Protein AF-0000000070130057 (afdb_homodimer)

Solvent-accessible surface area (backbone atoms only — not comparable to full-atom values): 23128 Å² total; per-residue (Å²): 115,54,73,46,84,80,68,53,20,65,65,51,54,66,45,45,42,53,61,58,37,49,52,50,35,60,72,58,41,41,67,57,41,49,72,44,56,46,43,49,52,34,55,74,64,65,37,26,80,53,32,22,42,25,56,45,51,37,89,67,77,59,58,74,66,25,41,43,33,24,40,70,43,34,28,30,53,31,68,74,71,41,56,88,39,25,64,25,47,39,77,36,27,28,45,46,43,96,88,23,33,36,51,62,34,29,28,48,35,75,87,44,52,90,55,84,71,90,58,66,80,38,64,66,50,34,54,46,51,53,52,50,41,51,51,26,52,75,53,70,36,67,63,41,48,24,36,24,57,42,81,56,84,82,57,69,20,27,38,30,44,39,39,87,74,29,42,36,47,39,80,43,79,88,55,98,75,51,63,75,49,42,39,86,33,33,43,42,60,33,69,70,34,41,75,68,66,34,35,31,28,33,53,37,40,91,83,61,51,57,56,70,65,68,47,75,111,115,53,74,49,83,80,67,53,19,66,63,50,54,66,46,45,41,54,61,58,39,49,51,51,33,60,73,57,41,40,67,57,43,50,74,44,57,47,41,49,52,34,54,74,66,64,38,28,79,53,31,20,41,25,56,46,52,37,90,67,79,59,58,73,65,24,41,43,33,25,38,70,44,34,28,32,53,31,66,74,69,42,55,87,46,23,62,25,44,40,76,34,27,30,45,45,44,95,88,21,34,35,51,63,34,29,29,48,34,77,88,45,52,89,56,84,69,89,58,65,79,39,67,66,51,32,54,44,49,52,53,50,41,52,50,26,52,74,53,70,38,67,63,40,50,24,38,26,57,42,82,56,84,82,58,67,20,27,38,31,46,42,39,87,74,28,41,37,48,39,80,45,80,87,55,97,74,52,63,75,48,41,40,87,33,33,42,41,59,33,70,70,33,41,74,67,64,33,36,32,28,34,55,38,39,92,84,66,51,56,59,72,67,64,46,76,115

Structure (mmCIF, N/CA/C/O backb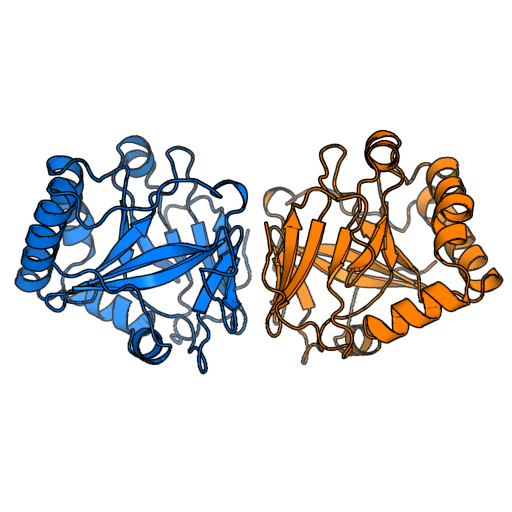one):
data_AF-0000000070130057-model_v1
#
loop_
_entity.id
_entity.type
_entity.pdbx_description
1 polymer 'Uncharacterized protein'
#
loop_
_atom_site.group_PDB
_atom_site.id
_atom_site.type_symbol
_atom_site.label_atom_id
_atom_site.label_alt_id
_atom_site.label_comp_id
_atom_site.label_asym_id
_atom_site.label_entity_id
_atom_site.label_seq_id
_atom_site.pdbx_PDB_ins_code
_atom_site.Cartn_x
_atom_site.Cartn_y
_atom_site.Cartn_z
_atom_site.occupancy
_atom_site.B_iso_or_equiv
_atom_site.auth_seq_id
_atom_site.auth_comp_id
_atom_site.auth_asym_id
_atom_site.auth_atom_id
_atom_site.pdbx_PDB_model_num
ATOM 1 N N . MET A 1 1 ? -14.195 27.641 13.086 1 81.94 1 MET A N 1
ATOM 2 C CA . MET A 1 1 ? -13.766 27.438 11.703 1 81.94 1 MET A CA 1
ATOM 3 C C . MET A 1 1 ? -14.633 26.375 11.016 1 81.94 1 MET A C 1
ATOM 5 O O . MET A 1 1 ? -14.992 25.375 11.625 1 81.94 1 MET A O 1
ATOM 9 N N . ARG A 1 2 ? -14.969 26.656 9.711 1 84.19 2 ARG A N 1
ATOM 10 C CA . ARG A 1 2 ? -15.867 25.766 8.969 1 84.19 2 ARG A CA 1
ATOM 11 C C . ARG A 1 2 ? -15.117 24.562 8.406 1 84.19 2 ARG A C 1
ATOM 13 O O . ARG A 1 2 ? -13.992 24.703 7.918 1 84.19 2 ARG A O 1
ATOM 20 N N . TYR A 1 3 ? -15.68 23.469 8.633 1 80.44 3 TYR A N 1
ATOM 21 C CA . TYR A 1 3 ? -15.133 22.234 8.086 1 80.44 3 TYR A CA 1
ATOM 22 C C . TYR A 1 3 ? -15.836 21.844 6.789 1 80.44 3 TYR A C 1
ATOM 24 O O . TYR A 1 3 ? -17.062 21.797 6.734 1 80.44 3 TYR A O 1
ATOM 32 N N . ALA A 1 4 ? -15.047 21.719 5.719 1 73.44 4 ALA A N 1
ATOM 33 C CA . ALA A 1 4 ? -15.594 21.312 4.43 1 73.44 4 ALA A CA 1
ATOM 34 C C . ALA A 1 4 ? -15.523 19.797 4.258 1 73.44 4 ALA A C 1
ATOM 36 O O . ALA A 1 4 ? -14.484 19.188 4.516 1 73.44 4 ALA A O 1
ATOM 37 N N . LEU A 1 5 ? -16.547 19.172 3.861 1 60.19 5 LEU A N 1
ATOM 38 C CA . LEU A 1 5 ? -16.594 17.719 3.725 1 60.19 5 LEU A CA 1
ATOM 39 C C . LEU A 1 5 ? -16.25 17.297 2.301 1 60.19 5 LEU A C 1
ATOM 41 O O . LEU A 1 5 ? -15.633 16.234 2.092 1 60.19 5 LEU A O 1
ATOM 45 N N . ARG A 1 6 ? -16.75 18.203 1.464 1 62.5 6 ARG A N 1
ATOM 46 C CA . ARG A 1 6 ? -16.594 17.719 0.095 1 62.5 6 ARG A CA 1
ATOM 47 C C . ARG A 1 6 ? -15.375 18.359 -0.571 1 62.5 6 ARG A C 1
ATOM 49 O O . ARG A 1 6 ? -15.195 19.578 -0.499 1 62.5 6 ARG A O 1
ATOM 56 N N . VAL A 1 7 ? -14.531 17.453 -1.036 1 64 7 VAL A N 1
ATOM 57 C CA . VAL A 1 7 ? -13.305 17.938 -1.672 1 64 7 VAL A CA 1
ATOM 58 C C . VAL A 1 7 ? -13.312 17.562 -3.154 1 64 7 VAL A C 1
ATOM 60 O O . VAL A 1 7 ? -13.664 16.438 -3.52 1 64 7 VAL A O 1
ATOM 63 N N . ALA A 1 8 ? -13.203 18.609 -3.973 1 65.81 8 ALA A N 1
ATOM 64 C CA . ALA A 1 8 ? -13.031 18.422 -5.41 1 65.81 8 ALA A CA 1
ATOM 65 C C . ALA A 1 8 ? -11.555 18.312 -5.777 1 65.81 8 ALA A C 1
ATOM 67 O O . ALA A 1 8 ? -10.695 18.875 -5.078 1 65.81 8 ALA A O 1
ATOM 68 N N . SER A 1 9 ? -11.258 17.531 -6.855 1 74.56 9 SER A N 1
ATOM 69 C CA . SER A 1 9 ? -9.891 17.375 -7.34 1 74.56 9 SER A CA 1
ATOM 70 C C . SER A 1 9 ? -9.227 18.719 -7.59 1 74.56 9 SER A C 1
ATOM 72 O O . SER A 1 9 ? -8.008 18.859 -7.465 1 74.56 9 SER A O 1
ATOM 74 N N . GLY A 1 10 ? -10.055 19.656 -7.871 1 75 10 GLY A N 1
ATOM 75 C CA . GLY A 1 10 ? -9.516 21 -8.086 1 75 10 GLY A CA 1
ATOM 76 C C . GLY A 1 10 ? -8.828 21.562 -6.859 1 75 10 GLY A C 1
ATOM 77 O O . GLY A 1 10 ? -7.77 22.188 -6.965 1 75 10 GLY A O 1
ATOM 78 N N . SER A 1 11 ? -9.453 21.312 -5.797 1 82.56 11 SER A N 1
ATOM 79 C CA . SER A 1 11 ? -8.867 21.797 -4.551 1 82.56 11 SER A CA 1
ATOM 80 C C . SER A 1 11 ? -7.535 21.125 -4.266 1 82.56 11 SER A C 1
ATOM 82 O O . SER A 1 11 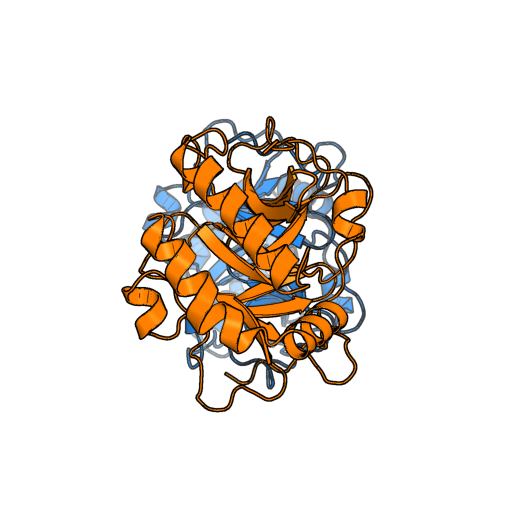? -6.578 21.766 -3.846 1 82.56 11 SER A O 1
ATOM 84 N N . PHE A 1 12 ? -7.422 19.891 -4.527 1 90.88 12 PHE A N 1
ATOM 85 C CA . PHE A 1 12 ? -6.18 19.156 -4.336 1 90.88 12 PHE A CA 1
ATOM 86 C C . PHE A 1 12 ? -5.094 19.672 -5.273 1 90.88 12 PHE A C 1
ATOM 88 O O . PHE A 1 12 ? -3.953 19.875 -4.855 1 90.88 12 PHE A O 1
ATOM 95 N N . ASN A 1 13 ? -5.48 19.938 -6.492 1 92.75 13 ASN A N 1
ATOM 96 C CA . ASN A 1 13 ? -4.508 20.312 -7.512 1 92.75 13 ASN A CA 1
ATOM 97 C C . ASN A 1 13 ? -4 21.734 -7.301 1 92.75 13 ASN A C 1
ATOM 99 O O . ASN A 1 13 ? -3.004 22.141 -7.906 1 92.75 13 ASN A O 1
ATOM 103 N N . SER A 1 14 ? -4.621 22.422 -6.469 1 91.25 14 SER A N 1
ATOM 104 C CA . SER A 1 14 ? -4.16 23.766 -6.141 1 91.25 14 SER A CA 1
ATOM 105 C C . SER A 1 14 ? -3.039 23.734 -5.105 1 91.25 14 SER A C 1
ATOM 107 O O . SER A 1 14 ? -2.342 24.734 -4.902 1 91.25 14 SER A O 1
ATOM 109 N N . ILE A 1 15 ? -2.881 22.656 -4.449 1 92.75 15 ILE A N 1
ATOM 110 C CA . ILE A 1 15 ? -1.793 22.469 -3.494 1 92.75 15 ILE A CA 1
ATOM 111 C C . ILE A 1 15 ? -0.452 22.5 -4.227 1 92.75 15 ILE A C 1
ATOM 113 O O . ILE A 1 15 ? -0.314 21.922 -5.309 1 92.75 15 ILE A O 1
ATOM 117 N N . GLY A 1 16 ? 0.476 23.203 -3.682 1 90.56 16 GLY A N 1
ATOM 118 C CA . GLY A 1 16 ? 1.799 23.297 -4.281 1 90.56 16 GLY A CA 1
ATOM 119 C C . GLY A 1 16 ? 2.551 21.969 -4.258 1 90.56 16 GLY A C 1
ATOM 120 O O . GLY A 1 16 ? 2.273 21.109 -3.426 1 90.56 16 GLY A O 1
ATOM 121 N N . GLU A 1 17 ? 3.516 21.938 -5.129 1 90.88 17 GLU A N 1
ATOM 122 C CA . GLU A 1 17 ? 4.402 20.781 -5.16 1 90.88 17 GLU A CA 1
ATOM 123 C C . GLU A 1 17 ? 5.445 20.859 -4.051 1 90.88 17 GLU A C 1
ATOM 125 O O . GLU A 1 17 ? 5.602 21.891 -3.404 1 90.88 17 GLU A O 1
ATOM 130 N N . LEU A 1 18 ? 6.133 19.766 -3.873 1 89.44 18 LEU A N 1
ATOM 131 C CA . LEU A 1 18 ? 7.07 19.625 -2.766 1 89.44 18 LEU A CA 1
ATOM 132 C C . LEU A 1 18 ? 8.133 20.719 -2.812 1 89.44 18 LEU A C 1
ATOM 134 O O . LEU A 1 18 ? 8.461 21.312 -1.784 1 89.44 18 LEU A O 1
ATOM 138 N N . HIS A 1 19 ? 8.656 21 -3.965 1 87.12 19 HIS A N 1
ATOM 139 C CA . HIS A 1 19 ? 9.734 21.969 -4.059 1 87.12 19 HIS A CA 1
ATOM 140 C C . HIS A 1 19 ? 9.258 23.359 -3.656 1 87.12 19 HIS A C 1
ATOM 142 O O . HIS A 1 19 ? 9.992 24.109 -3.004 1 87.12 19 HIS A O 1
ATOM 148 N N . THR A 1 20 ? 8.062 23.672 -4.043 1 91.12 20 THR A N 1
ATOM 149 C CA . THR A 1 20 ? 7.488 24.969 -3.688 1 91.12 20 THR A CA 1
ATOM 150 C C . THR A 1 20 ? 7.246 25.047 -2.184 1 91.12 20 THR A C 1
ATOM 152 O O . THR A 1 20 ? 7.555 26.078 -1.561 1 91.12 20 THR A O 1
ATOM 155 N N . ALA A 1 21 ? 6.727 24.031 -1.631 1 93.88 21 ALA A N 1
ATOM 156 C CA . ALA A 1 21 ? 6.484 23.984 -0.191 1 93.88 21 ALA A CA 1
ATOM 157 C C . ALA A 1 21 ? 7.789 24.094 0.59 1 93.88 21 ALA A C 1
ATOM 159 O O . ALA A 1 21 ? 7.871 24.812 1.59 1 93.88 21 ALA A O 1
ATOM 160 N N . LYS A 1 22 ? 8.789 23.375 0.125 1 91.75 22 LYS A N 1
ATOM 161 C CA . LYS A 1 22 ? 10.094 23.406 0.781 1 91.75 22 LYS A CA 1
ATOM 162 C C . LYS A 1 22 ? 10.695 24.797 0.765 1 91.75 22 LYS A C 1
ATOM 164 O O . LYS A 1 22 ? 11.242 25.266 1.771 1 91.75 22 LYS A O 1
ATOM 169 N N . GLU A 1 23 ? 10.617 25.391 -0.335 1 92.56 23 GLU A N 1
ATOM 170 C CA . GLU A 1 23 ? 11.141 26.75 -0.449 1 92.56 23 GLU A CA 1
ATOM 171 C C . GLU A 1 23 ? 10.453 27.688 0.529 1 92.56 23 GLU A C 1
ATOM 173 O O . GLU A 1 23 ? 11.109 28.469 1.22 1 92.56 23 GLU A O 1
ATOM 178 N N . LYS A 1 24 ? 9.219 27.625 0.547 1 95.75 24 LYS A N 1
ATOM 179 C CA . LYS A 1 24 ? 8.469 28.453 1.479 1 95.75 24 LYS A CA 1
ATOM 180 C C . LYS A 1 24 ? 8.82 28.125 2.926 1 95.75 24 LYS A C 1
ATOM 182 O O . LYS A 1 24 ? 8.977 29.016 3.758 1 95.75 24 LYS A O 1
ATOM 187 N N . PHE A 1 25 ? 8.914 26.891 3.213 1 96.38 25 PHE A N 1
ATOM 188 C CA . PHE A 1 25 ? 9.281 26.406 4.539 1 96.38 25 PHE A CA 1
ATOM 189 C C . PHE A 1 25 ? 10.594 27.031 4.996 1 96.38 25 PHE A C 1
ATOM 191 O O . PHE A 1 25 ? 10.688 27.531 6.121 1 96.38 25 PHE A O 1
ATOM 198 N N . ASP A 1 26 ? 11.523 27.062 4.129 1 94.56 26 ASP A N 1
ATOM 199 C CA . ASP A 1 26 ? 12.828 27.625 4.453 1 94.56 26 ASP A CA 1
ATOM 200 C C . ASP A 1 26 ? 12.742 29.141 4.637 1 94.56 26 ASP A C 1
ATOM 202 O O . ASP A 1 26 ? 13.352 29.703 5.551 1 94.56 26 ASP A O 1
ATOM 206 N N . THR A 1 27 ? 12.016 29.688 3.807 1 96.88 27 THR A N 1
ATOM 207 C CA . THR A 1 27 ? 11.891 31.141 3.801 1 96.88 27 THR A CA 1
ATOM 208 C C . THR A 1 27 ? 11.297 31.641 5.113 1 96.88 27 THR A C 1
ATOM 210 O O . THR A 1 27 ? 11.727 32.656 5.648 1 96.88 27 THR A O 1
ATOM 213 N N . VAL A 1 28 ? 10.367 30.891 5.672 1 97.56 28 VAL A N 1
ATOM 214 C CA . VAL A 1 28 ? 9.641 31.391 6.836 1 97.56 28 VAL A CA 1
ATOM 215 C C . VAL A 1 28 ? 10.305 30.875 8.117 1 97.56 28 VAL A C 1
ATOM 217 O O . VAL A 1 28 ? 9.828 31.141 9.219 1 97.56 28 VAL A O 1
ATOM 220 N N . GLY A 1 29 ? 11.328 30.141 7.992 1 97 29 GLY A N 1
ATOM 221 C CA . GLY A 1 29 ? 11.945 29.547 9.164 1 97 29 GLY A CA 1
ATOM 222 C C . GLY A 1 29 ? 11.148 28.391 9.742 1 97 29 GLY A C 1
ATOM 223 O O . GLY A 1 29 ? 10.906 28.344 10.945 1 97 29 GLY A O 1
ATOM 224 N N . GLY A 1 30 ? 10.781 27.5 8.898 1 97.06 30 GLY A N 1
ATOM 225 C CA . GLY A 1 30 ? 9.883 26.422 9.242 1 97.06 30 GLY A CA 1
ATOM 226 C C . GLY A 1 30 ? 10.391 25.562 10.383 1 97.06 30 GLY A C 1
ATOM 227 O O . GLY A 1 30 ? 9.617 25.125 11.242 1 97.06 30 GLY A O 1
ATOM 228 N N . ASP A 1 31 ? 11.68 25.375 10.43 1 95.38 31 ASP A N 1
ATOM 229 C CA . ASP A 1 31 ? 12.25 24.547 11.484 1 95.38 31 ASP A CA 1
ATOM 230 C C . ASP A 1 31 ? 11.969 25.141 12.859 1 95.38 31 ASP A C 1
ATOM 232 O O . ASP A 1 31 ? 11.555 24.422 13.781 1 95.38 31 ASP A O 1
ATOM 236 N N . LYS A 1 32 ? 12.195 26.359 12.984 1 96.69 32 LYS A N 1
ATOM 237 C CA . LYS A 1 32 ? 11.938 27.031 14.25 1 96.69 32 LYS A CA 1
ATOM 238 C C . LYS A 1 32 ? 10.453 27.031 14.586 1 96.69 32 LYS A C 1
ATOM 240 O O . LYS A 1 32 ? 10.078 26.844 15.75 1 96.69 32 LYS A O 1
ATOM 245 N N . LEU A 1 33 ? 9.664 27.266 13.594 1 98.12 33 LEU A N 1
ATOM 246 C CA . LEU A 1 33 ? 8.219 27.234 13.812 1 98.12 33 LEU A CA 1
ATOM 247 C C . LEU A 1 33 ? 7.781 25.875 14.367 1 98.12 33 LEU A C 1
ATOM 249 O O . LEU A 1 33 ? 7.008 25.812 15.32 1 98.12 33 LEU A O 1
ATOM 253 N N . VAL A 1 34 ? 8.312 24.812 13.758 1 98.19 34 VAL A N 1
ATOM 254 C CA . VAL A 1 34 ? 7.938 23.469 14.148 1 98.19 34 VAL A CA 1
ATOM 255 C C . VAL A 1 34 ? 8.43 23.188 15.562 1 98.19 34 VAL A C 1
ATOM 257 O O . VAL A 1 34 ? 7.664 22.734 16.422 1 98.19 34 VAL A O 1
ATOM 260 N N . GLU A 1 35 ? 9.609 23.516 15.844 1 97.12 35 GLU A N 1
ATOM 261 C CA . GLU A 1 35 ? 10.281 23.078 17.062 1 97.12 35 GLU A CA 1
ATOM 262 C C . GLU A 1 35 ? 9.859 23.922 18.266 1 97.12 35 GLU A C 1
ATOM 264 O O . GLU A 1 35 ? 10.023 23.5 19.406 1 97.12 35 GLU A O 1
ATOM 269 N N . GLN A 1 36 ? 9.312 25.016 18 1 97.62 36 GLN A N 1
ATOM 270 C CA . GLN A 1 36 ? 8.969 25.906 19.109 1 97.62 36 GLN A CA 1
ATOM 271 C C . GLN A 1 36 ? 7.484 26.234 19.094 1 97.62 36 GLN A C 1
ATOM 273 O O . GLN A 1 36 ? 6.703 25.641 19.844 1 97.62 36 GLN A O 1
ATOM 278 N N . ALA A 1 37 ? 7.047 26.938 18.094 1 98.38 37 ALA A N 1
ATOM 279 C CA . ALA A 1 37 ? 5.691 27.484 18.094 1 98.38 37 ALA A CA 1
ATOM 280 C C . ALA A 1 37 ? 4.648 26.375 17.984 1 98.38 37 ALA A C 1
ATOM 282 O O . ALA A 1 37 ? 3.719 26.312 18.797 1 98.38 37 ALA A O 1
ATOM 283 N N . PHE A 1 38 ? 4.805 25.484 17.062 1 98.81 38 PHE A N 1
ATOM 284 C CA . PHE A 1 38 ? 3.809 24.438 16.859 1 98.81 38 PHE A CA 1
ATOM 285 C C . PHE A 1 38 ? 3.881 23.406 17.984 1 98.81 38 PHE A C 1
ATOM 287 O O . PHE A 1 38 ? 2.85 22.922 18.469 1 98.81 38 PHE A O 1
ATOM 294 N N . LEU A 1 39 ? 5.09 23.078 18.344 1 98.62 39 LEU A N 1
ATOM 295 C CA . LEU A 1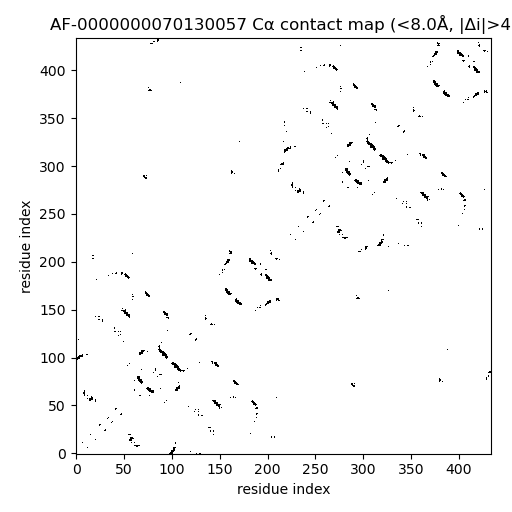 39 ? 5.242 22.172 19.484 1 98.62 39 LEU A CA 1
ATOM 296 C C . LEU A 1 39 ? 4.438 22.656 20.672 1 98.62 39 LEU A C 1
ATOM 298 O O . LEU A 1 39 ? 3.645 21.906 21.25 1 98.62 39 LEU A O 1
ATOM 302 N N . GLU A 1 40 ? 4.578 23.844 21.047 1 98.56 40 GLU A N 1
ATOM 303 C CA . GLU A 1 40 ? 3.871 24.438 22.188 1 98.56 40 GLU A CA 1
ATOM 304 C C . GLU A 1 40 ? 2.363 24.469 21.938 1 98.56 40 GLU A C 1
ATOM 306 O O . GLU A 1 40 ? 1.579 24.141 22.828 1 98.56 40 GLU A O 1
ATOM 311 N N . LEU A 1 41 ? 1.992 24.859 20.797 1 98.75 41 LEU A N 1
ATOM 312 C CA . LEU A 1 41 ? 0.579 24.984 20.453 1 98.75 41 LEU A CA 1
ATOM 313 C C . LEU A 1 41 ? -0.141 23.656 20.609 1 98.75 41 LEU A C 1
ATOM 315 O O . LEU A 1 41 ? -1.194 23.578 21.234 1 98.75 41 LEU A O 1
ATOM 319 N N . PHE A 1 42 ? 0.424 22.578 20 1 98.81 42 PHE A N 1
ATOM 320 C CA . PHE A 1 42 ? -0.192 21.25 20.031 1 98.81 42 PHE A CA 1
ATOM 321 C C . PHE A 1 42 ? -0.318 20.75 21.453 1 98.81 42 PHE A C 1
ATOM 323 O O . PHE A 1 42 ? -1.369 20.234 21.859 1 98.81 42 PHE A O 1
ATOM 330 N N . ARG A 1 43 ? 0.713 20.953 22.203 1 98.31 43 ARG A N 1
ATOM 331 C CA . ARG A 1 43 ? 0.74 20.391 23.562 1 98.31 43 ARG A CA 1
ATOM 332 C C . ARG A 1 43 ? -0.15 21.203 24.5 1 98.31 43 ARG A C 1
ATOM 334 O O . ARG A 1 43 ? -0.862 20.641 25.328 1 98.31 43 ARG A O 1
ATOM 341 N N . ARG A 1 44 ? -0.126 22.484 24.359 1 98.31 44 ARG A N 1
ATOM 342 C CA . ARG A 1 44 ? -0.952 23.328 25.203 1 98.31 44 ARG A CA 1
ATOM 343 C C . ARG A 1 44 ? -2.434 23.031 25.016 1 98.31 44 ARG A C 1
ATOM 345 O O . ARG A 1 44 ? -3.203 23.016 25.984 1 98.31 44 ARG A O 1
ATOM 352 N N . HIS A 1 45 ? -2.846 22.75 23.781 1 98.38 45 HIS A N 1
ATOM 353 C CA . HIS A 1 45 ? -4.246 22.469 23.5 1 98.38 45 HIS A CA 1
ATOM 354 C C . HIS A 1 45 ? -4.562 20.984 23.703 1 98.38 45 HIS A C 1
ATOM 356 O O . HIS A 1 45 ? -5.723 20.578 23.625 1 98.38 45 HIS A O 1
ATOM 362 N N . GLY A 1 46 ? -3.533 20.156 23.844 1 97.69 46 GLY A N 1
ATOM 363 C CA . GLY A 1 46 ? -3.73 18.75 24.078 1 97.69 46 GLY A CA 1
ATOM 364 C C . GLY A 1 46 ? -4.172 17.984 22.844 1 97.69 46 GLY A C 1
ATOM 365 O O . GLY A 1 46 ? -4.977 17.047 22.922 1 97.69 46 GLY A O 1
ATOM 366 N N . VAL A 1 47 ? -3.715 18.406 21.719 1 98 47 VAL A N 1
ATOM 367 C CA . VAL A 1 47 ? -4.148 17.734 20.5 1 98 47 VAL A CA 1
ATOM 368 C C . VAL A 1 47 ? -2.988 16.938 19.906 1 98 47 VAL A C 1
ATOM 370 O O . VAL A 1 47 ? -3.068 16.469 18.766 1 98 47 VAL A O 1
ATOM 373 N N . ASP A 1 48 ? -1.914 16.75 20.688 1 98.06 48 ASP A N 1
ATOM 374 C CA . ASP A 1 48 ? -0.689 16.109 20.219 1 98.06 48 ASP A CA 1
ATOM 375 C C . ASP A 1 48 ? -0.893 14.609 20.016 1 98.06 48 ASP A C 1
ATOM 377 O O . ASP A 1 48 ? -0.057 13.938 19.406 1 98.06 48 ASP A O 1
ATOM 381 N N . ARG A 1 49 ? -2.006 14.062 20.422 1 96.81 49 ARG A N 1
ATOM 382 C CA . ARG A 1 49 ? -2.324 12.672 20.141 1 96.81 49 ARG A CA 1
ATOM 383 C C . ARG A 1 49 ? -3.576 12.555 19.281 1 96.81 49 ARG A C 1
ATOM 385 O O . ARG A 1 49 ? -4.172 11.477 19.172 1 96.81 49 ARG A O 1
ATOM 392 N N . ILE A 1 50 ? -3.934 13.664 18.719 1 96.69 50 ILE A N 1
ATOM 393 C CA . ILE A 1 50 ? -5.035 13.695 17.766 1 96.69 50 ILE A CA 1
ATOM 394 C C . ILE A 1 50 ? -4.5 14 16.375 1 96.69 50 ILE A C 1
ATOM 396 O O . ILE A 1 50 ? -4.863 13.336 15.398 1 96.69 50 ILE A O 1
ATOM 400 N N . PHE A 1 51 ? -3.58 14.977 16.375 1 98.06 51 PHE A N 1
ATOM 401 C CA . PHE A 1 51 ? -3.078 15.453 15.086 1 98.06 51 PHE A CA 1
ATOM 402 C C . PHE A 1 51 ? -1.556 15.391 15.047 1 98.06 51 PHE A C 1
ATOM 404 O O . PHE A 1 51 ? -0.899 15.422 16.094 1 98.06 51 PHE A O 1
ATOM 411 N N . GLY A 1 52 ? -1.076 15.242 13.898 1 98.5 52 GLY A N 1
ATOM 412 C CA . GLY A 1 52 ? 0.26 15.68 13.523 1 98.5 52 GLY A CA 1
ATOM 413 C C . GLY A 1 52 ? 0.261 16.922 12.664 1 98.5 52 GLY A C 1
ATOM 414 O O . GLY A 1 52 ? -0.793 17.375 12.211 1 98.5 52 GLY A O 1
ATOM 415 N N . LEU A 1 53 ? 1.449 17.469 12.562 1 98.81 53 LEU A N 1
ATOM 416 C CA . LEU A 1 53 ? 1.669 18.594 11.664 1 98.81 53 LEU A CA 1
ATOM 417 C C . LEU A 1 53 ? 2.252 18.125 10.336 1 98.81 53 LEU A C 1
ATOM 419 O O . LEU A 1 53 ? 3.164 17.297 10.312 1 98.81 53 LEU A O 1
ATOM 423 N N . THR A 1 54 ? 1.7 18.625 9.25 1 98.44 54 THR A N 1
ATOM 424 C CA . THR A 1 54 ? 2.223 18.25 7.941 1 98.44 54 THR A CA 1
ATOM 425 C C . THR A 1 54 ? 2.512 19.484 7.09 1 98.44 54 THR A C 1
ATOM 427 O O . THR A 1 54 ? 1.78 20.469 7.156 1 98.44 54 THR A O 1
ATOM 430 N N . MET A 1 55 ? 3.619 19.438 6.41 1 97.75 55 MET A N 1
ATOM 431 C CA . MET A 1 55 ? 3.826 20.391 5.324 1 97.75 55 MET A CA 1
ATOM 432 C C . MET A 1 55 ? 2.979 20.031 4.109 1 97.75 55 MET A C 1
ATOM 434 O O . MET A 1 55 ? 3.186 18.969 3.5 1 97.75 55 MET A O 1
ATOM 438 N N . VAL A 1 56 ? 2.061 20.844 3.775 1 97.25 56 VAL A N 1
ATOM 439 C CA . VAL A 1 56 ? 1.082 20.547 2.736 1 97.25 56 VAL A CA 1
ATOM 440 C C . VAL A 1 56 ? 1.752 20.594 1.364 1 97.25 56 VAL A C 1
ATOM 442 O O . VAL A 1 56 ? 2.355 21.609 0.996 1 97.25 56 VAL A O 1
ATOM 445 N N . HIS A 1 57 ? 1.711 19.484 0.653 1 94.88 57 HIS A N 1
ATOM 446 C CA . HIS A 1 57 ? 2.26 19.406 -0.696 1 94.88 57 HIS A CA 1
ATOM 447 C C . HIS A 1 57 ? 1.637 18.25 -1.476 1 94.88 57 HIS A C 1
ATOM 449 O O . HIS A 1 57 ? 1.047 17.344 -0.885 1 94.88 57 HIS A O 1
ATOM 455 N N . ARG A 1 58 ? 1.724 18.328 -2.713 1 92.69 58 ARG A N 1
ATOM 456 C CA . ARG A 1 58 ? 1.25 17.234 -3.557 1 92.69 58 ARG A CA 1
ATOM 457 C C . ARG A 1 58 ? 2.393 16.641 -4.371 1 92.69 58 ARG A C 1
ATOM 459 O O . ARG A 1 58 ? 3.377 17.328 -4.664 1 92.69 58 ARG A O 1
ATOM 466 N N . HIS A 1 59 ? 2.205 15.453 -4.746 1 89.38 59 HIS A N 1
ATOM 467 C CA . HIS A 1 59 ? 3.223 14.742 -5.516 1 89.38 59 HIS A CA 1
ATOM 468 C C . HIS A 1 59 ? 2.82 14.617 -6.98 1 89.38 59 HIS A C 1
ATOM 470 O O . HIS A 1 59 ? 3.68 14.492 -7.855 1 89.38 59 HIS A O 1
ATOM 476 N N . PHE A 1 60 ? 1.62 14.602 -7.285 1 90 60 PHE A N 1
ATOM 477 C CA . PHE A 1 60 ? 1.045 14.539 -8.625 1 90 60 PHE A CA 1
ATOM 478 C C . PHE A 1 60 ? -0.367 15.109 -8.633 1 90 60 PHE A C 1
ATOM 480 O O . PHE A 1 60 ? -0.9 15.477 -7.586 1 90 60 PHE A O 1
ATOM 487 N N . GLU A 1 61 ? -0.917 15.219 -9.828 1 92.69 61 GLU A N 1
ATOM 488 C CA . GLU A 1 61 ? -2.264 15.766 -9.945 1 92.69 61 GLU A CA 1
ATOM 489 C C . GLU A 1 61 ? -3.316 14.664 -9.922 1 92.69 61 GLU A C 1
ATOM 491 O O . GLU A 1 61 ? -3.016 13.508 -10.219 1 92.69 61 GLU A O 1
ATOM 496 N N . LEU A 1 62 ? -4.445 15.055 -9.508 1 92.19 62 LEU A N 1
ATOM 497 C CA . LEU A 1 62 ? -5.602 14.164 -9.555 1 92.19 62 LEU A CA 1
ATOM 498 C C . LEU A 1 62 ? -6.543 14.562 -10.688 1 92.19 62 LEU A C 1
ATOM 500 O O . LEU A 1 62 ? -6.582 15.727 -11.094 1 92.19 62 LEU A O 1
ATOM 504 N N . ASN A 1 63 ? -7.281 13.523 -11.133 1 88.5 63 ASN A N 1
ATOM 505 C CA . ASN A 1 63 ? -8.227 13.766 -12.211 1 88.5 63 ASN A CA 1
ATOM 506 C C . ASN A 1 63 ? -9.672 13.617 -11.742 1 88.5 63 ASN A C 1
ATOM 508 O O . ASN A 1 63 ? -9.977 12.742 -10.93 1 88.5 63 ASN A O 1
ATOM 512 N N . GLY A 1 64 ? -10.5 14.477 -12.312 1 82.62 64 GLY A N 1
ATOM 513 C CA . GLY A 1 64 ? -11.922 14.305 -12.094 1 82.62 64 GLY A CA 1
ATOM 514 C C . GLY A 1 64 ? -12.312 14.289 -10.633 1 82.62 64 GLY A C 1
ATOM 515 O O . GLY A 1 64 ? -12.016 15.234 -9.898 1 82.62 64 GLY A O 1
ATOM 516 N N . LYS A 1 65 ? -12.922 13.117 -10.289 1 82.06 65 LYS A N 1
ATOM 517 C CA . LYS A 1 65 ? -13.422 12.977 -8.93 1 82.06 65 LYS A CA 1
ATOM 518 C C . LYS A 1 65 ? -12.516 12.078 -8.102 1 82.06 65 LYS A C 1
ATOM 520 O O . LYS A 1 65 ? -12.93 11.555 -7.062 1 82.06 65 LYS A O 1
ATOM 525 N N . GLU A 1 66 ? -11.289 12.031 -8.5 1 88.62 66 GLU A N 1
ATOM 526 C CA . GLU A 1 66 ? -10.344 11.188 -7.773 1 88.62 66 GLU A CA 1
ATOM 527 C C . GLU A 1 66 ? -10.008 11.781 -6.41 1 88.62 66 GLU A C 1
ATOM 529 O O . GLU A 1 66 ? -9.945 13 -6.254 1 88.62 66 GLU A O 1
ATOM 534 N N . ARG A 1 67 ? -9.766 10.891 -5.496 1 90.25 67 ARG A N 1
ATOM 535 C CA . ARG A 1 67 ? -9.211 11.227 -4.184 1 90.25 67 ARG A CA 1
ATOM 536 C C . ARG A 1 67 ? -7.949 10.414 -3.902 1 90.25 67 ARG A C 1
ATOM 538 O O . ARG A 1 67 ? -7.848 9.25 -4.297 1 90.25 67 ARG A O 1
ATOM 545 N N . LEU A 1 68 ? -7.051 11.086 -3.297 1 92.94 68 LEU A N 1
ATOM 546 C CA . LEU A 1 68 ? -5.852 10.359 -2.887 1 92.94 68 LEU A CA 1
ATOM 547 C C . LEU A 1 68 ? -6.113 9.555 -1.622 1 92.94 68 LEU A C 1
ATOM 549 O O . LEU A 1 68 ? -6.371 10.125 -0.558 1 92.94 68 LEU A O 1
ATOM 553 N N . VAL A 1 69 ? -6.027 8.234 -1.77 1 92.62 69 VAL A N 1
ATOM 554 C CA . VAL A 1 69 ? -6.359 7.348 -0.658 1 92.62 69 VAL A CA 1
ATOM 555 C C . VAL A 1 69 ? -5.156 6.473 -0.32 1 92.62 69 VAL A C 1
ATOM 557 O O . VAL A 1 69 ? -4.617 5.785 -1.191 1 92.62 69 VAL A O 1
ATOM 560 N N . ASP A 1 70 ? -4.801 6.562 0.9 1 95.19 70 ASP A N 1
ATOM 561 C CA . ASP A 1 70 ? -3.711 5.742 1.414 1 95.19 70 ASP A CA 1
ATOM 562 C C . ASP A 1 70 ? -4.234 4.418 1.969 1 95.19 70 ASP A C 1
ATOM 564 O O . ASP A 1 70 ? -5.211 4.395 2.719 1 95.19 70 ASP A O 1
ATOM 568 N N . PHE A 1 71 ? -3.643 3.379 1.517 1 93.38 71 PHE A N 1
ATOM 569 C CA . PHE A 1 71 ? -3.838 2.068 2.123 1 93.38 71 PHE A CA 1
ATOM 570 C C . PHE A 1 71 ? -2.504 1.464 2.547 1 93.38 71 PHE A C 1
ATOM 572 O O . PHE A 1 71 ? -1.66 1.155 1.703 1 93.38 71 PHE A O 1
ATOM 579 N N . GLN A 1 72 ? -2.268 1.358 3.824 1 94.31 72 GLN A N 1
ATOM 580 C CA . GLN A 1 72 ? -1.106 0.724 4.438 1 94.31 72 GLN A CA 1
ATOM 581 C C . GLN A 1 72 ? 0.193 1.298 3.881 1 94.31 72 GLN A C 1
ATOM 583 O O . GLN A 1 72 ? 1.108 0.55 3.533 1 94.31 72 GLN A O 1
ATOM 588 N N . GLY A 1 73 ? 0.168 2.611 3.672 1 94.12 73 GLY A N 1
ATOM 589 C CA . GLY A 1 73 ? 1.419 3.291 3.373 1 94.12 73 GLY A CA 1
ATOM 590 C C . GLY A 1 73 ? 1.576 3.633 1.903 1 94.12 73 GLY A C 1
ATOM 591 O O . GLY A 1 73 ? 2.539 4.297 1.514 1 94.12 73 GLY A O 1
ATOM 592 N N . THR A 1 74 ? 0.636 3.205 1.082 1 94.62 74 THR A N 1
ATOM 593 C CA . THR A 1 74 ? 0.655 3.572 -0.33 1 94.62 74 THR A CA 1
ATOM 594 C C . THR A 1 74 ? -0.594 4.367 -0.699 1 94.62 74 THR A C 1
ATOM 596 O O . THR A 1 74 ? -1.714 3.865 -0.578 1 94.62 74 THR A O 1
ATOM 599 N N . ALA A 1 75 ? -0.362 5.562 -1.104 1 95.06 75 ALA A N 1
ATOM 600 C CA . ALA A 1 75 ? -1.463 6.434 -1.508 1 95.06 75 ALA A CA 1
ATOM 601 C C . ALA A 1 75 ? -1.594 6.48 -3.027 1 95.06 75 ALA A C 1
ATOM 603 O O . ALA A 1 75 ? -0.618 6.746 -3.732 1 95.06 75 ALA A O 1
ATOM 604 N N . VAL A 1 76 ? -2.799 6.18 -3.492 1 93.38 76 VAL A N 1
ATOM 605 C CA . VAL A 1 76 ? -3.084 6.203 -4.922 1 93.38 76 VAL A CA 1
ATOM 606 C C . VAL A 1 76 ? -4.43 6.887 -5.168 1 93.38 76 VAL A C 1
ATOM 608 O O . VAL A 1 76 ? -5.242 7.023 -4.25 1 93.38 76 VAL A O 1
ATOM 611 N N . PRO A 1 77 ? -4.637 7.371 -6.438 1 92.62 77 PRO A N 1
ATOM 612 C CA . PRO A 1 77 ? -5.941 7.957 -6.758 1 92.62 77 PRO A CA 1
ATOM 613 C C . PRO A 1 77 ? -7.059 6.91 -6.812 1 92.62 77 PRO A C 1
ATOM 615 O O . PRO A 1 77 ? -6.895 5.867 -7.445 1 92.62 77 PRO A O 1
ATOM 618 N N . TRP A 1 78 ? -8.07 7.152 -6.109 1 87.88 78 TRP A N 1
ATOM 619 C CA . TRP A 1 78 ? -9.289 6.359 -6.191 1 87.88 78 TRP A CA 1
ATOM 620 C C . TRP A 1 78 ? -10.406 7.148 -6.867 1 87.88 78 TRP A C 1
ATOM 622 O O . TRP A 1 78 ? -10.617 8.328 -6.562 1 87.88 78 TRP A O 1
ATOM 632 N N . GLU A 1 79 ? -10.977 6.422 -7.82 1 77.75 79 GLU A N 1
ATOM 633 C CA . GLU A 1 79 ? -12.117 7.082 -8.461 1 77.75 79 GLU A CA 1
ATOM 634 C C . GLU A 1 79 ? -13.383 6.941 -7.621 1 77.75 79 GLU A C 1
ATOM 636 O O . GLU A 1 79 ? -13.578 5.922 -6.949 1 77.75 79 GLU A O 1
ATOM 641 N N . GLU A 1 80 ? -14.328 7.844 -7.734 1 62.84 80 GLU A N 1
ATOM 642 C CA . GLU A 1 80 ? -15.68 7.855 -7.191 1 62.84 80 GLU A CA 1
ATOM 643 C C . GLU A 1 80 ? -15.711 7.344 -5.754 1 62.84 80 GLU A C 1
ATOM 645 O O . GLU A 1 80 ? -16.562 6.52 -5.398 1 62.84 80 GLU A O 1
ATOM 650 N N . VAL A 1 81 ? -14.648 7.594 -5.004 1 56.75 81 VAL A N 1
ATOM 651 C CA . VAL A 1 81 ? -14.711 7.203 -3.6 1 56.75 81 VAL A CA 1
ATOM 652 C C . VAL A 1 81 ? -15.906 7.871 -2.93 1 56.75 81 VAL A C 1
ATOM 654 O O . VAL A 1 81 ? -16 9.102 -2.889 1 56.75 81 VAL A O 1
ATOM 657 N N . ASP A 1 82 ? -17.094 7.293 -3.035 1 50.03 82 ASP A N 1
ATOM 658 C CA . ASP A 1 82 ? -18.156 7.793 -2.176 1 50.03 82 ASP A CA 1
ATOM 659 C C . ASP A 1 82 ? -18.016 7.258 -0.752 1 50.03 82 ASP A C 1
ATOM 661 O O . ASP A 1 82 ? -18.062 6.047 -0.527 1 50.03 82 ASP A O 1
ATOM 665 N N . GLU A 1 83 ? -17.359 8.039 0.059 1 50.56 83 GLU A N 1
ATOM 666 C CA . GLU A 1 83 ? -17.219 7.711 1.474 1 50.56 83 GLU A CA 1
ATOM 667 C C . GLU A 1 83 ? -18.406 6.906 1.985 1 50.56 83 GLU A C 1
ATOM 669 O O . GLU A 1 83 ? -18.25 6.043 2.854 1 50.56 83 GLU A O 1
ATOM 674 N N . LEU A 1 84 ? -19.5 7.262 1.438 1 46.25 84 LEU A N 1
ATOM 675 C CA . LEU A 1 84 ? -20.719 6.562 1.835 1 46.25 84 LEU A CA 1
ATOM 676 C C . LEU A 1 84 ? -20.688 5.113 1.358 1 46.25 84 LEU A C 1
ATOM 678 O O . LEU A 1 84 ? -21.203 4.223 2.041 1 46.25 84 LEU A O 1
ATOM 682 N N . ASN A 1 85 ? -19.922 4.957 0.283 1 50.81 85 ASN A N 1
ATOM 683 C CA . ASN A 1 85 ? -19.906 3.615 -0.288 1 50.81 85 ASN A CA 1
ATOM 684 C C . ASN A 1 85 ? -18.625 2.871 0.033 1 50.81 85 ASN A C 1
ATOM 686 O O . ASN A 1 85 ? -18.469 1.705 -0.33 1 50.81 85 ASN A O 1
ATOM 690 N N . ASN A 1 86 ? -17.781 3.6 0.749 1 61.81 86 ASN A N 1
ATOM 691 C CA . ASN A 1 86 ? -16.531 2.943 1.107 1 61.81 86 ASN A CA 1
ATOM 692 C C . ASN A 1 86 ? -16.203 3.109 2.592 1 61.81 86 ASN A C 1
ATOM 694 O O . ASN A 1 86 ? -15.344 3.908 2.961 1 61.81 86 ASN A O 1
ATOM 698 N N . PRO A 1 87 ? -17.016 2.203 3.268 1 64.62 87 PRO A N 1
ATOM 699 C CA . PRO A 1 87 ? -16.734 2.287 4.703 1 64.62 87 PRO A CA 1
ATOM 700 C C . PRO A 1 87 ? -15.266 2.025 5.039 1 64.62 87 PRO A C 1
ATOM 702 O O . PRO A 1 87 ? -14.609 1.23 4.363 1 64.62 87 PRO A O 1
ATOM 705 N N . GLY A 1 88 ? -14.664 2.967 5.695 1 78.5 88 GLY A N 1
ATOM 706 C CA . GLY A 1 88 ? -13.297 2.795 6.164 1 78.5 88 GLY A CA 1
ATOM 707 C C . GLY A 1 88 ? -12.352 3.867 5.656 1 78.5 88 GLY A C 1
ATOM 708 O O . GLY A 1 88 ? -11.25 4.023 6.172 1 78.5 88 GLY A O 1
ATOM 709 N N . ILE A 1 89 ? -12.938 4.453 4.523 1 85.31 89 ILE A N 1
ATOM 710 C CA . ILE A 1 89 ? -12.125 5.57 4.047 1 85.31 89 ILE A CA 1
ATOM 711 C C . ILE A 1 89 ? -12.445 6.82 4.863 1 85.31 89 ILE A C 1
ATOM 713 O O . ILE A 1 89 ? -13.602 7.246 4.941 1 85.31 89 ILE A O 1
ATOM 717 N N . THR A 1 90 ? -11.492 7.352 5.445 1 88.31 90 THR A N 1
ATOM 718 C CA . THR A 1 90 ? -11.641 8.562 6.242 1 88.31 90 THR A CA 1
ATOM 719 C C . THR A 1 90 ? -10.586 9.602 5.844 1 88.31 90 THR A C 1
ATOM 721 O O . THR A 1 90 ? -9.555 9.25 5.262 1 88.31 90 THR A O 1
ATOM 724 N N . ALA A 1 91 ? -10.883 10.82 6.172 1 91.44 91 ALA A N 1
ATOM 725 C CA . ALA A 1 91 ? -9.891 11.867 5.957 1 91.44 91 ALA A CA 1
ATOM 726 C C . ALA A 1 91 ? -8.648 11.625 6.812 1 91.44 91 ALA A C 1
ATOM 728 O O . ALA A 1 91 ? -8.758 11.227 7.973 1 91.44 91 ALA A O 1
ATOM 729 N N . ALA A 1 92 ? -7.504 11.945 6.191 1 93.81 92 ALA A N 1
ATOM 730 C CA . ALA A 1 92 ? -6.254 11.664 6.898 1 93.81 92 ALA A CA 1
ATOM 731 C C . ALA A 1 92 ? -5.418 12.93 7.059 1 93.81 92 ALA A C 1
ATOM 733 O O . ALA A 1 92 ? -4.574 13.016 7.953 1 93.81 92 ALA A O 1
ATOM 734 N N . SER A 1 93 ? -5.613 13.859 6.156 1 95.94 93 SER A N 1
ATOM 735 C CA . SER A 1 93 ? -4.906 15.133 6.203 1 95.94 93 SER A CA 1
ATOM 736 C C . SER A 1 93 ? -5.82 16.281 5.816 1 95.94 93 SER A C 1
ATOM 738 O O . SER A 1 93 ? -6.723 16.125 4.992 1 95.94 93 SER A O 1
ATOM 740 N N . TRP A 1 94 ? -5.555 17.453 6.391 1 95.88 94 TRP A N 1
ATOM 741 C CA . TRP A 1 94 ? -6.41 18.625 6.184 1 95.88 94 TRP A CA 1
ATOM 742 C C . TRP A 1 94 ? -5.574 19.875 5.941 1 95.88 94 TRP A C 1
ATOM 744 O O . TRP A 1 94 ? -4.559 20.094 6.609 1 95.88 94 TRP A O 1
ATOM 754 N N . GLU A 1 95 ? -6.039 20.625 5.02 1 95.62 95 GLU A N 1
ATOM 755 C CA . GLU A 1 95 ? -5.633 22.016 4.973 1 95.62 95 GLU A CA 1
ATOM 756 C C . GLU A 1 95 ? -6.379 22.859 6.008 1 95.62 95 GLU A C 1
ATOM 758 O O . GLU A 1 95 ? -7.574 22.641 6.234 1 95.62 95 GLU A O 1
ATOM 763 N N . ILE A 1 96 ? -5.617 23.703 6.57 1 95.06 96 ILE A N 1
ATOM 764 C CA . ILE A 1 96 ? -6.223 24.656 7.5 1 95.06 96 ILE A CA 1
ATOM 765 C C . ILE A 1 96 ? -5.859 26.078 7.09 1 95.06 96 ILE A C 1
ATOM 767 O O . ILE A 1 96 ? -4.688 26.469 7.141 1 95.06 96 ILE A O 1
ATOM 771 N N . THR A 1 97 ? -6.875 26.797 6.699 1 92.75 97 THR A N 1
ATOM 772 C CA . THR A 1 97 ? -6.711 28.188 6.273 1 92.75 97 THR A CA 1
ATOM 773 C C . THR A 1 97 ? -7.812 29.062 6.867 1 92.75 97 THR A C 1
ATOM 775 O O . THR A 1 97 ? -8.75 28.562 7.492 1 92.75 97 THR A O 1
ATOM 778 N N . PRO A 1 98 ? -7.66 30.375 6.672 1 92.44 98 PRO A N 1
ATOM 779 C CA . PRO A 1 98 ? -8.734 31.25 7.145 1 92.44 98 PRO A CA 1
ATOM 780 C C . PRO A 1 98 ? -10.078 30.938 6.488 1 92.44 98 PRO A C 1
ATOM 782 O O . PRO A 1 98 ? -11.125 31.266 7.043 1 92.44 98 PRO A O 1
ATOM 785 N N . GLN A 1 99 ? -10.055 30.266 5.395 1 89.38 99 GLN A N 1
ATOM 786 C CA . GLN A 1 99 ? -11.281 29.938 4.68 1 89.38 99 GLN A CA 1
ATOM 787 C C . GLN A 1 99 ? -11.953 28.703 5.277 1 89.38 99 GLN A C 1
ATOM 789 O O . GLN A 1 99 ? -13.125 28.438 5.02 1 89.38 99 GLN A O 1
ATOM 794 N N . GLY A 1 100 ? -11.18 27.969 6 1 91.94 100 GLY A N 1
ATOM 795 C CA . GLY A 1 100 ? -11.742 26.781 6.621 1 91.94 100 GLY A CA 1
ATOM 796 C C . GLY A 1 100 ? -10.789 25.609 6.617 1 91.94 100 GLY A C 1
ATOM 797 O O . GLY A 1 100 ? -9.602 25.766 6.332 1 91.94 100 GLY A O 1
ATOM 798 N N . ILE A 1 101 ? -11.375 24.5 7.094 1 93.88 101 ILE A N 1
ATOM 799 C CA . ILE A 1 101 ? -10.656 23.234 7.16 1 93.88 101 ILE A CA 1
ATOM 800 C C . ILE A 1 101 ? -11.141 22.312 6.047 1 93.88 101 ILE A C 1
ATOM 802 O O . ILE A 1 101 ? -12.344 22.078 5.898 1 93.88 101 ILE A O 1
ATOM 806 N N . ARG A 1 102 ? -10.195 21.734 5.262 1 92.62 102 ARG A N 1
ATOM 807 C CA . ARG A 1 102 ? -10.562 20.906 4.129 1 92.62 102 ARG A CA 1
ATOM 808 C C . ARG A 1 102 ? -9.688 19.656 4.059 1 92.62 102 ARG A C 1
ATOM 810 O O . ARG A 1 102 ? -8.461 19.75 4.004 1 92.62 102 ARG A O 1
ATOM 817 N N . PRO A 1 103 ? -10.359 18.516 4.043 1 93.12 103 PRO A N 1
ATOM 818 C CA . PRO A 1 103 ? -9.547 17.312 3.822 1 93.12 103 PRO A CA 1
ATOM 819 C C . PRO A 1 103 ? -8.984 17.234 2.406 1 93.12 103 PRO A C 1
ATOM 821 O O . PRO A 1 103 ? -9.641 17.672 1.453 1 93.12 103 PRO A O 1
ATOM 824 N N . TYR A 1 104 ? -7.727 16.672 2.299 1 92.94 104 TYR A N 1
ATOM 825 C CA . TYR A 1 104 ? -7.195 16.562 0.945 1 92.94 104 TYR A CA 1
ATOM 826 C C . TYR A 1 104 ? -6.531 15.219 0.721 1 92.94 104 TYR A C 1
ATOM 828 O O . TYR A 1 104 ? -6.211 14.859 -0.414 1 92.94 104 TYR A O 1
ATOM 836 N N . GLU A 1 105 ? -6.227 14.492 1.725 1 93.88 105 GLU A N 1
ATOM 837 C CA . GLU A 1 105 ? -5.805 13.094 1.645 1 93.88 105 GLU A CA 1
ATOM 838 C C . GLU A 1 105 ? -6.668 12.203 2.533 1 93.88 105 GLU A C 1
ATOM 840 O O . GLU A 1 105 ? -7.109 12.633 3.604 1 93.88 105 GLU A O 1
ATOM 845 N N . PHE A 1 106 ? -6.793 11.023 2.076 1 91.88 106 PHE A N 1
ATOM 846 C CA . PHE A 1 106 ? -7.664 10.078 2.77 1 91.88 106 PHE A CA 1
ATOM 847 C C . PHE A 1 106 ? -6.945 8.766 3.035 1 91.88 106 PHE A C 1
ATOM 849 O O . PHE A 1 106 ? -5.848 8.539 2.516 1 91.88 106 PHE A O 1
ATOM 856 N N . LYS A 1 107 ? -7.551 8.008 3.91 1 92.62 107 LYS A N 1
ATOM 857 C CA . LYS A 1 107 ? -6.977 6.719 4.277 1 92.62 107 LYS A CA 1
ATOM 858 C C . LYS A 1 107 ? -8.055 5.645 4.375 1 92.62 107 LYS A C 1
ATOM 860 O O . LYS A 1 107 ? -9.156 5.906 4.871 1 92.62 107 LYS A O 1
ATOM 865 N N . LEU A 1 108 ? -7.719 4.539 3.824 1 90.31 108 LEU A N 1
ATOM 866 C CA . LEU A 1 108 ? -8.531 3.348 4.043 1 90.31 108 LEU A CA 1
ATOM 867 C C . LEU A 1 108 ? -7.945 2.494 5.168 1 90.31 108 LEU A C 1
ATOM 869 O O . LEU A 1 108 ? -6.785 2.088 5.105 1 90.31 108 LEU A O 1
ATOM 873 N N . ASP A 1 109 ? -8.727 2.297 6.121 1 86.5 109 ASP A N 1
ATOM 874 C CA . ASP A 1 109 ? -8.398 1.401 7.23 1 86.5 109 ASP A CA 1
ATOM 875 C C . ASP A 1 109 ? -9.609 0.555 7.625 1 86.5 109 ASP A C 1
ATOM 877 O O . ASP A 1 109 ? -10.477 1.01 8.375 1 86.5 109 ASP A O 1
ATOM 881 N N . PRO A 1 110 ? -9.547 -0.619 7.184 1 78.38 110 PRO A N 1
ATOM 882 C CA . PRO A 1 110 ? -10.695 -1.476 7.496 1 78.38 110 PRO A CA 1
ATOM 883 C C . PRO A 1 110 ? -10.922 -1.639 9 1 78.38 110 PRO A C 1
ATOM 885 O O . PRO A 1 110 ? -12.055 -1.822 9.438 1 78.38 110 PRO A O 1
ATOM 888 N N . ALA A 1 111 ? -9.859 -1.568 9.727 1 77.06 111 ALA A N 1
ATOM 889 C CA . ALA A 1 111 ? -9.977 -1.738 11.172 1 77.06 111 ALA A CA 1
ATOM 890 C C . ALA A 1 111 ? -10.648 -0.528 11.812 1 77.06 111 ALA A C 1
ATOM 892 O O . ALA A 1 111 ? -11.062 -0.583 12.977 1 77.06 111 ALA A O 1
ATOM 893 N N . SER A 1 112 ? -10.75 0.509 11.047 1 76.12 112 SER A N 1
ATOM 894 C CA . SER A 1 112 ? -11.305 1.743 11.602 1 76.12 112 SER A CA 1
ATOM 895 C C . SER A 1 112 ? -12.797 1.855 11.328 1 76.12 112 SER A C 1
ATOM 897 O O . SER A 1 112 ? -13.43 2.842 11.703 1 76.12 112 SER A O 1
ATOM 899 N N . ILE A 1 113 ? -13.273 0.855 10.695 1 69.56 113 ILE A N 1
ATOM 900 C CA . ILE A 1 113 ? -14.703 0.91 10.414 1 69.56 113 ILE A CA 1
ATOM 901 C C . ILE A 1 113 ? -15.484 1.039 11.727 1 69.56 113 ILE A C 1
ATOM 903 O O . ILE A 1 113 ? -15.281 0.255 12.656 1 69.56 113 ILE A O 1
ATOM 907 N N . GLY A 1 114 ? -16.281 2.002 11.797 1 68.31 114 GLY A N 1
ATOM 908 C CA . GLY A 1 114 ? -17.062 2.244 13 1 68.31 114 GLY A CA 1
ATOM 909 C C . GLY A 1 114 ? -16.375 3.182 13.977 1 68.31 114 GLY A C 1
ATOM 910 O O . GLY A 1 114 ? -17 3.639 14.945 1 68.31 114 GLY A O 1
ATOM 911 N N . ALA A 1 115 ? -15.008 3.453 13.711 1 73.69 115 ALA A N 1
ATOM 912 C CA . ALA A 1 115 ? -14.297 4.371 14.594 1 73.69 115 ALA A CA 1
ATOM 913 C C . ALA A 1 115 ? -14.742 5.812 14.367 1 73.69 115 ALA A C 1
ATOM 915 O O . ALA A 1 115 ? -15.172 6.168 13.266 1 73.69 115 ALA A O 1
ATOM 916 N N . GLN A 1 116 ? -14.68 6.48 15.391 1 72.88 116 GLN A N 1
ATOM 917 C CA . GLN A 1 116 ? -15.055 7.883 15.297 1 72.88 116 GLN A CA 1
ATOM 918 C C . GLN A 1 116 ? -13.977 8.703 14.602 1 72.88 116 GLN A C 1
ATOM 920 O O . GLN A 1 116 ? -12.789 8.562 14.914 1 72.88 116 GLN A O 1
ATOM 925 N N . GLU A 1 117 ? -14.422 9.453 13.695 1 83.25 117 GLU A N 1
ATOM 926 C CA . GLU A 1 117 ? -13.539 10.391 13.016 1 83.25 117 GLU A CA 1
ATOM 927 C C . GLU A 1 117 ? -13.336 11.664 13.836 1 83.25 117 GLU A C 1
ATOM 929 O O . GLU A 1 117 ? -14.062 11.906 14.805 1 83.25 117 GLU A O 1
ATOM 934 N N . VAL A 1 118 ? -12.344 12.398 13.469 1 88 118 VAL A N 1
ATOM 935 C CA . VAL A 1 118 ? -12.086 13.672 14.125 1 88 118 VAL A CA 1
ATOM 936 C C . VAL A 1 118 ? -13.32 14.57 14.008 1 88 118 VAL A C 1
ATOM 938 O O . VAL A 1 118 ? -13.883 14.727 12.922 1 88 118 VAL A O 1
ATOM 941 N N . ASP A 1 119 ? -13.75 15.07 15.133 1 89.81 119 ASP A N 1
ATOM 942 C CA . ASP A 1 119 ? -14.852 16.031 15.156 1 89.81 119 ASP A CA 1
ATOM 943 C C . ASP A 1 119 ? -14.336 17.469 15.211 1 89.81 119 ASP A C 1
ATOM 945 O O . ASP A 1 119 ? -14.031 17.984 16.281 1 89.81 119 ASP A O 1
ATOM 949 N N . PHE A 1 120 ? -14.422 18.109 14.125 1 92.06 120 PHE A N 1
ATOM 950 C CA . PHE A 1 120 ? -13.883 19.453 14.031 1 92.06 120 PHE A CA 1
ATOM 951 C C . PHE A 1 120 ? -14.836 20.469 14.672 1 92.06 120 PHE A C 1
ATOM 953 O O . PHE A 1 120 ? -14.508 21.641 14.805 1 92.06 120 PHE A O 1
ATOM 960 N N . ASN A 1 121 ? -15.938 19.953 15.117 1 90.88 121 ASN A N 1
ATOM 961 C CA . ASN A 1 121 ? -16.859 20.828 15.828 1 90.88 121 ASN A CA 1
ATOM 962 C C . ASN A 1 121 ? -16.609 20.812 17.328 1 90.88 121 ASN A C 1
ATOM 964 O O . ASN A 1 121 ? -17.188 21.609 18.062 1 90.88 121 ASN A O 1
ATOM 968 N N . ASP A 1 122 ? -15.75 19.953 17.734 1 94 122 ASP A N 1
ATOM 969 C CA . ASP A 1 122 ? -15.328 19.969 19.141 1 94 122 ASP A CA 1
ATOM 970 C C . ASP A 1 122 ? -14.742 21.328 19.516 1 94 122 ASP A C 1
ATOM 972 O O . ASP A 1 122 ? -13.859 21.844 18.828 1 94 122 ASP A O 1
ATOM 976 N N . PRO A 1 123 ? -15.211 21.859 20.625 1 95.19 123 PRO A N 1
ATOM 977 C CA . PRO A 1 123 ? -14.758 23.203 21.016 1 95.19 123 PRO A CA 1
ATOM 978 C C . PRO A 1 123 ? -13.242 23.266 21.219 1 95.19 123 PRO A C 1
ATOM 980 O O . PRO A 1 123 ? -12.625 24.297 20.922 1 95.19 123 PRO A O 1
ATOM 983 N N . LYS A 1 124 ? -12.703 22.25 21.75 1 95.31 124 LYS A N 1
ATOM 984 C CA . LYS A 1 124 ? -11.258 22.219 21.953 1 95.31 124 LYS A CA 1
ATOM 985 C C . LYS A 1 124 ? -10.516 22.266 20.625 1 95.31 124 LYS A C 1
ATOM 987 O O . LYS A 1 124 ? -9.516 22.984 20.484 1 95.31 124 LYS A O 1
ATOM 992 N N . ILE A 1 125 ? -10.977 21.547 19.719 1 96.19 125 ILE A N 1
ATOM 993 C CA . ILE A 1 125 ? -10.359 21.484 18.406 1 96.19 125 ILE A CA 1
ATOM 994 C C . ILE A 1 125 ? -10.57 22.812 17.672 1 96.19 125 ILE A C 1
ATOM 996 O O . ILE A 1 125 ? -9.672 23.297 16.984 1 96.19 125 ILE A O 1
ATOM 1000 N N . GLN A 1 126 ? -11.727 23.422 17.875 1 95.94 126 GLN A N 1
ATOM 1001 C CA . GLN A 1 126 ? -12 24.719 17.281 1 95.94 126 GLN A CA 1
ATOM 1002 C C . GLN A 1 126 ? -11.055 25.797 17.812 1 95.94 126 GLN A C 1
ATOM 1004 O O . GLN A 1 126 ? -10.539 26.625 17.062 1 95.94 126 GLN A O 1
ATOM 1009 N N . ALA A 1 127 ? -10.844 25.781 19.062 1 97.5 127 ALA A N 1
ATOM 1010 C CA . ALA A 1 127 ? -9.922 26.734 19.672 1 97.5 127 ALA A CA 1
ATOM 1011 C C . ALA A 1 127 ? -8.5 26.531 19.141 1 97.5 127 ALA A C 1
ATOM 1013 O O . ALA A 1 127 ? -7.809 27.516 18.828 1 97.5 127 ALA A O 1
ATOM 1014 N N . PHE A 1 128 ? -8.109 25.312 19.094 1 98.19 128 PHE A N 1
ATOM 1015 C CA . PHE A 1 128 ? -6.805 24.969 18.531 1 98.19 128 PHE A CA 1
ATOM 1016 C C . PHE A 1 128 ? -6.688 25.484 17.094 1 98.19 128 PHE A C 1
ATOM 1018 O O . PHE A 1 128 ? -5.691 26.109 16.734 1 98.19 128 PHE A O 1
ATOM 1025 N N . ALA A 1 129 ? -7.684 25.219 16.297 1 97.44 129 ALA A N 1
ATOM 1026 C CA . ALA A 1 129 ? -7.668 25.578 14.883 1 97.44 129 ALA A CA 1
ATOM 1027 C C . ALA A 1 129 ? -7.574 27.094 14.711 1 97.44 129 ALA A C 1
ATOM 1029 O O . ALA A 1 129 ? -6.863 27.578 13.828 1 97.44 129 ALA A O 1
ATOM 1030 N N . LYS A 1 130 ? -8.25 27.781 15.508 1 97 130 LYS A N 1
ATOM 1031 C CA . LYS A 1 130 ? -8.203 29.234 15.453 1 97 130 LYS A CA 1
ATOM 1032 C C . LYS A 1 130 ? -6.793 29.75 15.711 1 97 130 LYS A C 1
ATOM 1034 O O . LYS A 1 130 ? -6.285 30.594 14.969 1 97 130 LYS A O 1
ATOM 1039 N N . GLU A 1 131 ? -6.176 29.266 16.734 1 98.25 131 GLU A N 1
ATOM 1040 C CA . GLU A 1 131 ? -4.824 29.719 17.062 1 98.25 131 GLU A CA 1
ATOM 1041 C C . GLU A 1 131 ? -3.816 29.25 16.016 1 98.25 131 GLU A C 1
ATOM 1043 O O . GLU A 1 131 ? -2.824 29.922 15.742 1 98.25 131 GLU A O 1
ATOM 1048 N N . PHE A 1 132 ? -4.105 28.078 15.516 1 98.56 132 PHE A N 1
ATOM 1049 C CA . PHE A 1 132 ? -3.289 27.562 14.422 1 98.56 132 PHE A CA 1
ATOM 1050 C C . PHE A 1 132 ? -3.271 28.547 13.25 1 98.56 132 PHE A C 1
ATOM 1052 O O . PHE A 1 132 ? -2.205 28.891 12.742 1 98.56 132 PHE A O 1
ATOM 1059 N N . V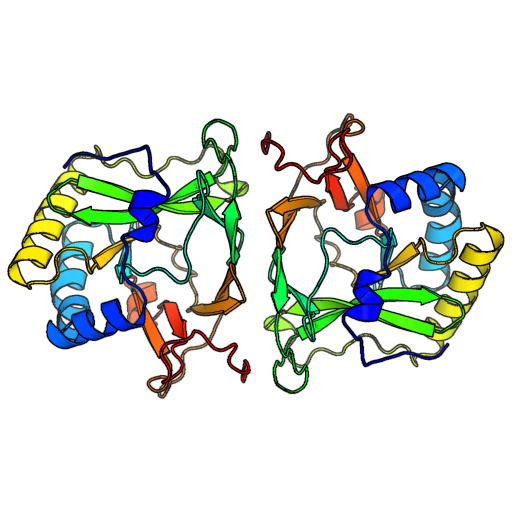AL A 1 133 ? -4.395 29 12.859 1 97.94 133 VAL A N 1
ATOM 1060 C CA . VAL A 1 133 ? -4.539 29.922 11.742 1 97.94 133 VAL A CA 1
ATOM 1061 C C . VAL A 1 133 ? -3.848 31.234 12.07 1 97.94 133 VAL A C 1
ATOM 1063 O O . VAL A 1 133 ? -3.131 31.797 11.234 1 97.94 133 VAL A O 1
ATOM 1066 N N . GLU A 1 134 ? -4.023 31.688 13.219 1 98.12 134 GLU A N 1
ATOM 1067 C CA . GLU A 1 134 ? -3.377 32.938 13.641 1 98.12 134 GLU A CA 1
ATOM 1068 C C . GLU A 1 134 ? -1.857 32.812 13.57 1 98.12 134 GLU A C 1
ATOM 1070 O O . GLU A 1 134 ? -1.176 33.719 13.094 1 98.12 134 GLU A O 1
ATOM 1075 N N . LEU A 1 135 ? -1.396 31.703 14.055 1 98.31 135 LEU A N 1
ATOM 1076 C CA . LEU A 1 135 ? 0.042 31.453 14.07 1 98.31 135 LEU A CA 1
ATOM 1077 C C . LEU A 1 135 ? 0.601 31.438 12.648 1 98.31 135 LEU A C 1
ATOM 1079 O O . LEU A 1 135 ? 1.625 32.062 12.375 1 98.31 135 LEU A O 1
ATOM 1083 N N . THR A 1 136 ? -0.042 30.734 11.758 1 98.31 136 THR A N 1
ATOM 1084 C CA . THR A 1 136 ? 0.458 30.625 10.391 1 98.31 136 THR A CA 1
ATOM 1085 C C . THR A 1 136 ? 0.375 31.969 9.68 1 98.31 136 THR A C 1
ATOM 1087 O O . THR A 1 136 ? 1.254 32.312 8.883 1 98.31 136 THR A O 1
ATOM 1090 N N . GLN A 1 137 ? -0.617 32.719 9.945 1 97.75 137 GLN A N 1
ATOM 1091 C CA . GLN A 1 137 ? -0.741 34.031 9.359 1 97.75 137 GLN A CA 1
ATOM 1092 C C . GLN A 1 137 ? 0.379 34.969 9.828 1 97.75 137 GLN A C 1
ATOM 1094 O O . GLN A 1 137 ? 1.013 35.656 9.023 1 97.75 137 GLN A O 1
ATOM 1099 N N . ARG A 1 138 ? 0.636 34.969 11.07 1 97.75 138 ARG A N 1
ATOM 1100 C CA . ARG A 1 138 ? 1.676 35.812 11.648 1 97.75 138 ARG A CA 1
ATOM 1101 C C . ARG A 1 138 ? 3.049 35.469 11.086 1 97.75 138 ARG A C 1
ATOM 1103 O O . ARG A 1 138 ? 3.885 36.344 10.867 1 97.75 138 ARG A O 1
ATOM 1110 N N . ALA A 1 139 ? 3.186 34.219 10.828 1 97.81 139 ALA A N 1
ATOM 1111 C CA . ALA A 1 139 ? 4.488 33.719 10.383 1 97.81 139 ALA A CA 1
ATOM 1112 C C . ALA A 1 139 ? 4.617 33.844 8.867 1 97.81 139 ALA A C 1
ATOM 1114 O O . ALA A 1 139 ? 5.668 33.531 8.297 1 97.81 139 ALA A O 1
ATOM 1115 N N . GLY A 1 140 ? 3.527 34.25 8.195 1 97.25 140 GLY A N 1
ATOM 1116 C CA . GLY A 1 140 ? 3.535 34.25 6.742 1 97.25 140 GLY A CA 1
ATOM 1117 C C . GLY A 1 140 ? 3.512 32.875 6.133 1 97.25 140 GLY A C 1
ATOM 1118 O O . GLY A 1 140 ? 4.023 32.656 5.031 1 97.25 140 GLY A O 1
ATOM 1119 N N . ALA A 1 141 ? 2.992 31.953 6.855 1 97.81 141 ALA A N 1
ATOM 1120 C CA . ALA A 1 141 ? 3.045 30.547 6.449 1 97.81 141 ALA A CA 1
ATOM 1121 C C . ALA A 1 141 ? 1.648 30.016 6.156 1 97.81 141 ALA A C 1
ATOM 1123 O O . ALA A 1 141 ? 1.396 28.812 6.297 1 97.81 141 ALA A O 1
ATOM 1124 N N . THR A 1 142 ? 0.737 30.938 5.781 1 96.5 142 THR A N 1
ATOM 1125 C CA . THR A 1 142 ? -0.624 30.5 5.477 1 96.5 142 THR A CA 1
ATOM 1126 C C . THR A 1 142 ? -0.625 29.469 4.355 1 96.5 142 THR A C 1
ATOM 1128 O O . THR A 1 142 ? 0.016 29.672 3.32 1 96.5 142 THR A O 1
ATOM 1131 N N . GLY A 1 143 ? -1.248 28.359 4.641 1 95.31 143 GLY A N 1
ATOM 1132 C CA . GLY A 1 143 ? -1.419 27.328 3.633 1 95.31 143 GLY A CA 1
ATOM 1133 C C . GLY A 1 143 ? -0.256 26.344 3.572 1 95.31 143 GLY A C 1
ATOM 1134 O O . GLY A 1 143 ? -0.335 25.312 2.898 1 95.31 143 GLY A O 1
ATOM 1135 N N . LEU A 1 144 ? 0.783 26.625 4.234 1 97.69 144 LEU A N 1
ATOM 1136 C CA . LEU A 1 144 ? 1.977 25.781 4.195 1 97.69 144 LEU A CA 1
ATOM 1137 C C . LEU A 1 144 ? 1.821 24.578 5.113 1 97.69 144 LEU A C 1
ATOM 1139 O O . LEU A 1 144 ? 2.229 23.469 4.762 1 97.69 144 LEU A O 1
ATOM 1143 N N . PHE A 1 145 ? 1.254 24.844 6.293 1 98.44 145 PHE A N 1
ATOM 1144 C CA . PHE A 1 145 ? 1.102 23.781 7.281 1 98.44 145 PHE A CA 1
ATOM 1145 C C . PHE A 1 145 ? -0.348 23.328 7.359 1 98.44 145 PHE A C 1
ATOM 1147 O O . PHE A 1 145 ? -1.271 24.125 7.223 1 98.44 145 PHE A O 1
ATOM 1154 N N . GLY A 1 146 ? -0.504 22.047 7.516 1 98.12 146 GLY A N 1
ATOM 1155 C CA . GLY A 1 146 ? -1.788 21.422 7.766 1 98.12 146 GLY A CA 1
ATOM 1156 C C . GLY A 1 146 ? -1.739 20.391 8.883 1 98.12 146 GLY A C 1
ATOM 1157 O O . GLY A 1 146 ? -0.799 20.375 9.68 1 98.12 146 GLY A O 1
ATOM 1158 N N . LEU A 1 147 ? -2.785 19.656 8.898 1 98.12 147 LEU A N 1
ATOM 1159 C CA . LEU A 1 147 ? -2.887 18.625 9.922 1 98.12 147 LEU A CA 1
ATOM 1160 C C . LEU A 1 147 ? -2.975 17.234 9.289 1 98.12 147 LEU A C 1
ATOM 1162 O O . LEU A 1 147 ? -3.439 17.094 8.156 1 98.12 147 LEU A O 1
ATOM 1166 N N . CYS A 1 148 ? -2.516 16.297 10.023 1 97.94 148 CYS A N 1
ATOM 1167 C CA . CYS A 1 148 ? -2.744 14.898 9.688 1 97.94 148 CYS A CA 1
ATOM 1168 C C . CYS A 1 148 ? -3.107 14.094 10.93 1 97.94 148 CYS A C 1
ATOM 1170 O O . CYS A 1 148 ? -2.895 14.547 12.055 1 97.94 148 CYS A O 1
ATOM 1172 N N . VAL A 1 149 ? -3.672 12.977 10.703 1 96.12 149 VAL A N 1
ATOM 1173 C CA . VAL A 1 149 ? -4.07 12.102 11.805 1 96.12 149 VAL A CA 1
ATOM 1174 C C . VAL A 1 149 ? -2.828 11.625 12.555 1 96.12 149 VAL A C 1
ATOM 1176 O O . VAL A 1 149 ? -1.813 11.289 11.938 1 96.12 149 VAL A O 1
ATOM 1179 N N . TYR A 1 150 ? -2.949 11.609 13.82 1 96.88 150 TYR A N 1
ATOM 1180 C CA . TYR A 1 150 ? -1.902 11.047 14.664 1 96.88 150 TYR A CA 1
ATOM 1181 C C . TYR A 1 150 ? -1.745 9.547 14.406 1 96.88 150 TYR A C 1
ATOM 1183 O O . TYR A 1 150 ? -2.73 8.805 14.398 1 96.88 150 TYR A O 1
ATOM 1191 N N . PRO A 1 151 ? -0.544 9.125 14.234 1 95.06 151 PRO A N 1
ATOM 1192 C CA . PRO A 1 151 ? -0.327 7.746 13.789 1 95.06 151 PRO A CA 1
ATOM 1193 C C . PRO A 1 151 ? -0.319 6.746 14.945 1 95.06 151 PRO A C 1
ATOM 1195 O O . PRO A 1 151 ? -0.345 5.535 14.719 1 95.06 151 PRO A O 1
ATOM 1198 N N . GLY A 1 152 ? -0.277 7.152 16.156 1 94.62 152 GLY A N 1
ATOM 1199 C CA . GLY A 1 152 ? -0.101 6.285 17.312 1 94.62 152 GLY A CA 1
ATOM 1200 C C . GLY A 1 152 ? 1.312 6.309 17.875 1 94.62 152 GLY A C 1
ATOM 1201 O O . GLY A 1 152 ? 2.262 6.621 17.141 1 94.62 152 GLY A O 1
ATOM 1202 N N . ASP A 1 153 ? 1.509 5.887 19.062 1 93.94 153 ASP A N 1
ATOM 1203 C CA . ASP A 1 153 ? 2.773 6.012 19.781 1 93.94 153 ASP A CA 1
ATOM 1204 C C . ASP A 1 153 ? 3.803 5.012 19.266 1 93.94 153 ASP A C 1
ATOM 1206 O O . ASP A 1 153 ? 4.996 5.141 19.531 1 93.94 153 ASP A O 1
ATOM 1210 N N . ASP A 1 154 ? 3.398 4.078 18.562 1 91.19 154 ASP A N 1
ATOM 1211 C CA . ASP A 1 154 ? 4.32 3.074 18.031 1 91.19 154 ASP A CA 1
ATOM 1212 C C . ASP A 1 154 ? 4.816 3.463 16.641 1 91.19 154 ASP A C 1
ATOM 1214 O O . ASP A 1 154 ? 5.453 2.66 15.953 1 91.19 154 ASP A O 1
ATOM 1218 N N . PHE A 1 155 ? 4.57 4.645 16.328 1 93.25 155 PHE A N 1
ATOM 1219 C CA . PHE A 1 155 ? 4.949 5.172 15.031 1 93.25 155 PHE A CA 1
ATOM 1220 C C . PHE A 1 155 ? 6.457 5.078 14.82 1 93.25 155 PHE A C 1
ATOM 1222 O O . PHE A 1 155 ? 7.234 5.418 15.719 1 93.25 155 PHE A O 1
ATOM 1229 N N . GLU A 1 156 ? 6.84 4.613 13.633 1 88.81 156 GLU A N 1
ATOM 1230 C CA . GLU A 1 156 ? 8.203 4.691 13.125 1 88.81 156 GLU A CA 1
ATOM 1231 C C . GLU A 1 156 ? 8.312 5.695 11.984 1 88.81 156 GLU A C 1
ATOM 1233 O O . GLU A 1 156 ? 7.367 5.859 11.203 1 88.81 156 GLU A O 1
ATOM 1238 N N . SER A 1 157 ? 9.484 6.25 11.891 1 91.44 157 SER A N 1
ATOM 1239 C CA . SER A 1 157 ? 9.688 7.238 10.836 1 91.44 157 SER A CA 1
ATOM 1240 C C . SER A 1 157 ? 9.438 6.633 9.461 1 91.44 157 SER A C 1
ATOM 1242 O O . SER A 1 157 ? 9.648 5.434 9.258 1 91.44 157 SER A O 1
ATOM 1244 N N . LEU A 1 158 ? 8.992 7.551 8.641 1 90.88 158 LEU A N 1
ATOM 1245 C CA . LEU A 1 158 ? 8.688 7.109 7.281 1 90.88 158 LEU A CA 1
ATOM 1246 C C . LEU A 1 158 ? 9.453 7.945 6.258 1 90.88 158 LEU A C 1
ATOM 1248 O O . LEU A 1 158 ? 9.672 9.141 6.465 1 90.88 158 LEU A O 1
ATOM 1252 N N . ILE A 1 159 ? 9.805 7.32 5.234 1 87.5 159 ILE A N 1
ATOM 1253 C CA . ILE A 1 159 ? 10.297 7.988 4.035 1 87.5 159 ILE A CA 1
ATOM 1254 C C . ILE A 1 159 ? 9.289 7.824 2.898 1 87.5 159 ILE A C 1
ATOM 1256 O O . ILE A 1 159 ? 8.797 6.723 2.656 1 87.5 159 ILE A O 1
ATOM 1260 N N . GLU A 1 160 ? 9.016 8.883 2.305 1 87.88 160 GLU A N 1
ATOM 1261 C CA . GLU A 1 160 ? 8.039 8.875 1.224 1 87.88 160 GLU A CA 1
ATOM 1262 C C . GLU A 1 160 ? 8.719 8.938 -0.141 1 87.88 160 GLU A C 1
ATOM 1264 O O . GLU A 1 160 ? 9.617 9.75 -0.358 1 87.88 160 GLU A O 1
ATOM 1269 N N . THR A 1 161 ? 8.312 8.109 -1.009 1 84.44 161 THR A N 1
ATOM 1270 C CA . THR A 1 161 ? 8.734 8.148 -2.406 1 84.44 161 THR A CA 1
ATOM 1271 C C . THR A 1 161 ? 7.527 8.055 -3.336 1 84.44 161 THR A C 1
ATOM 1273 O O . THR A 1 161 ? 6.484 7.523 -2.957 1 84.44 161 THR A O 1
ATOM 1276 N N . THR A 1 162 ? 7.734 8.648 -4.52 1 86.62 162 THR A N 1
ATOM 1277 C CA . THR A 1 162 ? 6.641 8.656 -5.484 1 86.62 162 THR A CA 1
ATOM 1278 C C . THR A 1 162 ? 7.004 7.84 -6.719 1 86.62 162 THR A C 1
ATOM 1280 O O . THR A 1 162 ? 8.094 7.992 -7.277 1 86.62 162 THR A O 1
ATOM 1283 N N . GLN A 1 163 ? 6.172 6.922 -7.039 1 84.75 163 GLN A N 1
ATOM 1284 C CA . GLN A 1 163 ? 6.266 6.137 -8.266 1 84.75 163 GLN A CA 1
ATOM 1285 C C . GLN A 1 163 ? 5.027 6.328 -9.133 1 84.75 163 GLN A C 1
ATOM 1287 O O . GLN A 1 163 ? 3.943 5.844 -8.805 1 84.75 163 GLN A O 1
ATOM 1292 N N . GLY A 1 164 ? 5.266 7.055 -10.32 1 86.25 164 GLY A N 1
ATOM 1293 C CA . GLY A 1 164 ? 4.074 7.391 -11.078 1 86.25 164 GLY A CA 1
ATOM 1294 C C . GLY A 1 164 ? 3.059 8.188 -10.281 1 86.25 164 GLY A C 1
ATOM 1295 O O . GLY A 1 164 ? 3.383 9.25 -9.742 1 86.25 164 GLY A O 1
ATOM 1296 N N . ARG A 1 165 ? 1.822 7.641 -10.227 1 90.81 165 ARG A N 1
ATOM 1297 C CA . ARG A 1 165 ? 0.767 8.297 -9.461 1 90.81 165 ARG A CA 1
ATOM 1298 C C . ARG A 1 165 ? 0.531 7.582 -8.133 1 90.81 165 ARG A C 1
ATOM 1300 O O . ARG A 1 165 ? -0.615 7.371 -7.727 1 90.81 165 ARG A O 1
ATOM 1307 N N . ALA A 1 166 ? 1.647 7.125 -7.562 1 91.88 166 ALA A N 1
ATOM 1308 C CA . ALA A 1 166 ? 1.607 6.48 -6.254 1 91.88 166 ALA A CA 1
ATOM 1309 C C . ALA A 1 166 ? 2.648 7.082 -5.312 1 91.88 166 ALA A C 1
ATOM 1311 O O . ALA A 1 166 ? 3.818 7.219 -5.68 1 91.88 166 ALA A O 1
ATOM 1312 N N . ASN A 1 167 ? 2.17 7.461 -4.184 1 91.88 167 ASN A N 1
ATOM 1313 C CA . ASN A 1 167 ? 3.068 7.887 -3.117 1 91.88 167 ASN A CA 1
ATOM 1314 C C . ASN A 1 167 ? 3.238 6.797 -2.061 1 91.88 167 ASN A C 1
ATOM 1316 O O . ASN A 1 167 ? 2.256 6.328 -1.484 1 91.88 167 ASN A O 1
ATOM 1320 N N . ILE A 1 168 ? 4.438 6.395 -1.846 1 90.94 168 ILE A N 1
ATOM 1321 C CA . ILE A 1 168 ? 4.727 5.266 -0.969 1 90.94 168 ILE A CA 1
ATOM 1322 C C . ILE A 1 168 ? 5.5 5.746 0.256 1 90.94 168 ILE A C 1
ATOM 1324 O O . ILE A 1 168 ? 6.52 6.43 0.126 1 90.94 168 ILE A O 1
ATOM 1328 N N . SER A 1 169 ? 5.027 5.395 1.426 1 91.5 169 SER A N 1
ATOM 1329 C CA . SER A 1 169 ? 5.68 5.691 2.695 1 91.5 169 SER A CA 1
ATOM 1330 C C . SER A 1 169 ? 6.297 4.438 3.309 1 91.5 169 SER A C 1
ATOM 1332 O O . SER A 1 169 ? 5.578 3.516 3.701 1 91.5 169 SER A O 1
ATOM 1334 N N . ILE A 1 170 ? 7.547 4.453 3.451 1 88 170 ILE A N 1
ATOM 1335 C CA . ILE A 1 170 ? 8.281 3.268 3.883 1 88 170 ILE A CA 1
ATOM 1336 C C . ILE A 1 170 ? 8.938 3.531 5.234 1 88 170 ILE A C 1
ATOM 1338 O O . ILE A 1 170 ? 9.547 4.586 5.445 1 88 170 ILE A O 1
ATOM 1342 N N . PRO A 1 171 ? 8.727 2.553 6.16 1 86.69 171 PRO A N 1
ATOM 1343 C CA . PRO A 1 171 ? 9.469 2.721 7.41 1 86.69 171 PRO A CA 1
ATOM 1344 C C . PRO A 1 171 ? 10.977 2.82 7.191 1 86.69 171 PRO A C 1
ATOM 1346 O O . PRO A 1 171 ? 11.531 2.131 6.328 1 86.69 171 PRO A O 1
ATOM 1349 N N . PHE A 1 172 ? 11.5 3.777 7.895 1 78.06 172 PHE A N 1
ATOM 1350 C CA . PHE A 1 172 ? 12.938 3.955 7.773 1 78.06 172 PHE A CA 1
ATOM 1351 C C . PHE A 1 172 ? 13.539 4.441 9.086 1 78.06 172 PHE A C 1
ATOM 1353 O O . PHE A 1 172 ? 12.852 5.078 9.891 1 78.06 172 PHE A O 1
ATOM 1360 N N . LYS A 1 173 ? 14.75 3.969 9.352 1 71.44 173 LYS A N 1
ATOM 1361 C CA . LYS A 1 173 ? 15.477 4.496 10.508 1 71.44 173 LYS A CA 1
ATOM 1362 C C . LYS A 1 173 ? 16.281 5.734 10.133 1 71.44 173 LYS A C 1
ATOM 1364 O O . LYS A 1 173 ? 17.188 5.664 9.297 1 71.44 173 LYS A O 1
ATOM 1369 N N . PRO A 1 174 ? 15.711 6.84 10.711 1 60.41 174 PRO A N 1
ATOM 1370 C CA . PRO A 1 174 ? 16.406 8.07 10.359 1 60.41 174 PRO A CA 1
ATOM 1371 C C . PRO A 1 174 ? 17.891 8.031 10.727 1 60.41 174 PRO A C 1
ATOM 1373 O O . PRO A 1 174 ? 18.266 7.426 11.734 1 60.41 174 PRO A O 1
ATOM 1376 N N . PHE A 1 175 ? 18.703 8.359 9.672 1 56.91 175 PHE A N 1
ATOM 1377 C CA . PHE A 1 175 ? 20.109 8.5 10.008 1 56.91 175 PHE A CA 1
ATOM 1378 C C . PHE A 1 175 ? 20.531 9.961 9.992 1 56.91 175 PHE A C 1
ATOM 1380 O O . PHE A 1 175 ? 19.844 10.805 9.414 1 56.91 175 PHE A O 1
ATOM 1387 N N . ASN A 1 176 ? 21.484 10.281 10.906 1 52.75 176 ASN A N 1
ATOM 1388 C CA . ASN A 1 176 ? 21.969 11.617 11.227 1 52.75 176 ASN A CA 1
ATOM 1389 C C . ASN A 1 176 ? 22.141 12.477 9.977 1 52.75 176 ASN A C 1
ATOM 1391 O O . ASN A 1 176 ? 21.922 13.688 10.016 1 52.75 176 ASN A O 1
ATOM 1395 N N . ASN A 1 177 ? 22.469 11.812 8.836 1 51.12 177 ASN A N 1
ATOM 1396 C CA . ASN A 1 177 ? 22.875 12.695 7.742 1 51.12 177 ASN A CA 1
ATOM 1397 C C . ASN A 1 177 ? 21.891 12.617 6.574 1 51.12 177 ASN A C 1
ATOM 1399 O O . ASN A 1 177 ? 22.297 12.688 5.414 1 51.12 177 ASN A O 1
ATOM 1403 N N . MET A 1 178 ? 20.641 12.609 6.973 1 56.41 178 MET A N 1
ATOM 1404 C CA . MET A 1 178 ? 19.703 12.461 5.871 1 56.41 178 MET A CA 1
ATOM 1405 C C . MET A 1 178 ? 19.375 13.812 5.254 1 56.41 178 MET A C 1
ATOM 1407 O O . MET A 1 178 ? 18.297 13.984 4.668 1 56.41 178 MET A O 1
ATOM 1411 N N . LYS A 1 179 ? 20.25 14.836 5.348 1 56.44 179 LYS A N 1
ATOM 1412 C CA . LYS A 1 179 ? 19.828 16.156 4.895 1 56.44 179 LYS A CA 1
ATOM 1413 C C . LYS A 1 179 ? 19.828 16.25 3.373 1 56.44 179 LYS A C 1
ATOM 1415 O O . LYS A 1 179 ? 18.938 16.859 2.787 1 56.44 179 LYS A O 1
ATOM 1420 N N . ASP A 1 180 ? 20.641 15.508 2.906 1 64.38 180 ASP A N 1
ATOM 1421 C CA . ASP A 1 180 ? 20.688 15.672 1.457 1 64.38 180 ASP A CA 1
ATOM 1422 C C . ASP A 1 180 ? 19.672 14.758 0.769 1 64.38 180 ASP A C 1
ATOM 1424 O O . ASP A 1 180 ? 19.609 13.562 1.05 1 64.38 180 ASP A O 1
ATOM 1428 N N . GLY A 1 181 ? 18.656 15.422 0.102 1 73.25 181 GLY A N 1
ATOM 1429 C CA . GLY A 1 181 ? 17.719 14.688 -0.733 1 73.25 181 GLY A CA 1
ATOM 1430 C C . GLY A 1 181 ? 16.406 14.367 -0.025 1 73.25 181 GLY A C 1
ATOM 1431 O O . GLY A 1 181 ? 15.539 13.703 -0.587 1 73.25 181 GLY A O 1
ATOM 1432 N N . PHE A 1 182 ? 16.438 14.883 1.301 1 81.44 182 PHE A N 1
ATOM 1433 C CA . PHE A 1 182 ? 15.211 14.617 2.053 1 81.44 182 PHE A CA 1
ATOM 1434 C C . PHE A 1 182 ? 14.664 15.898 2.668 1 81.44 182 PHE A C 1
ATOM 1436 O O . PHE A 1 182 ? 15.422 16.812 2.998 1 81.44 182 PHE A O 1
ATOM 1443 N N . VAL A 1 183 ? 13.398 16 2.711 1 86.19 183 VAL A N 1
ATOM 1444 C CA . VAL A 1 183 ? 12.727 17.109 3.385 1 86.19 183 VAL A CA 1
ATOM 1445 C C . VAL A 1 183 ? 11.75 16.562 4.422 1 86.19 183 VAL A C 1
ATOM 1447 O O . VAL A 1 183 ? 10.992 15.625 4.145 1 86.19 183 VAL A O 1
ATOM 1450 N N . ASP A 1 184 ? 11.852 17.141 5.637 1 90.44 184 ASP A N 1
ATOM 1451 C CA . ASP A 1 184 ? 10.828 16.797 6.621 1 90.44 184 ASP A CA 1
ATOM 1452 C C . ASP A 1 184 ? 9.438 17.203 6.137 1 90.44 184 ASP A C 1
ATOM 1454 O O . ASP A 1 184 ? 9.242 18.344 5.676 1 90.44 184 ASP A O 1
ATOM 1458 N N . ALA A 1 185 ? 8.508 16.266 6.301 1 94.25 185 ALA A N 1
ATOM 1459 C CA . ALA A 1 185 ? 7.184 16.562 5.754 1 94.25 185 ALA A CA 1
ATOM 1460 C C . ALA A 1 185 ? 6.117 16.484 6.844 1 94.25 185 ALA A C 1
ATOM 1462 O O . ALA A 1 185 ? 5.059 17.109 6.73 1 94.25 185 ALA A O 1
ATOM 1463 N N . THR A 1 186 ? 6.32 15.703 7.84 1 97.19 186 THR A N 1
ATOM 1464 C CA . THR A 1 186 ? 5.336 15.531 8.906 1 97.19 186 THR A CA 1
ATOM 1465 C C . THR A 1 186 ? 6.023 15.43 10.266 1 97.19 186 THR A C 1
ATOM 1467 O O . THR A 1 186 ? 7.059 14.773 10.391 1 97.19 186 THR A O 1
ATOM 1470 N N . TRP A 1 187 ? 5.414 16.016 11.242 1 97.88 187 TRP A N 1
ATOM 1471 C CA . TRP A 1 187 ? 5.926 16.031 12.609 1 97.88 187 TRP A CA 1
ATOM 1472 C C . TRP A 1 187 ? 4.844 15.617 13.602 1 97.88 187 TRP A C 1
ATOM 1474 O O . TRP A 1 187 ? 3.674 15.977 13.438 1 97.88 187 TRP A O 1
ATOM 1484 N N . PHE A 1 188 ? 5.285 14.992 14.586 1 98.31 188 PHE A N 1
ATOM 1485 C CA . PHE A 1 188 ? 4.395 14.586 15.664 1 98.31 188 PHE A CA 1
ATOM 1486 C C . PHE A 1 188 ? 4.941 15.039 17.016 1 98.31 188 PHE A C 1
ATOM 1488 O O . PHE A 1 188 ? 6.145 14.961 17.266 1 98.31 188 PHE A O 1
ATOM 1495 N N . PHE A 1 189 ? 4.027 15.422 17.875 1 98.31 189 PHE A N 1
ATOM 1496 C CA . PHE A 1 189 ? 4.488 16.188 19.016 1 98.31 189 PHE A CA 1
ATOM 1497 C C . PHE A 1 189 ? 4.227 15.438 20.312 1 98.31 189 PHE A C 1
ATOM 1499 O O . PHE A 1 189 ? 4.449 15.977 21.406 1 98.31 189 PHE A O 1
ATOM 1506 N N . SER A 1 190 ? 3.682 14.242 20.203 1 97.75 190 SER A N 1
ATOM 1507 C CA . SER A 1 190 ? 3.645 13.43 21.422 1 97.75 190 SER A CA 1
ATOM 1508 C C . SER A 1 190 ? 5.043 13.242 22 1 97.75 190 SER A C 1
ATOM 1510 O O . SER A 1 190 ? 6.012 13.078 21.25 1 97.75 190 SER A O 1
ATOM 1512 N N . PRO A 1 191 ? 5.102 13.219 23.328 1 96.56 191 PRO A N 1
ATOM 1513 C CA . PRO A 1 191 ? 6.434 13.094 23.922 1 96.56 191 PRO A CA 1
ATOM 1514 C C . PRO A 1 191 ? 7.203 11.883 23.406 1 96.56 191 PRO A C 1
ATOM 1516 O O . PRO A 1 191 ? 8.398 11.992 23.109 1 96.56 191 PRO A O 1
ATOM 1519 N N . LYS A 1 192 ? 6.582 10.836 23.25 1 95.56 192 LYS A N 1
ATOM 1520 C CA . LYS A 1 192 ? 7.242 9.609 22.828 1 95.56 192 LYS A CA 1
ATOM 1521 C C . LYS A 1 192 ? 7.82 9.742 21.422 1 95.56 192 LYS A C 1
ATOM 1523 O O . LYS A 1 192 ? 8.992 9.438 21.203 1 95.56 192 LYS A O 1
ATOM 1528 N N . ILE A 1 193 ? 7.055 10.234 20.531 1 95.62 193 ILE A N 1
ATOM 1529 C CA . ILE A 1 193 ? 7.512 10.328 19.141 1 95.62 193 ILE A CA 1
ATOM 1530 C C . ILE A 1 193 ? 8.516 11.477 19.016 1 95.62 193 ILE A C 1
ATOM 1532 O O . ILE A 1 193 ? 9.523 11.344 18.328 1 95.62 193 ILE A O 1
ATOM 1536 N N . TRP A 1 194 ? 8.242 12.547 19.672 1 95.44 194 TRP A N 1
ATOM 1537 C CA . TRP A 1 194 ? 9.086 13.727 19.562 1 95.44 194 TRP A CA 1
ATOM 1538 C C . TRP A 1 194 ? 10.492 13.438 20.078 1 95.44 194 TRP A C 1
ATOM 1540 O O . TRP A 1 194 ? 11.484 13.812 19.438 1 95.44 194 TRP A O 1
ATOM 1550 N N . GLU A 1 195 ? 10.57 12.719 21.141 1 92.88 195 GLU A N 1
ATOM 1551 C CA . GLU A 1 195 ? 11.867 12.398 21.734 1 92.88 195 GLU A CA 1
ATOM 1552 C C . GLU A 1 195 ? 12.648 11.43 20.844 1 92.88 195 GLU A C 1
ATOM 1554 O O . GLU A 1 195 ? 13.875 11.477 20.797 1 92.88 195 GLU A O 1
ATOM 1559 N N . ALA A 1 196 ? 11.945 10.641 20.188 1 90.12 196 ALA A N 1
ATOM 1560 C CA . ALA A 1 196 ? 12.578 9.68 19.281 1 90.12 196 ALA A CA 1
ATOM 1561 C C . ALA A 1 196 ? 12.891 10.32 17.938 1 90.12 196 ALA A C 1
ATOM 1563 O O . ALA A 1 196 ? 13.461 9.672 17.047 1 90.12 196 ALA A O 1
ATOM 1564 N N . ARG A 1 197 ? 12.43 11.539 17.719 1 89.5 197 ARG A N 1
ATOM 1565 C CA . ARG A 1 197 ? 12.609 12.289 16.484 1 89.5 197 ARG A CA 1
ATOM 1566 C C . ARG A 1 197 ? 11.898 11.594 15.32 1 89.5 197 ARG A C 1
ATOM 1568 O O . ARG A 1 197 ? 12.406 11.578 14.203 1 89.5 197 ARG A O 1
ATOM 1575 N N . GLY A 1 198 ? 10.797 10.969 15.758 1 91.56 198 GLY A N 1
ATOM 1576 C CA . GLY A 1 198 ? 9.977 10.344 14.734 1 91.56 198 GLY A CA 1
ATOM 1577 C C . GLY A 1 198 ? 9.32 11.336 13.797 1 91.56 198 GLY A C 1
ATOM 1578 O O . GLY A 1 198 ? 8.75 12.328 14.242 1 91.56 198 GLY A O 1
ATOM 1579 N N . ARG A 1 199 ? 9.422 11.07 12.461 1 92.5 199 ARG A N 1
ATOM 1580 C CA . ARG A 1 199 ? 8.859 11.977 11.469 1 92.5 199 ARG A CA 1
ATOM 1581 C C . ARG A 1 199 ? 8.719 11.281 10.117 1 92.5 199 ARG A C 1
ATOM 1583 O O . ARG A 1 199 ? 9.148 10.133 9.953 1 92.5 199 ARG A O 1
ATOM 1590 N N . CYS A 1 200 ? 8.047 11.953 9.273 1 92.75 200 CYS A N 1
ATOM 1591 C CA . CYS A 1 200 ? 8.016 11.531 7.879 1 92.75 200 CYS A CA 1
ATOM 1592 C C . CYS A 1 200 ? 8.82 12.477 7 1 92.75 200 CYS A C 1
ATOM 1594 O O . CYS A 1 200 ? 8.734 13.695 7.152 1 92.75 200 CYS A O 1
ATOM 1596 N N . VAL A 1 201 ? 9.602 11.867 6.133 1 89.56 201 VAL A N 1
ATOM 1597 C CA . VAL A 1 201 ? 10.406 12.664 5.215 1 89.56 201 VAL A CA 1
ATOM 1598 C C . VAL A 1 201 ? 10.062 12.305 3.773 1 89.56 201 VAL A C 1
ATOM 1600 O O . VAL A 1 201 ? 9.688 11.164 3.484 1 89.56 201 VAL A O 1
ATOM 1603 N N . CYS A 1 202 ? 10.086 13.266 2.965 1 88.56 202 CYS A N 1
ATOM 1604 C CA . CYS A 1 202 ? 9.867 13.039 1.542 1 88.56 202 CYS A CA 1
ATOM 1605 C C . CYS A 1 202 ? 11.18 13.125 0.767 1 88.56 202 CYS A C 1
ATOM 1607 O O . CYS A 1 202 ? 12.008 13.992 1.04 1 88.56 202 CYS A O 1
ATOM 1609 N N . VAL A 1 203 ? 11.391 12.18 -0.151 1 79.25 203 VAL A N 1
ATOM 1610 C CA . VAL A 1 203 ? 12.555 12.227 -1.026 1 79.25 203 VAL A CA 1
ATOM 1611 C C . VAL A 1 203 ? 12.406 13.352 -2.041 1 79.25 203 VAL A C 1
ATOM 1613 O O . VAL A 1 203 ? 11.344 13.508 -2.648 1 79.25 203 VAL A O 1
ATOM 1616 N N . TYR A 1 204 ? 13.445 14.133 -2.076 1 67.81 204 TYR A N 1
ATOM 1617 C CA . TYR A 1 204 ? 13.438 15.266 -2.998 1 67.81 204 TYR A CA 1
ATOM 1618 C C . TYR A 1 204 ? 14.648 15.227 -3.92 1 67.81 204 TYR A C 1
ATOM 1620 O O . TYR A 1 204 ? 15.766 14.953 -3.479 1 67.81 204 TYR A O 1
ATOM 1628 N N . ASN A 1 205 ? 14.609 14.531 -5.059 1 54.69 205 ASN A N 1
ATOM 1629 C CA . ASN A 1 205 ? 15.789 14.695 -5.898 1 54.69 205 ASN A CA 1
ATOM 1630 C C . ASN A 1 205 ? 15.977 16.156 -6.324 1 54.69 205 ASN A C 1
ATOM 1632 O O . ASN A 1 205 ? 15.039 16.938 -6.27 1 54.69 205 ASN A O 1
ATOM 1636 N N . LEU A 1 206 ? 17.266 16.656 -6.352 1 41.69 206 LEU A N 1
ATOM 1637 C CA . LEU A 1 206 ? 17.688 17.984 -6.793 1 41.69 206 LEU A CA 1
ATOM 1638 C C . LEU A 1 206 ? 16.812 18.469 -7.934 1 41.69 206 LEU A C 1
ATOM 1640 O O . LEU A 1 206 ? 16.766 19.672 -8.211 1 41.69 206 LEU A O 1
ATOM 1644 N N . LEU A 1 207 ? 16.562 17.703 -8.938 1 36.66 207 LEU A N 1
ATOM 1645 C CA . LEU A 1 207 ? 15.852 18.359 -10.023 1 36.66 207 LEU A CA 1
ATOM 1646 C C . LEU A 1 207 ? 14.375 18.5 -9.695 1 36.66 207 LEU A C 1
ATOM 1648 O O . LEU A 1 207 ? 13.578 18.922 -10.539 1 36.66 207 LEU A O 1
ATOM 1652 N N . GLY A 1 208 ? 13.883 18.5 -8.508 1 34.38 208 GLY A N 1
ATOM 1653 C CA . GLY A 1 208 ? 12.531 18.766 -8.047 1 34.38 208 GLY A CA 1
ATOM 1654 C C . GLY A 1 208 ? 11.586 17.594 -8.273 1 34.38 208 GLY A C 1
ATOM 1655 O O . GLY A 1 208 ? 10.391 17.688 -8.008 1 34.38 208 GLY A O 1
ATOM 1656 N N . LYS A 1 209 ? 11.859 16.75 -9.305 1 35.44 209 LYS A N 1
ATOM 1657 C CA . LYS A 1 209 ? 11.031 15.617 -9.727 1 35.44 209 LYS A CA 1
ATOM 1658 C C . LYS A 1 209 ? 11.234 14.414 -8.812 1 35.44 209 LYS A C 1
ATOM 1660 O O . LYS A 1 209 ? 12.328 14.203 -8.281 1 35.44 209 LYS A O 1
ATOM 1665 N N . HIS A 1 210 ? 10.312 13.969 -7.996 1 37.72 210 HIS A N 1
ATOM 1666 C CA . HIS A 1 210 ? 10.289 12.711 -7.25 1 37.72 210 HIS A CA 1
ATOM 1667 C C . HIS A 1 210 ? 10.938 11.586 -8.055 1 37.72 210 HIS A C 1
ATOM 1669 O O . HIS A 1 210 ? 10.359 11.102 -9.031 1 37.72 210 HIS A O 1
ATOM 1675 N N . THR A 1 211 ? 12.172 11.703 -8.469 1 36.78 211 THR A N 1
ATOM 1676 C CA . THR A 1 211 ? 12.742 10.57 -9.188 1 36.78 211 THR A CA 1
ATOM 1677 C C . THR A 1 211 ? 12.898 9.367 -8.273 1 36.78 211 THR A C 1
ATOM 1679 O O . THR A 1 211 ? 12.977 9.516 -7.051 1 36.78 211 THR A O 1
ATOM 1682 N N . GLY A 1 212 ? 12.367 8.297 -8.633 1 34.81 212 GLY A N 1
ATOM 1683 C CA . GLY A 1 212 ? 12.523 6.977 -8.031 1 34.81 212 GLY A CA 1
ATOM 1684 C C . GLY A 1 212 ? 13.906 6.754 -7.449 1 34.81 212 GLY A C 1
ATOM 1685 O O . GLY A 1 212 ? 14.906 6.766 -8.18 1 34.81 212 GLY A O 1
ATOM 1686 N N . HIS A 1 213 ? 14.164 7.406 -6.441 1 36.84 213 HIS A N 1
ATOM 1687 C CA . HIS A 1 213 ? 15.477 7.086 -5.898 1 36.84 213 HIS A CA 1
ATOM 1688 C C . HIS A 1 213 ? 15.594 5.605 -5.551 1 36.84 213 HIS A C 1
ATOM 1690 O O . HIS A 1 213 ? 14.586 4.957 -5.262 1 36.84 213 HIS A O 1
ATOM 1696 N N . ARG A 1 214 ? 16.844 5.18 -5.883 1 35.06 214 ARG A N 1
ATOM 1697 C CA . ARG A 1 214 ? 17.344 3.867 -5.48 1 35.06 214 ARG A CA 1
ATOM 1698 C C . ARG A 1 214 ? 17.188 3.662 -3.977 1 35.06 214 ARG A C 1
ATOM 1700 O O . ARG A 1 214 ? 17.641 4.484 -3.18 1 35.06 214 ARG A O 1
ATOM 1707 N N . TRP A 1 215 ? 16.125 3.094 -3.59 1 31.78 215 TRP A N 1
ATOM 1708 C CA . TRP A 1 215 ? 16.016 2.705 -2.189 1 31.78 215 TRP A CA 1
ATOM 1709 C C . TRP A 1 215 ? 17.344 2.182 -1.656 1 31.78 215 TRP A C 1
ATOM 1711 O O . TRP A 1 215 ? 17.875 1.202 -2.176 1 31.78 215 TRP A O 1
ATOM 1721 N N . ARG A 1 216 ? 18.188 2.965 -1.127 1 28.41 216 ARG A N 1
ATOM 1722 C CA . ARG A 1 216 ? 19.391 2.438 -0.484 1 28.41 216 ARG A CA 1
ATOM 1723 C C . ARG A 1 216 ? 19.078 1.911 0.913 1 28.41 216 ARG A C 1
ATOM 1725 O O . ARG A 1 216 ? 18.844 2.693 1.84 1 28.41 216 ARG A O 1
ATOM 1732 N N . GLY A 1 217 ? 18.234 0.9 1.079 1 26.58 217 GLY A N 1
ATOM 1733 C CA . GLY A 1 217 ? 18.266 0.306 2.406 1 26.58 217 GLY A CA 1
ATOM 1734 C C . GLY A 1 217 ? 19.672 0.072 2.922 1 26.58 217 GLY A C 1
ATOM 1735 O O . GLY A 1 217 ? 20.625 0.01 2.139 1 26.58 217 GLY A O 1
ATOM 1736 N N . MET B 1 1 ? 14.477 -27.203 -14.211 1 81.88 1 MET B N 1
ATOM 1737 C CA . MET B 1 1 ? 13.867 -26.078 -14.914 1 81.88 1 MET B CA 1
ATOM 1738 C C . MET B 1 1 ? 14.688 -24.797 -14.719 1 81.88 1 MET B C 1
ATOM 1740 O O . MET B 1 1 ? 15.211 -24.562 -13.625 1 81.88 1 MET B O 1
ATOM 1744 N N . ARG B 1 2 ? 14.781 -24 -15.805 1 83.56 2 ARG B N 1
ATOM 1745 C CA . ARG B 1 2 ? 15.617 -22.797 -15.781 1 83.56 2 ARG B CA 1
ATOM 1746 C C . ARG B 1 2 ? 14.867 -21.641 -15.141 1 83.56 2 ARG B C 1
ATOM 1748 O O . ARG B 1 2 ? 13.672 -21.453 -15.383 1 83.56 2 ARG B O 1
ATOM 1755 N N . TYR B 1 3 ? 15.539 -21.016 -14.281 1 80 3 TYR B N 1
ATOM 1756 C CA . TYR B 1 3 ? 15 -19.828 -13.633 1 80 3 TYR B CA 1
ATOM 1757 C C . TYR B 1 3 ? 15.516 -18.562 -14.312 1 80 3 TYR B C 1
ATOM 1759 O O . TYR B 1 3 ? 16.719 -18.391 -14.484 1 80 3 TYR B O 1
ATOM 1767 N N . ALA B 1 4 ? 14.578 -17.75 -14.789 1 73 4 ALA B N 1
ATOM 1768 C CA . ALA B 1 4 ? 14.953 -16.484 -15.422 1 73 4 ALA B CA 1
ATOM 1769 C C . ALA B 1 4 ? 14.961 -15.344 -14.414 1 73 4 ALA B C 1
ATOM 1771 O O . ALA B 1 4 ? 14.016 -15.188 -13.633 1 73 4 ALA B O 1
ATOM 1772 N N . LEU B 1 5 ? 15.938 -14.539 -14.367 1 59.69 5 LEU B N 1
ATOM 1773 C CA . LEU B 1 5 ? 16.062 -13.461 -13.398 1 59.69 5 LEU B CA 1
ATOM 1774 C C . LEU B 1 5 ? 15.531 -12.156 -13.969 1 59.69 5 LEU B C 1
ATOM 1776 O O . LEU B 1 5 ? 14.984 -11.328 -13.234 1 59.69 5 LEU B O 1
ATOM 1780 N N . ARG B 1 6 ? 15.828 -12.117 -15.266 1 62.41 6 ARG B N 1
ATOM 1781 C CA . ARG B 1 6 ? 15.492 -10.797 -15.781 1 62.41 6 ARG B CA 1
ATOM 1782 C C . ARG B 1 6 ? 14.141 -10.805 -16.484 1 62.41 6 ARG B C 1
ATOM 1784 O O . ARG B 1 6 ? 13.875 -11.672 -17.312 1 62.41 6 ARG B O 1
ATOM 1791 N N . VAL B 1 7 ? 13.312 -9.914 -15.961 1 63.94 7 VAL B N 1
ATOM 1792 C CA . VAL B 1 7 ? 11.969 -9.844 -16.531 1 63.94 7 VAL B CA 1
ATOM 1793 C C . VAL B 1 7 ? 11.773 -8.508 -17.234 1 63.94 7 VAL B C 1
ATOM 1795 O O . VAL B 1 7 ? 12.148 -7.461 -16.719 1 63.94 7 VAL B O 1
ATOM 1798 N N . ALA B 1 8 ? 11.461 -8.625 -18.531 1 65.19 8 ALA B N 1
ATOM 1799 C CA . ALA B 1 8 ? 11.086 -7.453 -19.312 1 65.19 8 ALA B CA 1
ATOM 1800 C C . ALA B 1 8 ? 9.578 -7.219 -19.25 1 65.19 8 ALA B C 1
ATOM 1802 O O . ALA B 1 8 ? 8.805 -8.164 -19.062 1 65.19 8 ALA B O 1
ATOM 1803 N N . SER B 1 9 ? 9.164 -5.91 -19.328 1 74.38 9 SER B N 1
ATOM 1804 C CA . SER B 1 9 ? 7.754 -5.539 -19.297 1 74.38 9 SER B CA 1
ATOM 1805 C C . SER B 1 9 ? 6.965 -6.305 -20.359 1 74.38 9 SER B C 1
ATOM 1807 O O . SER B 1 9 ? 5.773 -6.562 -20.188 1 74.38 9 SER B O 1
ATOM 1809 N N . GLY B 1 10 ? 7.668 -6.668 -21.359 1 74.81 10 GLY B N 1
ATOM 1810 C CA . GLY B 1 10 ? 7.004 -7.434 -22.406 1 74.81 10 GLY B CA 1
ATOM 1811 C C . GLY B 1 10 ? 6.484 -8.773 -21.922 1 74.81 10 GLY B C 1
ATOM 1812 O O . GLY B 1 10 ? 5.379 -9.188 -22.297 1 74.81 10 GLY B O 1
ATOM 1813 N N . SER B 1 11 ? 7.277 -9.352 -21.141 1 82.56 11 SER B N 1
ATOM 1814 C CA . SER B 1 11 ? 6.859 -10.641 -20.609 1 82.56 11 SER B CA 1
ATOM 1815 C C . SER B 1 11 ? 5.637 -10.492 -19.703 1 82.56 11 SER B C 1
ATOM 1817 O O . SER B 1 11 ? 4.707 -11.297 -19.766 1 82.56 11 SER B O 1
ATOM 1819 N N . PHE B 1 12 ? 5.586 -9.484 -18.938 1 90.88 12 PHE B N 1
ATOM 1820 C CA . PHE B 1 12 ? 4.441 -9.227 -18.078 1 90.88 12 PHE B CA 1
ATOM 1821 C C . PHE B 1 12 ? 3.189 -8.945 -18.906 1 90.88 12 PHE B C 1
ATOM 1823 O O . PHE B 1 12 ? 2.115 -9.477 -18.609 1 90.88 12 PHE B O 1
ATOM 1830 N N . ASN B 1 13 ? 3.363 -8.18 -19.953 1 92.62 13 ASN B N 1
ATOM 1831 C CA . ASN B 1 13 ? 2.221 -7.738 -20.75 1 92.62 13 ASN B CA 1
ATOM 1832 C C . ASN B 1 13 ? 1.646 -8.875 -21.578 1 92.62 13 ASN B C 1
ATOM 1834 O O . ASN B 1 13 ? 0.541 -8.766 -22.109 1 92.62 13 ASN B O 1
ATOM 1838 N N . SER B 1 14 ? 2.352 -9.914 -21.656 1 91.25 14 SER B N 1
ATOM 1839 C CA . SER B 1 14 ? 1.848 -11.086 -22.375 1 91.25 14 SER B CA 1
ATOM 1840 C C . SER B 1 14 ? 0.908 -11.906 -21.5 1 91.25 14 SER B C 1
ATOM 1842 O O . SER B 1 14 ? 0.18 -12.766 -21.984 1 91.25 14 SER B O 1
ATOM 1844 N N . ILE B 1 15 ? 0.929 -11.68 -20.234 1 92.81 15 ILE B N 1
ATOM 1845 C CA . ILE B 1 15 ? 0.021 -12.352 -19.312 1 92.81 15 ILE B CA 1
ATOM 1846 C C . ILE B 1 15 ? -1.417 -11.922 -19.594 1 92.81 15 ILE B C 1
ATOM 1848 O O . ILE B 1 15 ? -1.686 -10.75 -19.844 1 92.81 15 ILE B O 1
ATOM 1852 N N . GLY B 1 16 ? -2.289 -12.867 -19.625 1 90.75 16 GLY B N 1
ATOM 1853 C CA . GLY B 1 16 ? -3.691 -12.578 -19.875 1 90.75 16 GLY B CA 1
ATOM 1854 C C . GLY B 1 16 ? -4.344 -11.766 -18.766 1 90.75 16 GLY B C 1
ATOM 1855 O O . GLY B 1 16 ? -3.883 -11.781 -17.625 1 90.75 16 GLY B O 1
ATOM 1856 N N . GLU B 1 17 ? -5.422 -11.164 -19.172 1 91.12 17 GLU B N 1
ATOM 1857 C CA . GLU B 1 17 ? -6.227 -10.43 -18.203 1 91.12 17 GLU B CA 1
ATOM 1858 C C . GLU B 1 17 ? -7.09 -11.367 -17.359 1 91.12 17 GLU B C 1
ATOM 1860 O O . GLU B 1 17 ? -7.211 -12.555 -17.688 1 91.12 17 GLU B O 1
ATOM 1865 N N . LEU B 1 18 ? -7.672 -10.82 -16.328 1 89.44 18 LEU B N 1
ATOM 1866 C CA . LEU B 1 18 ? -8.414 -11.617 -15.359 1 89.44 18 LEU B CA 1
ATOM 1867 C C . LEU B 1 18 ? -9.547 -12.383 -16.047 1 89.44 18 LEU B C 1
ATOM 1869 O O . LEU B 1 18 ? -9.75 -13.57 -15.758 1 89.44 18 LEU B O 1
ATOM 1873 N N . HIS B 1 19 ? -10.258 -11.75 -16.922 1 87.19 19 HIS B N 1
ATOM 1874 C CA . HIS B 1 19 ? -11.398 -12.406 -17.547 1 87.19 19 HIS B CA 1
ATOM 1875 C C . HIS B 1 19 ? -10.961 -13.602 -18.391 1 87.19 19 HIS B C 1
ATOM 1877 O O . HIS B 1 19 ? -11.633 -14.633 -18.406 1 87.19 19 HIS B O 1
ATOM 1883 N N . THR B 1 20 ? -9.859 -13.422 -19.062 1 91.19 20 THR B N 1
ATOM 1884 C CA . THR B 1 20 ? -9.328 -14.508 -19.875 1 91.19 20 THR B CA 1
ATOM 1885 C C . THR B 1 20 ? -8.859 -15.664 -19 1 91.19 20 THR B C 1
ATOM 1887 O O . THR B 1 20 ? -9.141 -16.828 -19.297 1 91.19 20 THR B O 1
ATOM 1890 N N . ALA B 1 21 ? -8.188 -15.359 -17.953 1 93.88 21 ALA B N 1
ATOM 1891 C CA . ALA B 1 21 ? -7.727 -16.391 -17.016 1 93.88 21 ALA B CA 1
ATOM 1892 C C . ALA B 1 21 ? -8.898 -17.125 -16.375 1 93.88 21 ALA B C 1
ATOM 1894 O O . ALA B 1 21 ? -8.875 -18.344 -16.25 1 93.88 21 ALA B O 1
ATOM 1895 N N . LYS B 1 22 ? -9.914 -16.375 -16 1 91.75 22 LYS B N 1
ATOM 1896 C CA . LYS B 1 22 ? -11.102 -16.969 -15.391 1 91.75 22 LYS B CA 1
ATOM 1897 C C . LYS B 1 22 ? -11.797 -17.938 -16.344 1 91.75 22 LYS B C 1
ATOM 1899 O O . LYS B 1 22 ? -12.211 -19.031 -15.953 1 91.75 22 LYS B O 1
ATOM 1904 N N . GLU B 1 23 ? -11.922 -17.5 -17.516 1 92.62 23 GLU B N 1
ATOM 1905 C CA . GLU B 1 23 ? -12.547 -18.359 -18.516 1 92.62 23 GLU B CA 1
ATOM 1906 C C . GLU B 1 23 ? -11.781 -19.672 -18.688 1 92.62 23 GLU B C 1
ATOM 1908 O O . GLU B 1 23 ? -12.375 -20.75 -18.719 1 92.62 23 GLU B O 1
ATOM 1913 N N . LYS B 1 24 ? -10.555 -19.547 -18.828 1 95.81 24 LYS B N 1
ATOM 1914 C CA . LYS B 1 24 ? -9.727 -20.734 -18.953 1 95.81 24 LYS B CA 1
ATOM 1915 C C . LYS B 1 24 ? -9.828 -21.609 -17.703 1 95.81 24 LYS B C 1
ATOM 1917 O O . LYS B 1 24 ? -9.914 -22.844 -17.797 1 95.81 24 LYS B O 1
ATOM 1922 N N . PHE B 1 25 ? -9.781 -21.016 -16.578 1 96.38 25 PHE B N 1
ATOM 1923 C CA . PHE B 1 25 ? -9.914 -21.703 -15.297 1 96.38 25 PHE B CA 1
ATOM 1924 C C . PHE B 1 25 ? -11.172 -22.562 -15.266 1 96.38 25 PHE B C 1
ATOM 1926 O O . PHE B 1 25 ? -11.133 -23.734 -14.898 1 96.38 25 PHE B O 1
ATOM 1933 N N . ASP B 1 26 ? -12.234 -22 -15.703 1 94.5 26 ASP B N 1
ATOM 1934 C CA . ASP B 1 26 ? -13.508 -22.703 -15.711 1 94.5 26 ASP B CA 1
ATOM 1935 C C . ASP B 1 26 ? -13.5 -23.844 -16.734 1 94.5 26 ASP B C 1
ATOM 1937 O O . ASP B 1 26 ? -14.008 -24.938 -16.453 1 94.5 26 ASP B O 1
ATOM 1941 N N . THR B 1 27 ? -12.953 -23.531 -17.812 1 96.81 27 THR B N 1
ATOM 1942 C CA . THR B 1 27 ? -12.938 -24.484 -18.906 1 96.81 27 THR B CA 1
ATOM 1943 C C . THR B 1 27 ? -12.172 -25.75 -18.516 1 96.81 27 THR B C 1
ATOM 1945 O O . THR B 1 27 ? -12.586 -26.859 -18.859 1 96.81 27 THR B O 1
ATOM 1948 N N . VAL B 1 28 ? -11.125 -25.609 -17.734 1 97.56 28 VAL B N 1
ATOM 1949 C CA . VAL B 1 28 ? -10.266 -26.75 -17.453 1 97.56 28 VAL B CA 1
ATOM 1950 C C . VAL B 1 28 ? -10.688 -27.406 -16.156 1 97.56 28 VAL B C 1
ATOM 1952 O O . VAL B 1 28 ? -10.062 -28.375 -15.703 1 97.56 28 VAL B O 1
ATOM 1955 N N . GLY B 1 29 ? -11.672 -26.906 -15.523 1 96.94 29 GLY B N 1
ATOM 1956 C CA . GLY B 1 29 ? -12.055 -27.422 -14.219 1 96.94 29 GLY B CA 1
ATOM 1957 C C . GLY B 1 29 ? -11.102 -27.016 -13.109 1 96.94 29 GLY B C 1
ATOM 1958 O O . GLY B 1 29 ? -10.672 -27.859 -12.32 1 96.94 29 GLY B O 1
ATOM 1959 N N . GLY B 1 30 ? -10.805 -25.781 -13.055 1 97.06 30 GLY B N 1
ATOM 1960 C CA . GLY B 1 30 ? -9.789 -25.234 -12.164 1 97.06 30 GLY B CA 1
ATOM 1961 C C . GLY B 1 30 ? -10.055 -25.562 -10.703 1 97.06 30 GLY B C 1
ATOM 1962 O O . GLY B 1 30 ? -9.125 -25.859 -9.945 1 97.06 30 GLY B O 1
ATOM 1963 N N . ASP B 1 31 ? -11.297 -25.547 -10.328 1 95.31 31 ASP B N 1
ATOM 1964 C CA . ASP B 1 31 ? -11.641 -25.812 -8.938 1 95.31 31 ASP B CA 1
ATOM 1965 C C . ASP B 1 31 ? -11.188 -27.219 -8.523 1 95.31 31 ASP B C 1
ATOM 1967 O O . ASP B 1 31 ? -10.594 -27.391 -7.461 1 95.31 31 ASP B O 1
ATOM 1971 N N . LYS B 1 32 ? -11.477 -28.141 -9.312 1 96.62 32 LYS B N 1
ATOM 1972 C CA . LYS B 1 32 ? -11.078 -29.516 -9.031 1 96.62 32 LYS B CA 1
ATOM 1973 C C . LYS B 1 32 ? -9.562 -29.672 -9.039 1 96.62 32 LYS B C 1
ATOM 1975 O O . LYS B 1 32 ? -9 -30.375 -8.203 1 96.62 32 LYS B O 1
ATOM 1980 N N . LEU B 1 33 ? -8.945 -29.016 -9.992 1 98.06 33 LEU B N 1
ATOM 1981 C CA . LEU B 1 33 ? -7.488 -29.062 -10.047 1 98.06 33 LEU B CA 1
ATOM 1982 C C . LEU B 1 33 ? -6.879 -28.547 -8.75 1 98.06 33 LEU B C 1
ATOM 1984 O O . LEU B 1 33 ? -5.961 -29.156 -8.203 1 98.06 33 LEU B O 1
ATOM 1988 N N . VAL B 1 34 ? -7.426 -27.422 -8.281 1 98.19 34 VAL B N 1
ATOM 1989 C CA . VAL B 1 34 ? -6.902 -26.797 -7.074 1 98.19 34 VAL B CA 1
ATOM 1990 C C . VAL B 1 34 ? -7.152 -27.688 -5.867 1 98.19 34 VAL B C 1
ATOM 1992 O O . VAL B 1 34 ? -6.23 -27.969 -5.098 1 98.19 34 VAL B O 1
ATOM 1995 N N . GLU B 1 35 ? -8.289 -28.203 -5.742 1 97.12 35 GLU B N 1
ATOM 1996 C CA . GLU B 1 35 ? -8.742 -28.859 -4.523 1 97.12 35 GLU B CA 1
ATOM 1997 C C . GLU B 1 35 ? -8.203 -30.281 -4.434 1 97.12 35 GLU B C 1
ATOM 1999 O O . GLU B 1 35 ? -8.148 -30.875 -3.348 1 97.12 35 GLU B O 1
ATOM 2004 N N . GLN B 1 36 ? -7.781 -30.766 -5.504 1 97.56 36 GLN B N 1
ATOM 2005 C CA . GLN B 1 36 ? -7.336 -32.156 -5.496 1 97.56 36 GLN B CA 1
ATOM 2006 C C . GLN B 1 36 ? -5.891 -32.281 -5.977 1 97.56 36 GLN B C 1
ATOM 2008 O O . GLN B 1 36 ? -4.973 -32.406 -5.164 1 97.56 36 GLN B O 1
ATOM 2013 N N . ALA B 1 37 ? -5.664 -31.969 -7.203 1 98.38 37 ALA B N 1
ATOM 2014 C CA . ALA B 1 37 ? -4.363 -32.25 -7.816 1 98.38 37 ALA B CA 1
ATOM 2015 C C . ALA B 1 37 ? -3.279 -31.344 -7.219 1 98.38 37 ALA B C 1
ATOM 2017 O O . ALA B 1 37 ? -2.232 -31.844 -6.785 1 98.38 37 ALA B O 1
ATOM 2018 N N . PHE B 1 38 ? -3.518 -30.078 -7.141 1 98.75 38 PHE B N 1
ATOM 2019 C CA . PHE B 1 38 ? -2.494 -29.156 -6.641 1 98.75 38 PHE B CA 1
ATOM 2020 C C . PHE B 1 38 ? -2.322 -29.312 -5.137 1 98.75 38 PHE B C 1
ATOM 2022 O O . PHE B 1 38 ? -1.199 -29.266 -4.625 1 98.75 38 PHE B O 1
ATOM 2029 N N . LEU B 1 39 ? -3.43 -29.438 -4.469 1 98.62 39 LEU B N 1
ATOM 2030 C CA . LEU B 1 39 ? -3.34 -29.688 -3.033 1 98.62 39 LEU B CA 1
ATOM 2031 C C . LEU B 1 39 ? -2.395 -30.844 -2.738 1 98.62 39 LEU B C 1
ATOM 2033 O O . LEU B 1 39 ? -1.472 -30.719 -1.933 1 98.62 39 LEU B O 1
ATOM 2037 N N . GLU B 1 40 ? -2.551 -31.938 -3.359 1 98.5 40 GLU B N 1
ATOM 2038 C CA . GLU B 1 40 ? -1.715 -33.125 -3.17 1 98.5 40 GLU B CA 1
ATOM 2039 C C . GLU B 1 40 ? -0.271 -32.844 -3.58 1 98.5 40 GLU B C 1
ATOM 2041 O O . GLU B 1 40 ? 0.664 -33.219 -2.879 1 98.5 40 GLU B O 1
ATOM 2046 N N . LEU B 1 41 ? -0.112 -32.25 -4.668 1 98.75 41 LEU B N 1
ATOM 2047 C CA . LEU B 1 41 ? 1.218 -31.969 -5.207 1 98.75 41 LEU B CA 1
ATOM 2048 C C . LEU B 1 41 ? 2.041 -31.141 -4.23 1 98.75 41 LEU B C 1
ATOM 2050 O O . LEU B 1 41 ? 3.186 -31.484 -3.926 1 98.75 41 LEU B O 1
ATOM 2054 N N . PHE B 1 42 ? 1.46 -30.016 -3.738 1 98.81 42 PHE B N 1
ATOM 2055 C CA . PHE B 1 42 ? 2.162 -29.109 -2.836 1 98.81 42 PHE B CA 1
ATOM 2056 C C . PHE B 1 42 ? 2.541 -29.812 -1.542 1 98.81 42 PHE B C 1
ATOM 2058 O O . PHE B 1 42 ? 3.672 -29.703 -1.068 1 98.81 42 PHE B O 1
ATOM 2065 N N . ARG B 1 43 ? 1.638 -30.562 -1.042 1 98.31 43 ARG B N 1
ATOM 2066 C CA . ARG B 1 43 ? 1.857 -31.203 0.252 1 98.31 43 ARG B CA 1
ATOM 2067 C C . ARG B 1 43 ? 2.82 -32.375 0.127 1 98.31 43 ARG B C 1
ATOM 2069 O O . ARG B 1 43 ? 3.688 -32.562 0.982 1 98.31 43 ARG B O 1
ATOM 2076 N N . ARG B 1 44 ? 2.689 -33.125 -0.909 1 98.31 44 ARG B N 1
ATOM 2077 C CA . ARG B 1 44 ? 3.578 -34.281 -1.115 1 98.31 44 ARG B CA 1
ATOM 2078 C C . ARG B 1 44 ? 5.027 -33.812 -1.24 1 98.31 44 ARG B C 1
ATOM 2080 O O . ARG B 1 44 ? 5.938 -34.5 -0.728 1 98.31 44 ARG B O 1
ATOM 2087 N N . HIS B 1 45 ? 5.27 -32.719 -1.898 1 98.38 45 HIS B N 1
ATOM 2088 C CA . HIS B 1 45 ? 6.625 -32.188 -2.092 1 98.38 45 HIS B CA 1
ATOM 2089 C C . HIS B 1 45 ? 7.066 -31.344 -0.907 1 98.38 45 HIS B C 1
ATOM 2091 O O . HIS B 1 45 ? 8.234 -30.953 -0.827 1 98.38 45 HIS B O 1
ATOM 2097 N N . GLY B 1 46 ? 6.121 -30.969 -0.045 1 97.69 46 GLY B N 1
ATOM 2098 C CA . GLY B 1 46 ? 6.445 -30.188 1.137 1 97.69 46 GLY B CA 1
ATOM 2099 C C . GLY B 1 46 ? 6.738 -28.734 0.827 1 97.69 46 GLY B C 1
ATOM 2100 O O . GLY B 1 46 ? 7.605 -28.125 1.455 1 97.69 46 GLY B O 1
ATOM 2101 N N . VAL B 1 47 ? 6.094 -28.219 -0.159 1 98.06 47 VAL B N 1
ATOM 2102 C CA . VAL B 1 47 ? 6.375 -26.828 -0.528 1 98.06 47 VAL B CA 1
ATOM 2103 C C . VAL B 1 47 ? 5.199 -25.938 -0.14 1 98.06 47 VAL B C 1
ATOM 2105 O O . VAL B 1 47 ? 5.133 -24.781 -0.538 1 98.06 47 VAL B O 1
ATOM 2108 N N . ASP B 1 48 ? 4.27 -26.469 0.68 1 98 48 ASP B N 1
ATOM 2109 C CA . ASP B 1 48 ? 3.033 -25.781 1.034 1 98 48 ASP B CA 1
ATOM 2110 C C . ASP B 1 48 ? 3.305 -24.625 1.985 1 98 48 ASP B C 1
ATOM 2112 O O . ASP B 1 48 ? 2.43 -23.781 2.213 1 98 48 ASP B O 1
ATOM 2116 N N . ARG B 1 49 ? 4.504 -24.484 2.492 1 96.81 49 ARG B N 1
ATOM 2117 C CA . ARG B 1 49 ? 4.871 -23.312 3.295 1 96.81 49 ARG B CA 1
ATOM 2118 C C . ARG B 1 49 ? 5.98 -22.516 2.623 1 96.81 49 ARG B C 1
ATOM 2120 O O . ARG B 1 49 ? 6.629 -21.688 3.266 1 96.81 49 ARG B O 1
ATOM 2127 N N . ILE B 1 50 ? 6.176 -22.812 1.382 1 96.69 50 ILE B N 1
ATOM 2128 C CA . ILE B 1 50 ? 7.117 -22.062 0.566 1 96.69 50 ILE B CA 1
ATOM 2129 C C . ILE B 1 50 ? 6.352 -21.266 -0.491 1 96.69 50 ILE B C 1
ATOM 2131 O O . ILE B 1 50 ? 6.613 -20.078 -0.691 1 96.69 50 ILE B O 1
ATOM 2135 N N . PHE B 1 51 ? 5.379 -21.969 -1.08 1 98.06 51 PHE B N 1
ATOM 2136 C CA . PHE B 1 51 ? 4.656 -21.359 -2.191 1 98.06 51 PHE B CA 1
ATOM 2137 C C . PHE B 1 51 ? 3.152 -21.391 -1.94 1 98.06 51 PHE B C 1
ATOM 2139 O O . PHE B 1 51 ? 2.662 -22.234 -1.179 1 98.06 51 PHE B O 1
ATOM 2146 N N . GLY B 1 52 ? 2.51 -20.484 -2.504 1 98.5 52 GLY B N 1
ATOM 2147 C CA . GLY B 1 52 ? 1.104 -20.594 -2.863 1 98.5 52 GLY B CA 1
ATOM 2148 C C . GLY B 1 52 ? 0.883 -20.781 -4.352 1 98.5 52 GLY B C 1
ATOM 2149 O O . GLY B 1 52 ? 1.819 -20.672 -5.145 1 98.5 52 GLY B O 1
ATOM 2150 N N . LEU B 1 53 ? -0.341 -21.156 -4.645 1 98.81 53 LEU B N 1
ATOM 2151 C CA . LEU B 1 53 ? -0.775 -21.25 -6.031 1 98.81 53 LEU B CA 1
ATOM 2152 C C . LEU B 1 53 ? -1.523 -20 -6.457 1 98.81 53 LEU B C 1
ATOM 2154 O O . LEU B 1 53 ? -2.371 -19.5 -5.715 1 98.81 53 LEU B O 1
ATOM 2158 N N . THR B 1 54 ? -1.172 -19.484 -7.609 1 98.44 54 THR B N 1
ATOM 2159 C CA . THR B 1 54 ? -1.863 -18.297 -8.102 1 98.44 54 THR B CA 1
ATOM 2160 C C . THR B 1 54 ? -2.363 -18.5 -9.523 1 98.44 54 THR B C 1
ATOM 2162 O O . THR B 1 54 ? -1.699 -19.156 -10.328 1 98.44 54 THR B O 1
ATOM 2165 N N . MET B 1 55 ? -3.559 -18.062 -9.773 1 97.75 55 MET B N 1
ATOM 2166 C CA . MET B 1 55 ? -3.994 -17.891 -11.156 1 97.75 55 MET B CA 1
ATOM 2167 C C . MET B 1 55 ? -3.32 -16.688 -11.805 1 97.75 55 MET B C 1
ATOM 2169 O O . MET B 1 55 ? -3.539 -15.555 -11.391 1 97.75 55 MET B O 1
ATOM 2173 N N . VAL B 1 56 ? -2.523 -16.922 -12.773 1 97.19 56 VAL B N 1
ATOM 2174 C CA . VAL B 1 56 ? -1.699 -15.883 -13.383 1 97.19 56 VAL B CA 1
ATOM 2175 C C . VAL B 1 56 ? -2.576 -14.945 -14.203 1 97.19 56 VAL B C 1
ATOM 2177 O O . VAL B 1 56 ? -3.295 -15.391 -15.109 1 97.19 56 VAL B O 1
ATOM 2180 N N . HIS B 1 57 ? -2.574 -13.672 -13.852 1 95 57 HIS B N 1
ATOM 2181 C CA . HIS B 1 57 ? -3.322 -12.664 -14.586 1 95 57 HIS B CA 1
ATOM 2182 C C . HIS B 1 57 ? -2.754 -11.266 -14.336 1 95 57 HIS B C 1
ATOM 2184 O O . HIS B 1 57 ? -2.023 -11.055 -13.367 1 95 57 HIS B O 1
ATOM 2190 N N . ARG B 1 58 ? -3.027 -10.406 -15.195 1 92.81 58 ARG B N 1
ATOM 2191 C CA . ARG B 1 58 ? -2.615 -9.023 -15.008 1 92.81 58 ARG B CA 1
ATOM 2192 C C . ARG B 1 58 ? -3.828 -8.102 -14.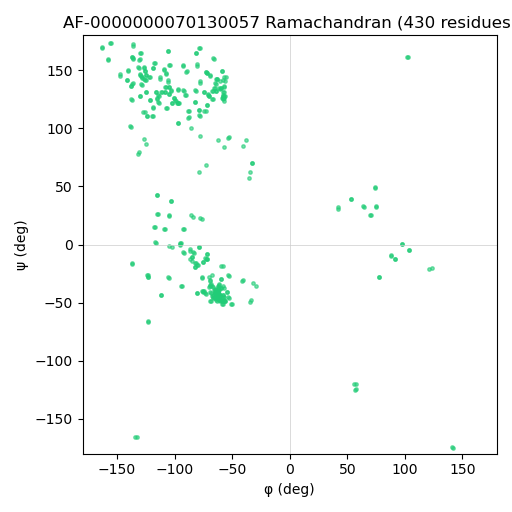914 1 92.81 58 ARG B C 1
ATOM 2194 O O . ARG B 1 58 ? -4.891 -8.406 -15.461 1 92.81 58 ARG B O 1
ATOM 2201 N N . HIS B 1 59 ? -3.623 -7.02 -14.297 1 89.62 59 HIS B N 1
ATOM 2202 C CA . HIS B 1 59 ? -4.695 -6.047 -14.109 1 89.62 59 HIS B CA 1
ATOM 2203 C C . HIS B 1 59 ? -4.516 -4.852 -15.039 1 89.62 59 HIS B C 1
ATOM 2205 O O . HIS B 1 59 ? -5.488 -4.176 -15.391 1 89.62 59 HIS B O 1
ATOM 2211 N N . PHE B 1 60 ? -3.379 -4.52 -15.398 1 90.06 60 PHE B N 1
ATOM 2212 C CA . PHE B 1 60 ? -3.014 -3.441 -16.312 1 90.06 60 PHE B CA 1
ATOM 2213 C C . PHE B 1 60 ? -1.663 -3.717 -16.969 1 90.06 60 PHE B C 1
ATOM 2215 O O . PHE B 1 60 ? -1.002 -4.703 -16.641 1 90.06 60 PHE B O 1
ATOM 2222 N N . GLU B 1 61 ? -1.318 -2.871 -17.906 1 92.69 61 GLU B N 1
ATOM 2223 C CA . GLU B 1 61 ? -0.048 -3.059 -18.609 1 92.69 61 GLU B CA 1
ATOM 2224 C C . GLU B 1 61 ? 1.07 -2.266 -17.938 1 92.69 61 GLU B C 1
ATOM 2226 O O . GLU B 1 61 ? 0.809 -1.289 -17.219 1 92.69 61 GLU B O 1
ATOM 2231 N N . LEU B 1 62 ? 2.219 -2.764 -18.125 1 92.19 62 LEU B N 1
ATOM 2232 C CA . LEU B 1 62 ? 3.416 -2.059 -17.688 1 92.19 62 LEU B CA 1
ATOM 2233 C C . LEU B 1 62 ? 4.137 -1.414 -18.859 1 92.19 62 LEU B C 1
ATOM 2235 O O . LEU B 1 62 ? 4.023 -1.887 -20 1 92.19 62 LEU B O 1
ATOM 2239 N N . ASN B 1 63 ? 4.879 -0.338 -18.5 1 88.44 63 ASN B N 1
ATOM 2240 C CA . ASN B 1 63 ? 5.625 0.369 -19.531 1 88.44 63 ASN B CA 1
ATOM 2241 C C . ASN B 1 63 ? 7.133 0.224 -19.344 1 88.44 63 ASN B C 1
ATOM 2243 O O . ASN B 1 63 ? 7.617 0.236 -18.203 1 88.44 63 ASN B O 1
ATOM 2247 N N . GLY B 1 64 ? 7.785 0.112 -20.484 1 82.81 64 GLY B N 1
ATOM 2248 C CA . GLY B 1 64 ? 9.234 0.17 -20.438 1 82.81 64 GLY B CA 1
ATOM 2249 C C . GLY B 1 64 ? 9.852 -0.883 -19.531 1 82.81 64 GLY B C 1
ATOM 2250 O O . GLY B 1 64 ? 9.625 -2.08 -19.719 1 82.81 64 GLY B O 1
ATOM 2251 N N . LYS B 1 65 ? 10.57 -0.31 -18.531 1 82.06 65 LYS B N 1
ATOM 2252 C CA . LYS B 1 65 ? 11.297 -1.188 -17.609 1 82.06 65 LYS B CA 1
ATOM 2253 C C . LYS B 1 65 ? 10.594 -1.272 -16.266 1 82.06 65 LYS B C 1
ATOM 2255 O O . LYS B 1 65 ? 11.195 -1.657 -15.258 1 82.06 65 LYS B O 1
ATOM 2260 N N . GLU B 1 66 ? 9.312 -1.019 -16.297 1 88.69 66 GLU B N 1
ATOM 2261 C CA . GLU B 1 66 ? 8.555 -1.062 -15.047 1 88.69 66 GLU B CA 1
ATOM 2262 C C . GLU B 1 66 ? 8.391 -2.494 -14.547 1 88.69 66 GLU B C 1
ATOM 2264 O O . GLU B 1 66 ? 8.266 -3.424 -15.352 1 88.69 66 GLU B O 1
ATOM 2269 N N . ARG B 1 67 ? 8.367 -2.6 -13.266 1 90.25 67 ARG B N 1
ATOM 2270 C CA . ARG B 1 67 ? 8 -3.83 -12.57 1 90.25 67 ARG B CA 1
ATOM 2271 C C . ARG B 1 67 ? 6.859 -3.59 -11.594 1 90.25 67 ARG B C 1
ATOM 2273 O O . ARG B 1 67 ? 6.777 -2.525 -10.977 1 90.25 67 ARG B O 1
ATOM 2280 N N . LEU B 1 68 ? 6.02 -4.551 -11.547 1 93.06 68 LEU B N 1
ATOM 2281 C CA . LEU B 1 68 ? 4.953 -4.453 -10.562 1 93.06 68 LEU B CA 1
ATOM 2282 C C . LEU B 1 68 ? 5.461 -4.836 -9.172 1 93.06 68 LEU B C 1
ATOM 2284 O O . LEU B 1 68 ? 5.836 -5.988 -8.938 1 93.06 68 LEU B O 1
ATOM 2288 N N . VAL B 1 69 ? 5.445 -3.848 -8.273 1 92.69 69 VAL B N 1
ATOM 2289 C CA . VAL B 1 69 ? 6.008 -4.059 -6.938 1 92.69 69 VAL B CA 1
ATOM 2290 C C . VAL B 1 69 ? 4.938 -3.807 -5.879 1 92.69 69 VAL B C 1
ATOM 2292 O O . VAL B 1 69 ? 4.316 -2.74 -5.859 1 92.69 69 VAL B O 1
ATOM 2295 N N . ASP B 1 70 ? 4.77 -4.793 -5.102 1 95.25 70 ASP B N 1
ATOM 2296 C CA . ASP B 1 70 ? 3.83 -4.703 -3.988 1 95.25 70 ASP B CA 1
ATOM 2297 C C . ASP B 1 70 ? 4.523 -4.191 -2.727 1 95.25 70 ASP B C 1
ATOM 2299 O O . ASP B 1 70 ? 5.605 -4.66 -2.375 1 95.25 70 ASP B O 1
ATOM 2303 N N . PHE B 1 71 ? 3.943 -3.213 -2.152 1 93.31 71 PHE B N 1
ATOM 2304 C CA . PHE B 1 71 ? 4.316 -2.775 -0.813 1 93.31 71 PHE B CA 1
ATOM 2305 C C . PHE B 1 71 ? 3.109 -2.779 0.115 1 93.31 71 PHE B C 1
ATOM 2307 O O . PHE B 1 71 ? 2.168 -2.006 -0.078 1 93.31 71 PHE B O 1
ATOM 2314 N N . GLN B 1 72 ? 3.092 -3.68 1.07 1 94.31 72 GLN B N 1
ATOM 2315 C CA . GLN B 1 72 ? 2.084 -3.793 2.119 1 94.31 72 GLN B CA 1
ATOM 2316 C C . GLN B 1 72 ? 0.679 -3.846 1.527 1 94.31 72 GLN B C 1
ATOM 2318 O O . GLN B 1 72 ? -0.224 -3.148 1.992 1 94.31 72 GLN B O 1
ATOM 2323 N N . GLY B 1 73 ? 0.571 -4.562 0.408 1 94.06 73 GLY B N 1
ATOM 2324 C CA . GLY B 1 73 ? -0.755 -4.883 -0.096 1 94.06 73 GLY B CA 1
ATOM 2325 C C . GLY B 1 73 ? -1.162 -4.031 -1.284 1 94.06 73 GLY B C 1
ATOM 2326 O O . GLY B 1 73 ? -2.215 -4.258 -1.884 1 94.06 73 GLY B O 1
ATOM 2327 N N . THR B 1 74 ? -0.325 -3.07 -1.646 1 94.69 74 THR B N 1
ATOM 2328 C CA . THR B 1 74 ? -0.589 -2.273 -2.838 1 94.69 74 THR B CA 1
ATOM 2329 C C . THR B 1 74 ? 0.53 -2.443 -3.861 1 94.69 74 THR B C 1
ATOM 2331 O O . THR B 1 74 ? 1.688 -2.125 -3.582 1 94.69 74 THR B O 1
ATOM 2334 N N . ALA B 1 75 ? 0.157 -2.953 -4.977 1 95.12 75 ALA B N 1
ATOM 2335 C CA . ALA B 1 75 ? 1.119 -3.158 -6.055 1 95.12 75 ALA B CA 1
ATOM 2336 C C . ALA B 1 75 ? 1.008 -2.059 -7.105 1 95.12 75 ALA B C 1
ATOM 2338 O O . ALA B 1 75 ? -0.084 -1.776 -7.605 1 95.12 75 ALA B O 1
ATOM 2339 N N . VAL B 1 76 ? 2.143 -1.428 -7.375 1 93.44 76 VAL B N 1
ATOM 2340 C CA . VAL B 1 76 ? 2.199 -0.364 -8.375 1 93.44 76 VAL B CA 1
ATOM 2341 C C . VAL B 1 76 ? 3.436 -0.542 -9.25 1 93.44 76 VAL B C 1
ATOM 2343 O O . VAL B 1 76 ? 4.371 -1.259 -8.883 1 93.44 76 VAL B O 1
ATOM 2346 N N . PRO B 1 77 ? 3.422 0.092 -10.469 1 92.56 77 PRO B N 1
ATOM 2347 C CA . PRO B 1 77 ? 4.617 0.036 -11.312 1 92.56 77 PRO B CA 1
ATOM 2348 C C . PRO B 1 77 ? 5.777 0.851 -10.742 1 92.56 77 PRO B C 1
ATOM 2350 O O . PRO B 1 77 ? 5.59 2.002 -10.344 1 92.56 77 PRO B O 1
ATOM 2353 N N . TRP B 1 78 ? 6.871 0.24 -10.625 1 88 78 TRP B N 1
ATOM 2354 C CA . TRP B 1 78 ? 8.117 0.915 -10.281 1 88 78 TRP B CA 1
ATOM 2355 C C . TRP B 1 78 ? 9.055 0.97 -11.477 1 88 78 TRP B C 1
ATOM 2357 O O . TRP B 1 78 ? 9.234 -0.028 -12.18 1 88 78 TRP B O 1
ATOM 2367 N N . GLU B 1 79 ? 9.516 2.193 -11.648 1 77.88 79 GLU B N 1
ATOM 2368 C CA . GLU B 1 79 ? 10.492 2.309 -12.734 1 77.88 79 GLU B CA 1
ATOM 2369 C C . GLU B 1 79 ? 11.875 1.861 -12.281 1 77.88 79 GLU B C 1
ATOM 2371 O O . GLU B 1 79 ? 12.25 2.051 -11.125 1 77.88 79 GLU B O 1
ATOM 2376 N N . GLU B 1 80 ? 12.734 1.428 -13.164 1 63.34 80 GLU B N 1
ATOM 2377 C CA . GLU B 1 80 ? 14.156 1.111 -13.047 1 63.34 80 GLU B CA 1
ATOM 2378 C C . GLU B 1 80 ? 14.453 0.356 -11.758 1 63.34 80 GLU B C 1
ATOM 2380 O O . GLU B 1 80 ? 15.422 0.665 -11.062 1 63.34 80 GLU B O 1
ATOM 2385 N N . VAL B 1 81 ? 13.5 -0.416 -11.281 1 57.12 81 VAL B N 1
ATOM 2386 C CA . VAL B 1 81 ? 13.797 -1.213 -10.102 1 57.12 81 VAL B CA 1
ATOM 2387 C C . VAL B 1 81 ? 14.922 -2.197 -10.406 1 57.12 81 VAL B C 1
ATOM 2389 O O . VAL B 1 81 ? 14.805 -3.016 -11.32 1 57.12 81 VAL B O 1
ATOM 2392 N N . ASP B 1 82 ? 16.188 -1.775 -10.172 1 51.44 82 ASP B N 1
ATOM 2393 C CA . ASP B 1 82 ? 17.234 -2.807 -10.164 1 51.44 82 ASP B CA 1
ATOM 2394 C C . ASP B 1 82 ? 17.344 -3.453 -8.781 1 51.44 82 ASP B C 1
ATOM 2396 O O . ASP B 1 82 ? 17.578 -2.764 -7.789 1 51.44 82 ASP B O 1
ATOM 2400 N N . GLU B 1 83 ? 16.75 -4.633 -8.641 1 51.69 83 GLU B N 1
ATOM 2401 C CA . GLU B 1 83 ? 16.828 -5.41 -7.414 1 51.69 83 GLU B CA 1
ATOM 2402 C C . GLU B 1 83 ? 18.156 -5.18 -6.695 1 51.69 83 GLU B C 1
ATOM 2404 O O . GLU B 1 83 ? 18.219 -5.203 -5.465 1 51.69 83 GLU B O 1
ATOM 2409 N N . LEU B 1 84 ? 19.094 -4.973 -7.52 1 47.19 84 LEU B N 1
ATOM 2410 C CA . LEU B 1 84 ? 20.422 -4.75 -6.965 1 47.19 84 LEU B CA 1
ATOM 2411 C C . LEU B 1 84 ? 20.5 -3.402 -6.254 1 47.19 84 LEU B C 1
ATOM 2413 O O . LEU B 1 84 ? 21.188 -3.268 -5.238 1 47.19 84 LEU B O 1
ATOM 2417 N N . ASN B 1 85 ? 19.656 -2.527 -6.746 1 51.69 85 ASN B N 1
ATOM 2418 C CA . ASN B 1 85 ? 19.719 -1.185 -6.18 1 51.69 85 ASN B CA 1
ATOM 2419 C C . ASN B 1 85 ? 18.594 -0.934 -5.195 1 51.69 85 ASN B C 1
ATOM 2421 O O . ASN B 1 85 ? 18.531 0.119 -4.559 1 51.69 85 ASN B O 1
ATOM 2425 N N . ASN B 1 86 ? 17.781 -1.946 -5.102 1 62.47 86 ASN B N 1
ATOM 2426 C CA . ASN B 1 86 ? 16.672 -1.797 -4.168 1 62.47 86 ASN B CA 1
ATOM 2427 C C . ASN B 1 86 ? 16.547 -3.008 -3.246 1 62.47 86 ASN B C 1
ATOM 2429 O O . ASN B 1 86 ? 15.695 -3.865 -3.453 1 62.47 86 ASN B O 1
ATOM 2433 N N . PRO B 1 87 ? 17.5 -2.857 -2.262 1 65 87 PRO B N 1
ATOM 2434 C CA . PRO B 1 87 ? 17.422 -3.98 -1.325 1 65 87 PRO B CA 1
ATOM 2435 C C . PRO B 1 87 ? 16.031 -4.117 -0.683 1 65 87 PRO B C 1
ATOM 2437 O O . PRO B 1 87 ? 15.359 -3.111 -0.457 1 65 87 PRO B O 1
ATOM 2440 N N . GLY B 1 88 ? 15.484 -5.281 -0.819 1 78.62 88 GLY B N 1
ATOM 2441 C CA . GLY B 1 88 ? 14.211 -5.57 -0.177 1 78.62 88 GLY B CA 1
ATOM 2442 C C . GLY B 1 88 ? 13.125 -5.977 -1.157 1 78.62 88 GLY B C 1
ATOM 2443 O O . GLY B 1 88 ? 12.102 -6.527 -0.761 1 78.62 88 GLY B O 1
ATOM 2444 N N . ILE B 1 89 ? 13.492 -5.496 -2.436 1 85.38 89 ILE B N 1
ATOM 2445 C CA . ILE B 1 89 ? 12.547 -5.945 -3.447 1 85.38 89 ILE B CA 1
ATOM 2446 C C . ILE B 1 89 ? 12.898 -7.363 -3.889 1 85.38 89 ILE B C 1
ATOM 2448 O O . ILE B 1 89 ? 14.016 -7.625 -4.328 1 85.38 89 ILE B O 1
ATOM 2452 N N . THR B 1 90 ? 12.016 -8.211 -3.76 1 88.38 90 THR B N 1
ATO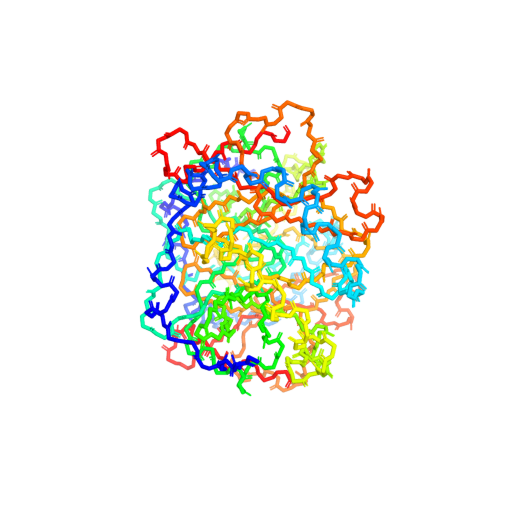M 2453 C CA . THR B 1 90 ? 12.203 -9.602 -4.16 1 88.38 90 THR B CA 1
ATOM 2454 C C . THR B 1 90 ? 11.031 -10.078 -5.023 1 88.38 90 THR B C 1
ATOM 2456 O O . THR B 1 90 ? 9.953 -9.492 -4.984 1 88.38 90 THR B O 1
ATOM 2459 N N . ALA B 1 91 ? 11.297 -11.117 -5.766 1 91.5 91 ALA B N 1
ATOM 2460 C CA . ALA B 1 91 ? 10.219 -11.727 -6.531 1 91.5 91 ALA B CA 1
ATOM 2461 C C . ALA B 1 91 ? 9.141 -12.289 -5.605 1 91.5 91 ALA B C 1
ATOM 2463 O O . ALA B 1 91 ? 9.453 -12.867 -4.562 1 91.5 91 ALA B O 1
ATOM 2464 N N . ALA B 1 92 ? 7.887 -12.125 -6.074 1 93.88 92 ALA B N 1
ATOM 2465 C CA . ALA B 1 92 ? 6.785 -12.547 -5.211 1 93.88 92 ALA B CA 1
ATOM 2466 C C . ALA B 1 92 ? 5.895 -13.562 -5.918 1 93.88 92 ALA B C 1
ATOM 2468 O O . ALA B 1 92 ? 5.195 -14.344 -5.266 1 93.88 92 ALA B O 1
ATOM 2469 N N . SER B 1 93 ? 5.887 -13.492 -7.219 1 95.94 93 SER B N 1
ATOM 2470 C CA . SER B 1 93 ? 5.109 -14.43 -8.023 1 95.94 93 SER B CA 1
ATOM 2471 C C . SER B 1 93 ? 5.871 -14.852 -9.273 1 95.94 93 SER B C 1
ATOM 2473 O O . SER B 1 93 ? 6.645 -14.07 -9.828 1 95.94 93 SER B O 1
ATOM 2475 N N . TRP B 1 94 ? 5.617 -16.062 -9.734 1 95.88 94 TRP B N 1
ATOM 2476 C CA . TRP B 1 94 ? 6.348 -16.625 -10.867 1 95.88 94 TRP B CA 1
ATOM 2477 C C . TRP B 1 94 ? 5.402 -17.344 -11.828 1 95.88 94 TRP B C 1
ATOM 2479 O O . TRP B 1 94 ? 4.496 -18.062 -11.391 1 95.88 94 TRP B O 1
ATOM 2489 N N . GLU B 1 95 ? 5.656 -17.125 -13.055 1 95.56 95 GLU B N 1
ATOM 2490 C CA . GLU B 1 95 ? 5.148 -18.047 -14.062 1 95.56 95 GLU B CA 1
ATOM 2491 C C . GLU B 1 95 ? 5.992 -19.328 -14.117 1 95.56 95 GLU B C 1
ATOM 2493 O O . GLU B 1 95 ? 7.219 -19.266 -14 1 95.56 95 GLU B O 1
ATOM 2498 N N . ILE B 1 96 ? 5.277 -20.359 -14.281 1 94.88 96 ILE B N 1
ATOM 2499 C CA . ILE B 1 96 ? 5.953 -21.641 -14.477 1 94.88 96 ILE B CA 1
ATOM 2500 C C . ILE B 1 96 ? 5.43 -22.312 -15.742 1 94.88 96 ILE B C 1
ATOM 2502 O O . ILE B 1 96 ? 4.258 -22.688 -15.812 1 94.88 96 ILE B O 1
ATOM 2506 N N . THR B 1 97 ? 6.328 -22.422 -16.688 1 92.31 97 THR B N 1
ATOM 2507 C CA . THR B 1 97 ? 6.004 -23.047 -17.969 1 92.31 97 THR B CA 1
ATOM 2508 C C . THR B 1 97 ? 7.117 -24 -18.406 1 92.31 97 THR B C 1
ATOM 2510 O O . THR B 1 97 ? 8.172 -24.062 -17.781 1 92.31 97 THR B O 1
ATOM 2513 N N . PRO B 1 98 ? 6.84 -24.75 -19.453 1 92.12 98 PRO B N 1
ATOM 2514 C CA . PRO B 1 98 ? 7.914 -25.609 -19.969 1 92.12 98 PRO B CA 1
ATOM 2515 C C . PRO B 1 98 ? 9.156 -24.828 -20.375 1 92.12 98 PRO B C 1
ATOM 2517 O O . PRO B 1 98 ? 10.258 -25.375 -20.422 1 92.12 98 PRO B O 1
ATOM 2520 N N . GLN B 1 99 ? 9.008 -23.562 -20.578 1 89.19 99 GLN B N 1
ATOM 2521 C CA . GLN B 1 99 ? 10.133 -22.719 -20.984 1 89.19 99 GLN B CA 1
ATOM 2522 C C . GLN B 1 99 ? 10.969 -22.297 -19.781 1 89.19 99 GLN B C 1
ATOM 2524 O O . GLN B 1 99 ? 12.109 -21.859 -19.938 1 89.19 99 GLN B O 1
ATOM 2529 N N . GLY B 1 100 ? 10.367 -22.406 -18.656 1 91.88 100 GLY B N 1
ATOM 2530 C CA . GLY B 1 100 ? 11.102 -22.047 -17.453 1 91.88 100 GLY B CA 1
ATOM 2531 C C . GLY B 1 100 ? 10.25 -21.312 -16.438 1 91.88 100 GLY B C 1
ATOM 2532 O O . GLY B 1 100 ? 9.023 -21.281 -16.562 1 91.88 100 GLY B O 1
ATOM 2533 N N . ILE B 1 101 ? 10.977 -20.891 -15.391 1 93.75 101 ILE B N 1
ATOM 2534 C CA . ILE B 1 101 ? 10.359 -20.141 -14.297 1 93.75 101 ILE B CA 1
ATOM 2535 C C . ILE B 1 101 ? 10.734 -18.656 -14.414 1 93.75 101 ILE B C 1
ATOM 2537 O O . ILE B 1 101 ? 11.914 -18.312 -14.531 1 93.75 101 ILE B O 1
ATOM 2541 N N . ARG B 1 102 ? 9.727 -17.781 -14.352 1 92.56 102 ARG B N 1
ATOM 2542 C CA . ARG B 1 102 ? 9.977 -16.359 -14.523 1 92.56 102 ARG B CA 1
ATOM 2543 C C . ARG B 1 102 ? 9.18 -15.531 -13.508 1 92.56 102 ARG B C 1
ATOM 2545 O O . ARG B 1 102 ? 7.957 -15.648 -13.43 1 92.56 102 ARG B O 1
ATOM 2552 N N . PRO B 1 103 ? 9.93 -14.703 -12.773 1 93.06 103 PRO B N 1
ATOM 2553 C CA . PRO B 1 103 ? 9.172 -13.805 -11.906 1 93.06 103 PRO B CA 1
ATOM 2554 C C . PRO B 1 103 ? 8.398 -12.742 -12.688 1 93.06 103 PRO B C 1
ATOM 2556 O O . PRO B 1 103 ? 8.859 -12.281 -13.734 1 93.06 103 PRO B O 1
ATOM 2559 N N . TYR B 1 104 ? 7.176 -12.367 -12.156 1 93 104 TYR B N 1
ATOM 2560 C CA . TYR B 1 104 ? 6.445 -11.336 -12.875 1 93 104 TYR B CA 1
ATOM 2561 C C . TYR B 1 104 ? 5.852 -10.312 -11.914 1 93 104 TYR B C 1
ATOM 2563 O O . TYR B 1 104 ? 5.387 -9.25 -12.336 1 93 104 TYR B O 1
ATOM 2571 N N . GLU B 1 105 ? 5.758 -10.602 -10.664 1 94 105 GLU B N 1
ATOM 2572 C CA . GLU B 1 105 ? 5.422 -9.641 -9.617 1 94 105 GLU B CA 1
ATOM 2573 C C . GLU B 1 105 ? 6.473 -9.648 -8.508 1 94 105 GLU B C 1
ATOM 2575 O O . GLU B 1 105 ? 7.043 -10.695 -8.195 1 94 105 GLU B O 1
ATOM 2580 N N . PHE B 1 106 ? 6.605 -8.508 -7.945 1 92 106 PHE B N 1
ATOM 2581 C CA . PHE B 1 106 ? 7.637 -8.336 -6.93 1 92 106 PHE B CA 1
ATOM 2582 C C . PHE B 1 106 ? 7.059 -7.703 -5.672 1 92 106 PHE B C 1
ATOM 2584 O O . PHE B 1 106 ? 5.91 -7.246 -5.668 1 92 106 PHE B O 1
ATOM 2591 N N . LYS B 1 107 ? 7.848 -7.812 -4.633 1 92.69 107 LYS B N 1
ATOM 2592 C CA . LYS B 1 107 ? 7.43 -7.266 -3.348 1 92.69 107 LYS B CA 1
ATOM 2593 C C . LYS B 1 107 ? 8.586 -6.543 -2.654 1 92.69 107 LYS B C 1
ATOM 2595 O O . LYS B 1 107 ? 9.727 -7.004 -2.697 1 92.69 107 LYS B O 1
ATOM 2600 N N . LEU B 1 108 ? 8.234 -5.418 -2.139 1 90.44 108 LEU B N 1
ATOM 2601 C CA . LEU B 1 108 ? 9.148 -4.727 -1.239 1 90.44 108 LEU B CA 1
ATOM 2602 C C . LEU B 1 108 ? 8.812 -5.027 0.217 1 90.44 108 LEU B C 1
ATOM 2604 O O . LEU B 1 108 ? 7.684 -4.789 0.659 1 90.44 108 LEU B O 1
ATOM 2608 N N . ASP B 1 109 ? 9.742 -5.547 0.875 1 86.69 109 ASP B N 1
ATOM 2609 C CA . ASP B 1 109 ? 9.656 -5.793 2.311 1 86.69 109 ASP B CA 1
ATOM 2610 C C . ASP B 1 109 ? 10.961 -5.43 3.012 1 86.69 109 ASP B C 1
ATOM 2612 O O . ASP B 1 109 ? 11.898 -6.23 3.037 1 86.69 109 ASP B O 1
ATOM 2616 N N . PRO B 1 110 ? 10.898 -4.312 3.598 1 78.94 110 PRO B N 1
ATOM 2617 C CA . PRO B 1 110 ? 12.133 -3.889 4.266 1 78.94 110 PRO B CA 1
ATOM 2618 C C . PRO B 1 110 ? 12.594 -4.875 5.336 1 78.94 110 PRO B C 1
ATOM 2620 O O . PRO B 1 110 ? 13.797 -5 5.59 1 78.94 110 PRO B O 1
ATOM 2623 N N . ALA B 1 111 ? 11.656 -5.539 5.922 1 77.19 111 ALA B N 1
ATOM 2624 C CA . ALA B 1 111 ? 12 -6.488 6.977 1 77.19 111 ALA B CA 1
ATOM 2625 C C . ALA B 1 111 ? 12.68 -7.727 6.402 1 77.19 111 ALA B C 1
ATOM 2627 O O . ALA B 1 111 ? 13.273 -8.516 7.141 1 77.19 111 ALA B O 1
ATOM 2628 N N . SER B 1 112 ?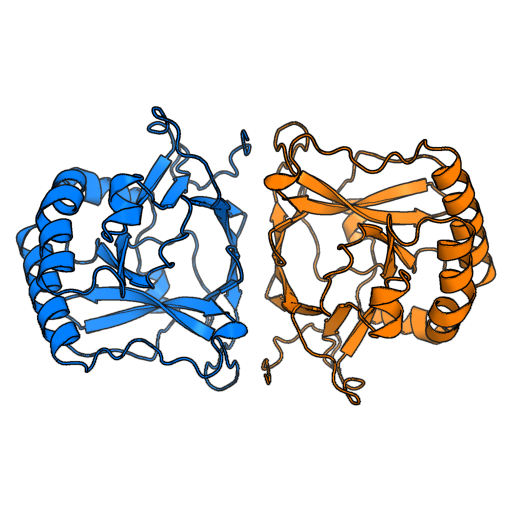 12.602 -7.852 5.117 1 76.44 112 SER B N 1
ATOM 2629 C CA . SER B 1 112 ? 13.141 -9.055 4.484 1 76.44 112 SER B CA 1
ATOM 2630 C C . SER B 1 112 ? 14.57 -8.82 3.99 1 76.44 112 SER B C 1
ATOM 2632 O O . SER B 1 112 ? 15.18 -9.719 3.414 1 76.44 112 SER B O 1
ATOM 2634 N N . ILE B 1 113 ? 15.008 -7.664 4.242 1 69.69 113 ILE B N 1
ATOM 2635 C CA . ILE B 1 113 ? 16.375 -7.395 3.797 1 69.69 113 ILE B CA 1
ATOM 2636 C C . ILE B 1 113 ? 17.328 -8.391 4.438 1 69.69 113 ILE B C 1
ATOM 2638 O O . ILE B 1 113 ? 17.328 -8.57 5.656 1 69.69 113 ILE B O 1
ATOM 2642 N N . GLY B 1 114 ? 18.078 -9.039 3.65 1 68.38 114 GLY B N 1
ATOM 2643 C CA . GLY B 1 114 ? 19.016 -10.039 4.137 1 68.38 114 GLY B CA 1
ATOM 2644 C C . GLY B 1 114 ? 18.422 -11.438 4.184 1 68.38 114 GLY B C 1
ATOM 2645 O O . GLY B 1 114 ? 19.156 -12.414 4.367 1 68.38 114 GLY B O 1
ATOM 2646 N N . ALA B 1 115 ? 17.016 -11.516 4.023 1 73.75 115 ALA B N 1
ATOM 2647 C CA . ALA B 1 115 ? 16.391 -12.836 4.035 1 73.75 115 ALA B CA 1
ATOM 2648 C C . ALA B 1 115 ? 16.688 -13.594 2.748 1 73.75 115 ALA B C 1
ATOM 2650 O O . ALA B 1 115 ? 16.922 -12.992 1.698 1 73.75 115 ALA B O 1
ATOM 2651 N N . GLN B 1 116 ? 16.75 -14.812 2.93 1 72.69 116 GLN B N 1
ATOM 2652 C CA . GLN B 1 116 ? 17.016 -15.648 1.767 1 72.69 116 GLN B CA 1
ATOM 2653 C C . GLN B 1 116 ? 15.781 -15.75 0.87 1 72.69 116 GLN B C 1
ATOM 2655 O O . GLN B 1 116 ? 14.672 -15.992 1.354 1 72.69 116 GLN B O 1
ATOM 2660 N N . GLU B 1 117 ? 16.031 -15.539 -0.356 1 83 117 GLU B N 1
ATOM 2661 C CA . GLU B 1 117 ? 14.992 -15.719 -1.362 1 83 117 GLU B CA 1
ATOM 2662 C C . GLU B 1 117 ? 14.836 -17.188 -1.743 1 83 117 GLU B C 1
ATOM 2664 O O . GLU B 1 117 ? 15.688 -18.016 -1.4 1 83 117 GLU B O 1
ATOM 2669 N N . VAL B 1 118 ? 13.742 -17.453 -2.383 1 88 118 VAL B N 1
ATOM 2670 C CA . VAL B 1 118 ? 13.508 -18.812 -2.863 1 88 118 VAL B CA 1
ATOM 2671 C C . VAL B 1 118 ? 14.641 -19.234 -3.793 1 88 118 VAL B C 1
ATOM 2673 O O . VAL B 1 118 ? 15.016 -18.5 -4.707 1 88 118 VAL B O 1
ATOM 2676 N N . ASP B 1 119 ? 15.203 -20.391 -3.502 1 89.88 119 ASP B N 1
ATOM 2677 C CA . ASP B 1 119 ? 16.234 -20.969 -4.363 1 89.88 119 ASP B CA 1
ATOM 2678 C C . ASP B 1 119 ? 15.633 -22 -5.316 1 89.88 119 ASP B C 1
ATOM 2680 O O . ASP B 1 119 ? 15.469 -23.156 -4.949 1 89.88 119 ASP B O 1
ATOM 2684 N N . PHE B 1 120 ? 15.5 -21.625 -6.52 1 92.06 120 PHE B N 1
ATOM 2685 C CA . PHE B 1 120 ? 14.859 -22.5 -7.496 1 92.06 120 PHE B CA 1
ATOM 2686 C C . PHE B 1 120 ? 15.828 -23.578 -7.969 1 92.06 120 PHE B C 1
ATOM 2688 O O . PHE B 1 120 ? 15.438 -24.484 -8.703 1 92.06 120 PHE B O 1
ATOM 2695 N N . ASN B 1 121 ? 17.016 -23.484 -7.461 1 90.88 121 ASN B N 1
ATOM 2696 C CA . ASN B 1 121 ? 17.969 -24.531 -7.797 1 90.88 121 ASN B CA 1
ATOM 2697 C C . ASN B 1 121 ? 17.953 -25.656 -6.766 1 90.88 121 ASN B C 1
ATOM 2699 O O . ASN B 1 121 ? 18.578 -26.703 -6.961 1 90.88 121 ASN B O 1
ATOM 2703 N N . ASP B 1 122 ? 17.234 -25.453 -5.734 1 94.06 122 ASP B N 1
ATOM 2704 C CA . ASP B 1 122 ? 17.031 -26.531 -4.77 1 94.06 122 ASP B CA 1
ATOM 2705 C C . ASP B 1 122 ? 16.422 -27.75 -5.438 1 94.06 122 ASP B C 1
ATOM 2707 O O . ASP B 1 122 ? 15.406 -27.641 -6.137 1 94.06 122 ASP B O 1
ATOM 2711 N N . PRO B 1 123 ? 17.016 -28.906 -5.18 1 95.19 123 PRO B N 1
ATOM 2712 C CA . PRO B 1 123 ? 16.531 -30.125 -5.852 1 95.19 123 PRO B CA 1
ATOM 2713 C C . PRO B 1 123 ? 15.07 -30.422 -5.539 1 95.19 123 PRO B C 1
ATOM 2715 O O . PRO B 1 123 ? 14.344 -30.922 -6.402 1 95.19 123 PRO B O 1
ATOM 2718 N N . LYS B 1 124 ? 14.688 -30.172 -4.355 1 95.31 124 LYS B N 1
ATOM 2719 C CA . LYS B 1 124 ? 13.297 -30.406 -3.982 1 95.31 124 LYS B CA 1
ATOM 2720 C C . LYS B 1 124 ? 12.359 -29.5 -4.77 1 95.31 124 LYS B C 1
ATOM 2722 O O . LYS B 1 124 ? 11.312 -29.938 -5.242 1 95.31 124 LYS B O 1
ATOM 2727 N N . ILE B 1 125 ? 12.727 -28.328 -4.902 1 96.12 125 ILE B N 1
ATOM 2728 C CA . ILE B 1 125 ? 11.922 -27.344 -5.625 1 96.12 125 ILE B CA 1
ATOM 2729 C C . ILE B 1 125 ? 11.93 -27.672 -7.117 1 96.12 125 ILE B C 1
ATOM 2731 O O . ILE B 1 125 ? 10.898 -27.547 -7.789 1 96.12 125 ILE B O 1
ATOM 2735 N N . GLN B 1 126 ? 13.062 -28.141 -7.617 1 95.88 126 GLN B N 1
ATOM 2736 C CA . GLN B 1 126 ? 13.156 -28.547 -9.016 1 95.88 126 GLN B CA 1
ATOM 2737 C C . GLN B 1 126 ? 12.227 -29.719 -9.312 1 95.88 126 GLN B C 1
ATOM 2739 O O . GLN B 1 126 ? 11.547 -29.734 -10.336 1 95.88 126 GLN B O 1
ATOM 2744 N N . ALA B 1 127 ? 12.211 -30.656 -8.453 1 97.5 127 ALA B N 1
ATOM 2745 C CA . ALA B 1 127 ? 11.328 -31.812 -8.625 1 97.5 127 ALA B CA 1
ATOM 2746 C C . ALA B 1 127 ? 9.859 -31.391 -8.617 1 97.5 127 ALA B C 1
ATOM 2748 O O . ALA B 1 127 ? 9.07 -31.859 -9.438 1 97.5 127 ALA B O 1
ATOM 2749 N N . PHE B 1 128 ? 9.547 -30.562 -7.672 1 98.12 128 PHE B N 1
ATOM 2750 C CA . PHE B 1 128 ? 8.203 -30 -7.59 1 98.12 128 PHE B CA 1
ATOM 2751 C C . PHE B 1 128 ? 7.828 -29.281 -8.883 1 98.12 128 PHE B C 1
ATOM 2753 O O . PHE B 1 128 ? 6.75 -29.516 -9.43 1 98.12 128 PHE B O 1
ATOM 2760 N N . ALA B 1 129 ? 8.703 -28.453 -9.359 1 97.44 129 ALA B N 1
ATOM 2761 C CA . ALA B 1 129 ? 8.445 -27.656 -10.547 1 97.44 129 ALA B CA 1
ATOM 2762 C C . ALA B 1 129 ? 8.219 -28.547 -11.773 1 97.44 129 ALA B C 1
ATOM 2764 O O . ALA B 1 129 ? 7.355 -28.266 -12.602 1 97.44 129 ALA B O 1
ATOM 2765 N N . LYS B 1 130 ? 8.969 -29.531 -11.867 1 97 130 LYS B N 1
ATOM 2766 C CA . LYS B 1 130 ? 8.82 -30.469 -12.977 1 97 130 LYS B CA 1
ATOM 2767 C C . LYS B 1 130 ? 7.434 -31.109 -12.977 1 97 130 LYS B C 1
ATOM 2769 O O . LYS B 1 130 ? 6.762 -31.141 -14.008 1 97 130 LYS B O 1
ATOM 2774 N N . GLU B 1 131 ? 7.004 -31.578 -11.859 1 98.25 131 GLU B N 1
ATOM 2775 C CA . GLU B 1 131 ? 5.691 -32.219 -11.766 1 98.25 131 GLU B CA 1
ATOM 2776 C C . GLU B 1 131 ? 4.57 -31.188 -11.945 1 98.25 131 GLU B C 1
ATOM 2778 O O . GLU B 1 131 ? 3.504 -31.516 -12.477 1 98.25 131 GLU B O 1
ATOM 2783 N N . PHE B 1 132 ? 4.855 -30.031 -11.453 1 98.5 132 PHE B N 1
ATOM 2784 C CA . PHE B 1 132 ? 3.918 -28.922 -11.656 1 98.5 132 PHE B CA 1
ATOM 2785 C C . PHE B 1 132 ? 3.65 -28.703 -13.141 1 98.5 132 PHE B C 1
ATOM 2787 O O . PHE B 1 132 ? 2.496 -28.641 -13.562 1 98.5 132 PHE B O 1
ATOM 2794 N N . VAL B 1 133 ? 4.676 -28.641 -13.906 1 97.94 133 VAL B N 1
ATOM 2795 C CA . VAL B 1 133 ? 4.582 -28.422 -15.344 1 97.94 133 VAL B CA 1
ATOM 2796 C C . VAL B 1 133 ? 3.855 -29.594 -16.016 1 97.94 133 VAL B C 1
ATOM 2798 O O . VAL B 1 133 ? 2.982 -29.391 -16.859 1 97.94 133 VAL B O 1
ATOM 2801 N N . GLU B 1 134 ? 4.172 -30.734 -15.609 1 98.06 134 GLU B N 1
ATOM 2802 C CA . GLU B 1 134 ? 3.514 -31.922 -16.156 1 98.06 134 GLU B CA 1
ATOM 2803 C C . GLU B 1 134 ? 2.014 -31.891 -15.875 1 98.06 134 GLU B C 1
ATOM 2805 O O . GLU B 1 134 ? 1.205 -32.188 -16.75 1 98.06 134 GLU B O 1
ATOM 2810 N N . LEU B 1 135 ? 1.711 -31.547 -14.672 1 98.31 135 LEU B N 1
ATOM 2811 C CA . LEU B 1 135 ? 0.312 -31.5 -14.266 1 98.31 135 LEU B CA 1
ATOM 2812 C C . LEU B 1 135 ? -0.456 -30.469 -15.086 1 98.31 135 LEU B C 1
ATOM 2814 O O . LEU B 1 135 ? -1.553 -30.75 -15.578 1 98.31 135 LEU B O 1
ATOM 2818 N N . THR B 1 136 ? 0.076 -29.297 -15.242 1 98.25 136 THR B N 1
ATOM 2819 C CA . THR B 1 136 ? -0.621 -28.25 -15.977 1 98.25 136 THR B CA 1
ATOM 2820 C C . THR B 1 136 ? -0.743 -28.609 -17.453 1 98.25 136 THR B C 1
ATOM 2822 O O . THR B 1 136 ? -1.754 -28.312 -18.094 1 98.25 136 THR B O 1
ATOM 2825 N N . GLN B 1 137 ? 0.232 -29.234 -18 1 97.69 137 GLN B N 1
ATOM 2826 C CA . GLN B 1 137 ? 0.171 -29.656 -19.391 1 97.69 137 GLN B CA 1
ATOM 2827 C C . GLN B 1 137 ? -0.922 -30.703 -19.594 1 97.69 137 GLN B C 1
ATOM 2829 O O . GLN B 1 137 ? -1.718 -30.609 -20.531 1 97.69 137 GLN B O 1
ATOM 2834 N N . ARG B 1 138 ? -0.991 -31.656 -18.75 1 97.69 138 ARG B N 1
ATOM 2835 C CA . ARG B 1 138 ? -1.985 -32.719 -18.844 1 97.69 138 ARG B CA 1
ATOM 2836 C C . ARG B 1 138 ? -3.398 -32.156 -18.734 1 97.69 138 ARG B C 1
ATOM 2838 O O . ARG B 1 138 ? -4.316 -32.625 -19.391 1 97.69 138 ARG B O 1
ATOM 2845 N N . ALA B 1 139 ? -3.486 -31.156 -17.938 1 97.81 139 ALA B N 1
ATOM 2846 C CA . ALA B 1 139 ? -4.805 -30.578 -17.672 1 97.81 139 ALA B CA 1
ATOM 2847 C C . ALA B 1 139 ? -5.172 -29.531 -18.719 1 97.81 139 ALA B C 1
ATOM 2849 O O . ALA B 1 139 ? -6.266 -28.969 -18.688 1 97.81 139 ALA B O 1
ATOM 2850 N N . GLY B 1 140 ? -4.227 -29.25 -19.641 1 97.25 140 GLY B N 1
ATOM 2851 C CA . GLY B 1 140 ? -4.461 -28.172 -20.594 1 97.25 140 GLY B CA 1
ATOM 2852 C C . GLY B 1 140 ? -4.441 -26.797 -19.969 1 97.25 140 GLY B C 1
ATOM 2853 O O . GLY B 1 140 ? -5.105 -25.875 -20.453 1 97.25 140 GLY B O 1
ATOM 2854 N N . ALA B 1 141 ? -3.752 -26.672 -18.891 1 97.81 141 ALA B N 1
ATOM 2855 C CA . ALA B 1 141 ? -3.771 -25.438 -18.109 1 97.81 141 ALA B CA 1
ATOM 2856 C C . ALA B 1 141 ? -2.404 -24.766 -18.109 1 97.81 141 ALA B C 1
ATOM 2858 O O . ALA B 1 141 ? -2.053 -24.062 -17.156 1 97.81 141 ALA B O 1
ATOM 2859 N N . THR B 1 142 ? -1.614 -25.031 -19.172 1 96.5 142 THR B N 1
ATOM 2860 C CA . THR B 1 142 ? -0.292 -24.422 -19.266 1 96.5 142 THR B CA 1
ATOM 2861 C C . THR B 1 142 ? -0.395 -22.906 -19.219 1 96.5 142 THR B C 1
ATOM 2863 O O . THR B 1 142 ? -1.2 -22.312 -19.938 1 96.5 142 THR B O 1
ATOM 2866 N N . GLY B 1 143 ? 0.342 -22.328 -18.297 1 95.19 143 GLY B N 1
ATOM 2867 C CA . GLY B 1 143 ? 0.423 -20.891 -18.203 1 95.19 143 GLY B CA 1
ATOM 2868 C C . GLY B 1 143 ? -0.666 -20.281 -17.344 1 95.19 143 GLY B C 1
ATOM 2869 O O . GLY B 1 143 ? -0.623 -19.094 -17.031 1 95.19 143 GLY B O 1
ATOM 2870 N N . LEU B 1 144 ? -1.604 -21.031 -16.953 1 97.69 144 LEU B N 1
ATOM 2871 C CA . LEU B 1 144 ? -2.729 -20.531 -16.172 1 97.69 144 LEU B CA 1
ATOM 2872 C C . LEU B 1 144 ? -2.352 -20.391 -14.695 1 97.69 144 LEU B C 1
ATOM 2874 O O . LEU B 1 144 ? -2.74 -19.438 -14.039 1 97.69 144 LEU B O 1
ATOM 2878 N N . PHE B 1 145 ? -1.618 -21.406 -14.227 1 98.44 145 PHE B N 1
ATOM 2879 C CA . PHE B 1 145 ? -1.242 -21.422 -12.812 1 98.44 145 PHE B CA 1
ATOM 2880 C C . PHE B 1 145 ? 0.23 -21.078 -12.641 1 98.44 145 PHE B C 1
ATOM 2882 O O . PHE B 1 145 ? 1.064 -21.453 -13.469 1 98.44 145 PHE B O 1
ATOM 2889 N N . GLY B 1 146 ? 0.5 -20.312 -11.633 1 98.12 146 GLY B N 1
ATOM 2890 C CA . GLY B 1 146 ? 1.849 -20 -11.195 1 98.12 146 GLY B CA 1
ATOM 2891 C C . GLY B 1 146 ? 2.041 -20.141 -9.695 1 98.12 146 GLY B C 1
ATOM 2892 O O . GLY B 1 146 ? 1.238 -20.797 -9.023 1 98.12 146 GLY B O 1
ATOM 2893 N N . LEU B 1 147 ? 3.125 -19.594 -9.297 1 98.12 147 LEU B N 1
ATOM 2894 C CA . LEU B 1 147 ? 3.453 -19.656 -7.875 1 98.12 147 LEU B CA 1
ATOM 2895 C C . LEU B 1 147 ? 3.535 -18.25 -7.273 1 98.12 147 LEU B C 1
ATOM 2897 O O . LEU B 1 147 ? 3.824 -17.281 -7.977 1 98.12 147 LEU B O 1
ATOM 2901 N N . CYS B 1 148 ? 3.256 -18.203 -6.031 1 97.94 148 CYS B N 1
ATOM 2902 C CA . CYS B 1 148 ? 3.523 -17 -5.242 1 97.94 148 CYS B CA 1
ATOM 2903 C C . CYS B 1 148 ? 4.129 -17.359 -3.893 1 97.94 148 CYS B C 1
ATOM 2905 O O . CYS B 1 148 ? 4.066 -18.516 -3.467 1 97.94 148 CYS B O 1
ATOM 2907 N N . VAL B 1 149 ? 4.73 -16.422 -3.285 1 96.19 149 VAL B N 1
ATOM 2908 C CA . VAL B 1 149 ? 5.348 -16.625 -1.98 1 96.19 149 VAL B CA 1
ATOM 2909 C C . VAL B 1 149 ? 4.273 -16.953 -0.945 1 96.19 149 VAL B C 1
ATOM 2911 O O . VAL B 1 149 ? 3.201 -16.344 -0.944 1 96.19 149 VAL B O 1
ATOM 2914 N N . TYR B 1 150 ? 4.594 -17.875 -0.132 1 96.88 150 TYR B N 1
ATOM 2915 C CA . TYR B 1 150 ? 3.73 -18.188 0.998 1 96.88 150 TYR B CA 1
ATOM 2916 C C . TYR B 1 150 ? 3.637 -17.016 1.965 1 96.88 150 TYR B C 1
ATOM 2918 O O . TYR B 1 150 ? 4.656 -16.453 2.361 1 96.88 150 TYR B O 1
ATOM 2926 N N . PRO B 1 151 ? 2.451 -16.688 2.346 1 95.06 151 PRO B N 1
ATOM 2927 C CA . PRO B 1 151 ? 2.262 -15.453 3.113 1 95.06 151 PRO B CA 1
ATOM 2928 C C . PRO B 1 151 ? 2.496 -15.648 4.609 1 95.06 151 PRO B C 1
ATOM 2930 O O . PRO B 1 151 ? 2.561 -14.672 5.359 1 95.06 151 PRO B O 1
ATOM 2933 N N . GLY B 1 152 ? 2.617 -16.828 5.109 1 94.62 152 GLY B N 1
ATOM 2934 C CA . GLY B 1 152 ? 2.674 -17.125 6.531 1 94.62 152 GLY B CA 1
ATOM 2935 C C . GLY B 1 152 ? 1.364 -17.656 7.086 1 94.62 152 GLY B C 1
ATOM 2936 O O . GLY B 1 152 ? 0.298 -17.391 6.523 1 94.62 152 GLY B O 1
ATOM 2937 N N . ASP B 1 153 ? 1.372 -18.281 8.203 1 94.06 153 ASP B N 1
ATOM 2938 C CA . ASP B 1 153 ? 0.224 -19 8.766 1 94.06 153 ASP B CA 1
ATOM 2939 C C . ASP B 1 153 ? -0.803 -18.016 9.328 1 94.06 153 ASP B C 1
ATOM 2941 O O . ASP B 1 153 ? -1.946 -18.391 9.594 1 94.06 153 ASP B O 1
ATOM 2945 N N . ASP B 1 154 ? -0.438 -16.828 9.508 1 91.25 154 ASP B N 1
ATOM 2946 C CA . ASP B 1 154 ? -1.36 -15.828 10.055 1 91.25 154 ASP B CA 1
ATOM 2947 C C . ASP B 1 154 ? -2.09 -15.086 8.93 1 91.25 154 ASP B C 1
ATOM 2949 O O . ASP B 1 154 ? -2.777 -14.094 9.18 1 91.25 154 ASP B O 1
ATOM 2953 N N . PHE B 1 155 ? -1.968 -15.633 7.82 1 93.31 155 PHE B N 1
ATOM 2954 C CA . PHE B 1 155 ? -2.576 -15.039 6.637 1 93.31 155 PHE B CA 1
ATOM 2955 C C . PHE B 1 155 ? -4.09 -14.93 6.801 1 93.31 155 PHE B C 1
ATOM 2957 O O . PHE B 1 155 ? -4.738 -15.883 7.246 1 93.31 155 PHE B O 1
ATOM 2964 N N . GLU B 1 156 ? -4.602 -13.766 6.438 1 88.88 156 GLU B N 1
ATOM 2965 C CA . GLU B 1 156 ? -6.031 -13.539 6.254 1 88.88 156 GLU B CA 1
ATOM 2966 C C . GLU B 1 156 ? -6.379 -13.359 4.777 1 88.88 156 GLU B C 1
ATOM 2968 O O . GLU B 1 156 ? -5.586 -12.82 4.008 1 88.88 156 GLU B O 1
ATOM 2973 N N . SER B 1 157 ? -7.59 -13.758 4.484 1 91.44 157 SER B N 1
ATOM 2974 C CA . SER B 1 157 ? -8.023 -13.641 3.096 1 91.44 157 SER B CA 1
ATOM 2975 C C . SER B 1 157 ? -7.949 -12.195 2.611 1 91.44 157 SER B C 1
ATOM 2977 O O . SER B 1 157 ? -8.102 -11.266 3.402 1 91.44 157 SER B O 1
ATOM 2979 N N . LEU B 1 158 ? -7.691 -12.172 1.321 1 90.94 158 LEU B N 1
ATOM 2980 C CA . LEU B 1 158 ? -7.578 -10.844 0.721 1 90.94 158 LEU B CA 1
ATOM 2981 C C . LEU B 1 158 ? -8.539 -10.695 -0.452 1 90.94 158 LEU B C 1
ATOM 2983 O O . LEU B 1 158 ? -8.797 -11.656 -1.175 1 90.94 158 LEU B O 1
ATOM 2987 N N . ILE B 1 159 ? -9.008 -9.539 -0.597 1 87.38 159 ILE B N 1
ATOM 2988 C CA . ILE B 1 159 ? -9.727 -9.125 -1.798 1 87.38 159 ILE B CA 1
ATOM 2989 C C . ILE B 1 159 ? -8.891 -8.109 -2.572 1 87.38 159 ILE B C 1
ATOM 2991 O O . ILE B 1 159 ? -8.367 -7.156 -1.991 1 87.38 159 ILE B O 1
ATOM 2995 N N . GLU B 1 160 ? -8.789 -8.352 -3.793 1 87.81 160 GLU B N 1
ATOM 2996 C CA . GLU B 1 160 ? -7.988 -7.477 -4.645 1 87.81 160 GLU B CA 1
ATOM 2997 C C . GLU B 1 160 ? -8.875 -6.547 -5.469 1 87.81 160 GLU B C 1
ATOM 2999 O O . GLU B 1 160 ? -9.852 -6.992 -6.086 1 87.81 160 GLU B O 1
ATOM 3004 N N . THR B 1 161 ? -8.562 -5.324 -5.477 1 84.38 161 THR B N 1
ATOM 3005 C CA . THR B 1 161 ? -9.195 -4.336 -6.344 1 84.38 161 THR B CA 1
ATOM 3006 C C . THR B 1 161 ? -8.141 -3.502 -7.066 1 84.38 161 THR B C 1
ATOM 3008 O O . THR B 1 161 ? -7.02 -3.342 -6.578 1 84.38 161 THR B O 1
ATOM 3011 N N . THR B 1 162 ? -8.578 -3.037 -8.25 1 86.69 162 THR B N 1
ATOM 3012 C CA . THR B 1 162 ? -7.648 -2.254 -9.062 1 86.69 162 THR B CA 1
ATOM 3013 C C . THR B 1 162 ? -8.141 -0.816 -9.211 1 86.69 162 THR B C 1
ATOM 3015 O O . THR B 1 162 ? -9.305 -0.583 -9.523 1 86.69 162 THR B O 1
ATOM 3018 N N . GLN B 1 163 ? -7.305 0.086 -8.852 1 84.94 163 GLN B N 1
ATOM 3019 C CA . GLN B 1 163 ? -7.527 1.513 -9.047 1 84.94 163 GLN B CA 1
ATOM 3020 C C . GLN B 1 163 ? -6.457 2.117 -9.953 1 84.94 163 GLN B C 1
ATOM 3022 O O . GLN B 1 163 ? -5.305 2.264 -9.539 1 84.94 163 GLN B O 1
ATOM 3027 N N . GLY B 1 164 ? -6.926 2.506 -11.219 1 86.31 164 GLY B N 1
ATOM 3028 C CA . GLY B 1 164 ? -5.891 2.928 -12.148 1 86.31 164 GLY B CA 1
ATOM 3029 C C . GLY B 1 164 ? -4.828 1.871 -12.375 1 86.31 164 GLY B C 1
ATOM 3030 O O . GLY B 1 164 ? -5.137 0.739 -12.758 1 86.31 164 GLY B O 1
ATOM 3031 N N . ARG B 1 165 ? -3.561 2.277 -12.141 1 90.75 165 ARG B N 1
ATOM 3032 C CA . ARG B 1 165 ? -2.451 1.341 -12.289 1 90.75 165 ARG B CA 1
ATOM 3033 C C . ARG B 1 165 ? -1.961 0.853 -10.93 1 90.75 165 ARG B C 1
ATOM 3035 O O . ARG B 1 165 ? -0.754 0.794 -10.68 1 90.75 165 ARG B O 1
ATOM 3042 N N . ALA B 1 166 ? -2.947 0.655 -10.039 1 91.88 166 ALA B N 1
ATOM 3043 C CA . ALA B 1 166 ? -2.658 0.118 -8.711 1 91.88 166 ALA B CA 1
ATOM 3044 C C . ALA B 1 166 ? -3.582 -1.052 -8.383 1 91.88 166 ALA B C 1
ATOM 3046 O O . ALA B 1 166 ? -4.801 -0.952 -8.539 1 91.88 166 ALA B O 1
ATOM 3047 N N . ASN B 1 167 ? -2.961 -2.109 -8.008 1 91.94 167 ASN B N 1
ATOM 3048 C CA . ASN B 1 167 ? -3.709 -3.25 -7.492 1 91.94 167 ASN B CA 1
ATOM 3049 C C . ASN B 1 167 ? -3.637 -3.324 -5.969 1 91.94 167 ASN B C 1
ATOM 3051 O O . ASN B 1 167 ? -2.545 -3.377 -5.398 1 91.94 167 ASN B O 1
ATOM 3055 N N . ILE B 1 168 ? -4.762 -3.289 -5.332 1 90.94 168 ILE B N 1
ATOM 3056 C CA . ILE B 1 168 ? -4.832 -3.211 -3.877 1 90.94 168 ILE B CA 1
ATOM 3057 C C . ILE B 1 168 ? -5.434 -4.496 -3.318 1 90.94 168 ILE B C 1
ATOM 3059 O O . ILE B 1 168 ? -6.508 -4.926 -3.752 1 90.94 168 ILE B O 1
ATOM 3063 N N . SER B 1 169 ? -4.754 -5.105 -2.381 1 91.44 169 SER B N 1
ATOM 3064 C CA . SER B 1 169 ? -5.223 -6.289 -1.672 1 91.44 169 SER B CA 1
ATOM 3065 C C . SER B 1 169 ? -5.648 -5.949 -0.248 1 91.44 169 SER B C 1
ATOM 3067 O O . SER B 1 169 ? -4.82 -5.574 0.582 1 91.44 169 SER B O 1
ATOM 3069 N N . ILE B 1 170 ? -6.871 -6.152 0.019 1 87.88 170 ILE B N 1
ATOM 3070 C CA . ILE B 1 170 ? -7.445 -5.734 1.294 1 87.88 170 ILE B CA 1
ATOM 3071 C C . ILE B 1 170 ? -7.906 -6.965 2.078 1 87.88 170 ILE B C 1
ATOM 3073 O O . ILE B 1 170 ? -8.555 -7.855 1.525 1 87.88 170 ILE B O 1
ATOM 3077 N N . PRO B 1 1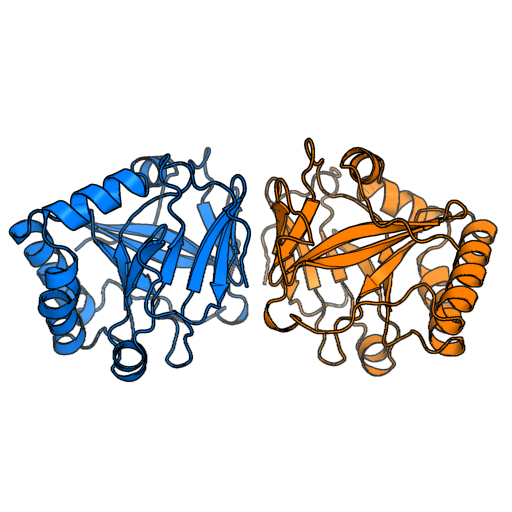71 ? -7.484 -6.988 3.381 1 86.62 171 PRO B N 1
ATOM 3078 C CA . PRO B 1 171 ? -8.031 -8.086 4.18 1 86.62 171 PRO B CA 1
ATOM 3079 C C . PRO B 1 171 ? -9.562 -8.094 4.207 1 86.62 171 PRO B C 1
ATOM 3081 O O . PRO B 1 171 ? -10.188 -7.031 4.25 1 86.62 171 PRO B O 1
ATOM 3084 N N . PHE B 1 172 ? -10.039 -9.289 4.051 1 77.94 172 PHE B N 1
ATOM 3085 C CA . PHE B 1 172 ? -11.492 -9.414 4.078 1 77.94 172 PHE B CA 1
ATOM 3086 C C . PHE B 1 172 ? -11.906 -10.758 4.668 1 77.94 172 PHE B C 1
ATOM 3088 O O . PHE B 1 172 ? -11.141 -11.727 4.621 1 77.94 172 PHE B O 1
ATOM 3095 N N . LYS B 1 173 ? -13.023 -10.742 5.359 1 71.5 173 LYS B N 1
ATOM 3096 C CA . LYS B 1 173 ? -13.594 -12 5.832 1 71.5 173 LYS B CA 1
ATOM 3097 C C . LYS B 1 173 ? -14.531 -12.609 4.785 1 71.5 173 LYS B C 1
ATOM 3099 O O . LYS B 1 173 ? -15.547 -12.016 4.438 1 71.5 173 LYS B O 1
ATOM 3104 N N . PRO B 1 174 ? -13.93 -13.719 4.266 1 60.38 174 PRO B N 1
ATOM 3105 C CA . PRO B 1 174 ? -14.766 -14.336 3.227 1 60.38 174 PRO B CA 1
ATOM 3106 C C . PRO B 1 174 ? -16.156 -14.695 3.729 1 60.38 174 PRO B C 1
ATOM 3108 O O . PRO B 1 174 ? -16.328 -15.062 4.895 1 60.38 174 PRO B O 1
ATOM 3111 N N . PHE B 1 175 ? -17.141 -14.195 2.922 1 56.91 175 PHE B N 1
ATOM 3112 C CA . PHE B 1 175 ? -18.484 -14.641 3.256 1 56.91 175 PHE B CA 1
ATOM 3113 C C . PHE B 1 175 ? -19 -15.633 2.215 1 56.91 175 PHE B C 1
ATOM 3115 O O . PHE B 1 175 ? -18.469 -15.703 1.104 1 56.91 175 PHE B O 1
ATOM 3122 N N . ASN B 1 176 ? -19.844 -16.594 2.717 1 52.81 176 ASN B N 1
ATOM 3123 C CA . ASN B 1 176 ? -20.359 -17.75 2.004 1 52.81 176 ASN B CA 1
ATOM 3124 C C . ASN B 1 176 ? -20.766 -17.406 0.576 1 52.81 176 ASN B C 1
ATOM 3126 O O . ASN B 1 176 ? -20.625 -18.219 -0.333 1 52.81 176 ASN B O 1
ATOM 3130 N N . ASN B 1 177 ? -21.234 -16.125 0.378 1 51.22 177 ASN B N 1
ATOM 3131 C CA . ASN B 1 177 ? -21.844 -15.938 -0.932 1 51.22 177 ASN B CA 1
ATOM 3132 C C . ASN B 1 177 ? -21.047 -14.945 -1.78 1 51.22 177 ASN B C 1
ATOM 3134 O O . ASN B 1 177 ? -21.625 -14.164 -2.533 1 51.22 177 ASN B O 1
ATOM 3138 N N . MET B 1 178 ? -19.766 -15.133 -1.694 1 56.66 178 MET B N 1
ATOM 3139 C CA . MET B 1 178 ? -18.984 -14.156 -2.443 1 56.66 178 MET B CA 1
ATOM 3140 C C . MET B 1 178 ? -18.859 -14.562 -3.906 1 56.66 178 MET B C 1
ATOM 3142 O O . MET B 1 178 ? -17.906 -14.172 -4.582 1 56.66 178 MET B O 1
ATOM 3146 N N . LYS B 1 179 ? -19.781 -15.383 -4.453 1 56.75 179 LYS B N 1
ATOM 3147 C CA . LYS B 1 179 ? -19.516 -15.898 -5.797 1 56.75 179 LYS B CA 1
ATOM 3148 C C . LYS B 1 179 ? -19.766 -14.828 -6.855 1 56.75 179 LYS B C 1
ATOM 3150 O O . LYS B 1 179 ? -19.031 -14.734 -7.836 1 56.75 179 LYS B O 1
ATOM 3155 N N . ASP B 1 180 ? -20.594 -14.039 -6.477 1 64.31 180 ASP B N 1
ATOM 3156 C CA . ASP B 1 180 ? -20.875 -13.07 -7.527 1 64.31 180 ASP B CA 1
ATOM 3157 C C . ASP B 1 180 ? -19.922 -11.883 -7.461 1 64.31 180 ASP B C 1
ATOM 3159 O O . ASP B 1 180 ? -19.75 -11.281 -6.398 1 64.31 180 ASP B O 1
ATOM 3163 N N . GLY B 1 181 ? -19.078 -11.766 -8.547 1 73.44 181 GLY B N 1
ATOM 3164 C CA . GLY B 1 181 ? -18.234 -10.594 -8.688 1 73.44 181 GLY B CA 1
ATOM 3165 C C . GLY B 1 181 ? -16.812 -10.812 -8.195 1 73.44 181 GLY B C 1
ATOM 3166 O O . GLY B 1 181 ? -16 -9.891 -8.203 1 73.44 181 GLY B O 1
ATOM 3167 N N . PHE B 1 182 ? -16.672 -12.141 -7.727 1 81.38 182 PHE B N 1
ATOM 3168 C CA . PHE B 1 182 ? -15.32 -12.438 -7.234 1 81.38 182 PHE B CA 1
ATOM 3169 C C . PHE B 1 182 ? -14.781 -13.703 -7.875 1 81.38 182 PHE B C 1
ATOM 3171 O O . PHE B 1 182 ? -15.539 -14.609 -8.219 1 81.38 182 PHE B O 1
ATOM 3178 N N . VAL B 1 183 ? -13.539 -13.711 -8.117 1 86.19 183 VAL B N 1
ATOM 3179 C CA . VAL B 1 183 ? -12.852 -14.898 -8.609 1 86.19 183 VAL B CA 1
ATOM 3180 C C . VAL B 1 183 ? -11.688 -15.242 -7.684 1 86.19 183 VAL B C 1
ATOM 3182 O O . VAL B 1 183 ? -10.922 -14.359 -7.285 1 86.19 183 VAL B O 1
ATOM 3185 N N . ASP B 1 184 ? -11.641 -16.547 -7.312 1 90.44 184 ASP B N 1
ATOM 3186 C CA . ASP B 1 184 ? -10.461 -16.969 -6.574 1 90.44 184 ASP B CA 1
ATOM 3187 C C . ASP B 1 184 ? -9.195 -16.781 -7.406 1 90.44 184 ASP B C 1
ATOM 3189 O O . ASP B 1 184 ? -9.148 -17.172 -8.578 1 90.44 184 ASP B O 1
ATOM 3193 N N . ALA B 1 185 ? -8.188 -16.219 -6.75 1 94.19 185 ALA B N 1
ATOM 3194 C CA . ALA B 1 185 ? -6.984 -15.906 -7.523 1 94.19 185 ALA B CA 1
ATOM 3195 C C . ALA B 1 185 ? -5.754 -16.578 -6.918 1 94.19 185 ALA B C 1
ATOM 3197 O O . ALA B 1 185 ? -4.77 -16.828 -7.617 1 94.19 185 ALA B O 1
ATOM 3198 N N . THR B 1 186 ? -5.754 -16.812 -5.656 1 97.25 186 THR B N 1
ATOM 3199 C CA . THR B 1 186 ? -4.605 -17.422 -4.984 1 97.25 186 THR B CA 1
ATOM 3200 C C . THR B 1 186 ? -5.062 -18.406 -3.914 1 97.25 186 THR B C 1
ATOM 3202 O O . THR B 1 186 ? -6.012 -18.125 -3.176 1 97.25 186 THR B O 1
ATOM 3205 N N . TRP B 1 187 ? -4.355 -19.484 -3.812 1 97.81 187 TRP B N 1
ATOM 3206 C CA . TRP B 1 187 ? -4.648 -20.547 -2.855 1 97.81 187 TRP B CA 1
ATOM 3207 C C . TRP B 1 187 ? -3.4 -20.938 -2.068 1 97.81 187 TRP B C 1
ATOM 3209 O O . TRP B 1 187 ? -2.299 -20.969 -2.619 1 97.81 187 TRP B O 1
ATOM 3219 N N . PHE B 1 188 ? -3.637 -21.266 -0.884 1 98.25 188 PHE B N 1
ATOM 3220 C CA . PHE B 1 188 ? -2.568 -21.734 -0.011 1 98.25 188 PHE B CA 1
ATOM 3221 C C . PHE B 1 188 ? -2.93 -23.078 0.617 1 98.25 188 PHE B C 1
ATOM 3223 O O . PHE B 1 188 ? -4.07 -23.281 1.032 1 98.25 188 PHE B O 1
ATOM 3230 N N . PHE B 1 189 ? -1.929 -23.906 0.735 1 98.31 189 PHE B N 1
ATOM 3231 C CA . PHE B 1 189 ? -2.266 -25.312 0.981 1 98.31 189 PHE B CA 1
ATOM 3232 C C . PHE B 1 189 ? -1.757 -25.75 2.346 1 98.31 189 PHE B C 1
ATOM 3234 O O . PHE B 1 189 ? -1.861 -26.938 2.697 1 98.31 189 PHE B O 1
ATOM 3241 N N . SER B 1 190 ? -1.134 -24.844 3.088 1 97.81 190 SER B N 1
ATOM 3242 C CA . SER B 1 190 ? -0.859 -25.203 4.473 1 97.81 190 SER B CA 1
ATOM 3243 C C . SER B 1 190 ? -2.137 -25.609 5.203 1 97.81 190 SER B C 1
ATOM 3245 O O . SER B 1 190 ? -3.195 -25.016 4.988 1 97.81 190 SER B O 1
ATOM 3247 N N . PRO B 1 191 ? -1.998 -26.578 6.082 1 96.62 191 PRO B N 1
ATOM 3248 C CA . PRO B 1 191 ? -3.213 -27.047 6.762 1 96.62 191 PRO B CA 1
ATOM 3249 C C . PRO B 1 191 ? -3.967 -25.906 7.449 1 96.62 191 PRO B C 1
ATOM 3251 O O . PRO B 1 191 ? -5.195 -25.844 7.359 1 96.62 191 PRO B O 1
ATOM 3254 N N . LYS B 1 192 ? -3.303 -25.062 8.031 1 95.62 192 LYS B N 1
ATOM 3255 C CA . LYS B 1 192 ? -3.932 -23.969 8.773 1 95.62 192 LYS B CA 1
ATOM 3256 C C . LYS B 1 192 ? -4.73 -23.062 7.852 1 95.62 192 LYS B C 1
ATOM 3258 O O . LYS B 1 192 ? -5.898 -22.766 8.109 1 95.62 192 LYS B O 1
ATOM 3263 N N . ILE B 1 193 ? -4.148 -22.656 6.781 1 95.69 193 ILE B N 1
ATOM 3264 C CA . ILE B 1 193 ? -4.82 -21.719 5.883 1 95.69 193 ILE B CA 1
ATOM 3265 C C . ILE B 1 193 ? -5.906 -22.453 5.098 1 95.69 193 ILE B C 1
ATOM 3267 O O . ILE B 1 193 ? -7 -21.922 4.898 1 95.69 193 ILE B O 1
ATOM 3271 N N . TRP B 1 194 ? -5.605 -23.625 4.688 1 95.5 194 TRP B N 1
ATOM 3272 C CA . TRP B 1 194 ? -6.539 -24.406 3.875 1 95.5 194 TRP B CA 1
ATOM 3273 C C . TRP B 1 194 ? -7.828 -24.672 4.641 1 95.5 194 TRP B C 1
ATOM 3275 O O . TRP B 1 194 ? -8.922 -24.531 4.098 1 95.5 194 TRP B O 1
ATOM 3285 N N . GLU B 1 195 ? -7.691 -25 5.879 1 92.94 195 GLU B N 1
ATOM 3286 C CA . GLU B 1 195 ? -8.852 -25.312 6.703 1 92.94 195 GLU B CA 1
ATOM 3287 C C . GLU B 1 195 ? -9.695 -24.062 6.973 1 92.94 195 GLU B C 1
ATOM 3289 O O . GLU B 1 195 ? -10.914 -24.156 7.098 1 92.94 195 GLU B O 1
ATOM 3294 N N . ALA B 1 196 ? -9.039 -23 7.008 1 90.19 196 ALA B N 1
ATOM 3295 C CA . ALA B 1 196 ? -9.742 -21.734 7.234 1 90.19 196 ALA B CA 1
ATOM 3296 C C . ALA B 1 196 ? -10.305 -21.188 5.93 1 90.19 196 ALA B C 1
ATOM 3298 O O . ALA B 1 196 ? -10.961 -20.141 5.922 1 90.19 196 ALA B O 1
ATOM 3299 N N . ARG B 1 197 ? -9.984 -21.812 4.816 1 89.44 197 ARG B N 1
ATOM 3300 C CA . ARG B 1 197 ? -10.398 -21.391 3.484 1 89.44 197 ARG B CA 1
ATOM 3301 C C . ARG B 1 197 ? -9.828 -20.031 3.135 1 89.44 197 ARG B C 1
ATOM 3303 O O . ARG B 1 197 ? -10.508 -19.203 2.506 1 89.44 197 ARG B O 1
ATOM 3310 N N . GLY B 1 198 ? -8.633 -19.875 3.701 1 91.56 198 GLY B N 1
ATOM 3311 C CA . GLY B 1 198 ? -7.934 -18.641 3.381 1 91.56 198 GLY B CA 1
ATOM 3312 C C . GLY B 1 198 ? -7.504 -18.547 1.929 1 91.56 198 GLY B C 1
ATOM 3313 O O . GLY B 1 198 ? -6.941 -19.5 1.388 1 91.56 198 GLY B O 1
ATOM 3314 N N . ARG B 1 199 ? -7.781 -17.391 1.269 1 92.44 199 ARG B N 1
ATOM 3315 C CA . ARG B 1 199 ? -7.441 -17.219 -0.139 1 92.44 199 ARG B CA 1
ATOM 3316 C C . ARG B 1 199 ? -7.461 -15.742 -0.525 1 92.44 199 ARG B C 1
ATOM 3318 O O . ARG B 1 199 ? -7.852 -14.891 0.276 1 92.44 199 ARG B O 1
ATOM 3325 N N . CYS B 1 200 ? -6.973 -15.5 -1.654 1 92.88 200 CYS B N 1
ATOM 3326 C CA . CYS B 1 200 ? -7.125 -14.18 -2.258 1 92.88 200 CYS B CA 1
ATOM 3327 C C . CYS B 1 200 ? -8.125 -14.219 -3.408 1 92.88 200 CYS B C 1
ATOM 3329 O O . CYS B 1 200 ? -8.094 -15.141 -4.227 1 92.88 200 CYS B O 1
ATOM 3331 N N . VAL B 1 201 ? -8.992 -13.219 -3.408 1 89.62 201 VAL B N 1
ATOM 3332 C CA . VAL B 1 201 ? -9.977 -13.125 -4.48 1 89.62 201 VAL B CA 1
ATOM 3333 C C . VAL B 1 201 ? -9.836 -11.789 -5.207 1 89.62 201 VAL B C 1
ATOM 3335 O O . VAL B 1 201 ? -9.43 -10.789 -4.605 1 89.62 201 VAL B O 1
ATOM 3338 N N . CYS B 1 202 ? -10.055 -11.844 -6.445 1 88.56 202 CYS B N 1
ATOM 3339 C CA . CYS B 1 202 ? -10.047 -10.617 -7.238 1 88.56 202 CYS B CA 1
ATOM 3340 C C . CYS B 1 202 ? -11.461 -10.195 -7.605 1 88.56 202 CYS B C 1
ATOM 3342 O O . CYS B 1 202 ? -12.297 -11.031 -7.941 1 88.56 202 CYS B O 1
ATOM 3344 N N . VAL B 1 203 ? -11.742 -8.906 -7.469 1 79.38 203 VAL B N 1
ATOM 3345 C CA . VAL B 1 203 ? -13.031 -8.367 -7.887 1 79.38 203 VAL B CA 1
ATOM 3346 C C . VAL B 1 203 ? -13.125 -8.359 -9.406 1 79.38 203 VAL B C 1
ATOM 3348 O O . VAL B 1 203 ? -12.18 -7.938 -10.086 1 79.38 203 VAL B O 1
ATOM 3351 N N . TYR B 1 204 ? -14.219 -8.914 -9.828 1 68.31 204 TYR B N 1
ATOM 3352 C CA . TYR B 1 204 ? -14.438 -8.961 -11.273 1 68.31 204 TYR B CA 1
ATOM 3353 C C . TYR B 1 204 ? -15.789 -8.367 -11.641 1 68.31 204 TYR B C 1
ATOM 3355 O O . TYR B 1 204 ? -16.781 -8.602 -10.953 1 68.31 204 TYR B O 1
ATOM 3363 N N . ASN B 1 205 ? -15.906 -7.074 -11.922 1 54.72 205 ASN B N 1
ATOM 3364 C CA . ASN B 1 205 ? -17.219 -6.672 -12.414 1 54.72 205 ASN B CA 1
ATOM 3365 C C . ASN B 1 205 ? -17.547 -7.324 -13.75 1 54.72 205 ASN B C 1
ATOM 3367 O O . ASN B 1 205 ? -16.656 -7.797 -14.453 1 54.72 205 ASN B O 1
ATOM 3371 N N . LEU B 1 206 ? -18.875 -7.738 -13.984 1 41.91 206 LEU B N 1
ATOM 3372 C CA . LEU B 1 206 ? -19.422 -8.305 -15.211 1 41.91 206 LEU B CA 1
ATOM 3373 C C . LEU B 1 206 ? -18.766 -7.684 -16.438 1 41.91 206 LEU B C 1
ATOM 3375 O O . LEU B 1 206 ? -18.812 -8.258 -17.531 1 41.91 206 LEU B O 1
ATOM 3379 N N . LEU B 1 207 ? -18.672 -6.406 -16.531 1 36.47 207 LEU B N 1
ATOM 3380 C CA . LEU B 1 207 ? -18.172 -5.941 -17.812 1 36.47 207 LEU B CA 1
ATOM 3381 C C . LEU B 1 207 ? -16.672 -6.148 -17.938 1 36.47 207 LEU B C 1
ATOM 3383 O O . LEU B 1 207 ? -16.047 -5.715 -18.906 1 36.47 207 LEU B O 1
ATOM 3387 N N . GLY B 1 208 ? -15.992 -6.996 -17.25 1 34.22 208 GLY B N 1
ATOM 3388 C CA . GLY B 1 208 ? -14.594 -7.375 -17.359 1 34.22 208 GLY B CA 1
ATOM 3389 C C . GLY B 1 208 ? -13.648 -6.352 -16.75 1 34.22 208 GLY B C 1
ATOM 3390 O O . GLY B 1 208 ? -12.43 -6.488 -16.844 1 34.22 208 GLY B O 1
ATOM 3391 N N . LYS B 1 209 ? -14.062 -5.043 -16.734 1 35.75 209 LYS B N 1
ATOM 3392 C CA . LYS B 1 209 ? -13.273 -3.912 -16.25 1 35.75 209 LYS B CA 1
ATOM 3393 C C . LYS B 1 209 ? -13.281 -3.846 -14.719 1 35.75 209 LYS B C 1
ATOM 3395 O O . LYS B 1 209 ? -14.266 -4.23 -14.086 1 35.75 209 LYS B O 1
ATOM 3400 N N . HIS B 1 210 ? -12.258 -4.086 -13.984 1 37.5 210 HIS B N 1
ATOM 3401 C CA . HIS B 1 210 ? -12.055 -3.826 -12.562 1 37.5 210 HIS B CA 1
ATOM 3402 C C . HIS B 1 210 ? -12.758 -2.545 -12.133 1 37.5 210 HIS B C 1
ATOM 3404 O O . HIS B 1 210 ? -12.359 -1.447 -12.523 1 37.5 210 HIS B O 1
ATOM 3410 N N . THR B 1 211 ? -14.102 -2.443 -12.234 1 36.5 211 THR B N 1
ATOM 3411 C CA . THR B 1 211 ? -14.703 -1.21 -11.742 1 36.5 211 THR B CA 1
ATOM 3412 C C . THR B 1 211 ? -14.555 -1.103 -10.227 1 36.5 211 THR B C 1
ATOM 3414 O O . THR B 1 211 ? -14.391 -2.111 -9.539 1 36.5 211 THR B O 1
ATOM 3417 N N . GLY B 1 212 ? -14.031 -0.109 -9.742 1 34.59 212 GLY B N 1
ATOM 3418 C CA . GLY B 1 212 ? -13.984 0.305 -8.344 1 34.59 212 GLY B CA 1
ATOM 3419 C C . GLY B 1 212 ? -15.219 -0.095 -7.562 1 34.59 212 GLY B C 1
ATOM 3420 O O . GLY B 1 212 ? -16.328 0.353 -7.871 1 34.59 212 GLY B O 1
ATOM 3421 N N . HIS B 1 213 ? -15.375 -1.329 -7.32 1 36.06 213 HIS B N 1
ATOM 3422 C CA . HIS B 1 213 ? -16.547 -1.68 -6.512 1 36.06 213 HIS B CA 1
ATOM 3423 C C . HIS B 1 213 ? -16.531 -0.937 -5.18 1 36.06 213 HIS B C 1
ATOM 3425 O O . HIS B 1 213 ? -15.461 -0.592 -4.664 1 36.06 213 HIS B O 1
ATOM 3431 N N . ARG B 1 214 ? -17.812 -0.528 -4.84 1 33.16 214 ARG B N 1
ATOM 3432 C CA . ARG B 1 214 ? -18.156 -0.006 -3.52 1 33.16 214 ARG B CA 1
ATOM 3433 C C . ARG B 1 214 ? -17.734 -0.977 -2.42 1 33.16 214 ARG B C 1
ATOM 3435 O O . ARG B 1 214 ? -18.141 -2.145 -2.432 1 33.16 214 ARG B O 1
ATOM 3442 N N . TRP B 1 215 ? -16.625 -0.847 -1.924 1 31.86 215 TRP B N 1
ATOM 3443 C CA . TRP B 1 215 ? -16.281 -1.656 -0.763 1 31.86 215 TRP B CA 1
ATOM 3444 C C . TRP B 1 215 ? -17.453 -1.758 0.208 1 31.86 215 TRP B C 1
ATOM 3446 O O . TRP B 1 215 ? -17.922 -0.744 0.717 1 31.86 215 TRP B O 1
ATOM 3456 N N . ARG B 1 216 ? -18.344 -2.586 0.079 1 27.33 216 ARG B N 1
ATOM 3457 C CA . ARG B 1 216 ? -19.359 -2.814 1.104 1 27.33 216 ARG B CA 1
ATOM 3458 C C . ARG B 1 216 ? -18.766 -3.551 2.303 1 27.33 216 ARG B C 1
ATOM 3460 O O . ARG B 1 216 ? -18.422 -4.73 2.205 1 27.33 216 ARG B O 1
ATOM 3467 N N . GLY B 1 217 ? -17.875 -2.988 3.119 1 24.55 217 GLY B N 1
ATOM 3468 C CA . GLY B 1 217 ? -17.672 -3.65 4.398 1 24.55 217 GLY B CA 1
ATOM 3469 C C . GLY B 1 217 ? -18.969 -4.016 5.094 1 24.55 217 GLY B C 1
ATOM 3470 O O . GLY B 1 217 ? -20.016 -3.443 4.801 1 24.55 217 GLY B O 1
#

Sequence (434 aa):
MRYALRVASGSFNSIGELHTAKEKFDTVGGDKLVEQAFLELFRRHGVDRIFGLTMVHRHFELNGKERLVDFQGTAVPWEEVDELNNPGITAASWEITPQGIRPYEFKLDPASIGAQEVDFNDPKIQAFAKEFVELTQRAGATGLFGLCVYPGDDFESLIETTQGRANISIPFKPFNNMKDGFVDATWFFSPKIWEARGRCVCVYNLLGKHTGHRWRGMRYALRVASGSFNSIGELHTAKEKFDTVGGDKLVEQAFLELFRRHGVDRIFGLTMVHRHFELNGKERLVDFQGTAVPWEEVDELNNPGITAASWEITPQGIRPYEFKLDPASIGAQEVDFNDPKIQAFAKEFVELTQRAGATGLFGLCVYPGDDFESLIETTQGRANISIPFKPFNNMKDGFVDATWFFSPKIWEARGRCVCVYNLLGKHTGHRWRG

Nearest PDB structures (foldseek):
  5w1d-assembly1_A  TM=2.933E-01  e=8.841E+00  Mus musculus
  5w1d-assembly1_A  TM=2.935E-01  e=8.706E+00  Mus musculus
  6rk0-assembly1_B  TM=9.689E-02  e=7.703E+00  Azotobacter vinelandii DJ

Organism: Pyricularia oryzae (strain 70-15 / ATCC MYA-4617 / FGSC 8958) (NCBI:txid242507)

Foldseek 3Di:
DDEDDDDWLVVLQVFAAPVVLVVLCVVLVVVCCVVPVVLCLCVVLVCLQFKWKFFIHDQDGDDGRWAFEDEPFKTFTDPPPPCVPQFQKDAFKWAAEPVGIYGRHIYGDPVCGVPDDDDCPPPSNVVSSVVVHVSCVVSVNHRRMIIGGRPDLVDAAWEWADDPRMIGTHGDDDDPPPPPQKDFTIDGNPPNCVVSVHGYIYGADVVRRRPPDDPPD/DDEDDDDWLVVLQVFAAPVVLVVLCVVLVVVCCVVPVVLCLCVVLVCLQFKWKFFTHDQDGDDGRWAFEDEPFKTFTDPPPPCVVQFQKDAFKWAAEPVGIYGRHIYGDPVCGVPDDDDCPPPSNVVSSVVVHVSCVVSVNGRRMIIGGRPDLVDAAWEWADDPRMIGTHGDDDDPPPPPQKDFTIDGNPPNCVVSVHGYIYGADVVRRRPPDDPPD

Radius of gyration: 23.49 Å; Cα contacts (8 Å, |Δi|>4): 863; chains: 2; bounding box: 45×70×48 Å

pLDDT: mean 85.37, std 17.14, range [24.55, 98.81]

Secondary structure (DSSP, 8-state):
-PBP----HHHHHTSPBHHHHHHHHHHTTHHHIIIIIIHHHHHHHT-TTTEEEEE--BSS---TT-EEEEETTEEEEETT--TTTSTTEEEEEEEEETTEEEEEEEEE-GGGTTPPPP-TTSHHHHHHHHHHHHHHHHTT-TTTEEEEE---TT---EEEEEETTEEEEEE----TTTTTTEEEEEE--SHHHHHTT-EEEEE--TTSS--------/-PBP----HHHHHTSPBHHHHHHHHHHTTHHHIIIIIIHHHHHHHT-TTTEEEEE--BSS---TT-EEEEETTEEEEETT--TTTSTTEEEEEEEEETTEEEEEEEEE-GGGTTPPPP-TTSHHHHHHHHHHHHHHHHTT-TTTEEEEE---TT---EEEEEETTEEEEEE----TTTTTTEEEEEE--SHHHHHTT-EEEEE--TTSS--------